Protein AF-0000000084385685 (afdb_homodimer)

Foldseek 3Di:
DPPPQVLVVVQCVPPLSVVVVPDPQKDKDFDPLLDDDPDCGSCCNVPVQDDCAAFPHKMKMFHFQDPPPPPPDDDDDDDDDDCPVPVPPPVVVRGAGFKMKMKTFGHDSQPPDVQFGDVVVVQVVQVSRQVVSVVVCVVVVNDDPFDKDWPDKDKDFDATDGPRFMKMKMKGFPDDDPQKTWMKMFIAGSVRDTGMIMITIIGTDDDPD/DPPPPVLVVVQCVPPLSVVVVPDPQKDKDFDPLLDDDPDCGSCCNVPVQDDCAAFPHKMKMFHFQDPPPPPPDDDDDDDDDDPPPPVPVPVVCRRAGFKMKMKTFGHDSQPPDVQFGDVVVVQVVQVSRQVVSVVVCVVVVNDDPFDKDWPDKDKDFDATDGPRFMKMKMKGFPDDDPQKTWMKMFIAGSVRDTGMIMITIIGTDDDPD

Solvent-accessible surface area (backbone atoms only — not comparable to full-atom values): 22454 Å² total; per-residue (Å²): 125,86,76,76,56,64,42,58,55,56,40,56,70,35,68,72,50,29,56,62,70,64,44,83,71,57,49,74,45,66,48,71,47,51,48,78,49,97,60,42,28,17,25,21,46,24,48,57,37,44,35,82,44,19,38,55,31,47,36,33,35,34,54,69,48,76,66,72,75,77,71,80,70,80,78,75,80,80,82,84,76,82,76,72,78,61,69,70,67,60,82,68,58,70,64,50,57,44,51,42,36,34,40,38,31,37,24,49,32,40,8,48,35,68,47,20,46,21,70,23,49,56,47,23,53,49,48,56,59,49,55,42,51,57,56,54,28,35,76,70,64,67,46,76,86,62,55,70,43,64,43,31,45,35,35,40,49,70,42,86,48,56,32,71,36,62,36,38,36,44,27,38,59,75,46,73,59,89,53,36,35,36,35,35,33,33,35,21,43,90,85,66,48,69,26,30,37,35,44,32,36,32,36,51,56,76,76,80,123,124,85,75,76,57,64,42,58,55,55,41,55,71,36,68,75,49,28,56,64,72,64,44,83,73,56,49,75,45,67,50,72,49,52,45,77,49,96,58,42,29,18,26,21,47,25,48,58,36,44,35,84,44,20,37,56,32,48,37,32,36,32,52,69,47,77,69,71,76,77,70,81,68,80,79,76,81,82,86,82,78,83,74,72,77,60,68,64,84,54,80,72,58,69,62,48,58,43,51,42,36,32,40,39,30,38,26,48,33,40,6,49,37,68,48,20,45,20,70,25,51,55,48,22,53,48,49,55,57,49,55,43,50,56,56,53,29,35,76,69,66,65,47,76,86,61,57,70,44,65,43,31,45,35,35,38,49,69,42,86,48,57,31,72,38,61,36,39,36,45,26,37,59,75,45,73,61,89,54,35,36,37,36,36,33,35,36,21,42,90,85,66,50,68,27,32,36,35,45,32,37,31,36,51,54,76,77,82,123

Sequence (418 aa):
MKSANPDMQHFLGIPWCAALLSESGIVRDTAPSRFPKPSTEDQLFSTTLHTEETIAAYLAFYKRPSSPASSSFSSSSSSSSSSSATIPGSSGGGNLIRELRALLTLRSGVNGYPNVSHGGIVATVLDETIGMIFLINKAEGLIPEEAYMTAYLNVTYVRPVATPQTVLCVVEVVSVKGRKWLIEGRIEDEEGRVLAKAESLFVRLKEKLMKSANPDMQHFLGIPWCAALLSESGIVRDTAPSRFPKPSTEDQLFSTTLHTEETIAAYLAFYKRPSSPASSSFSSSSSSSSSSSATIPGSSGGGNLIRELRALLTLRSGVNGYPNVSHGGIVATVLDETIGMIFLINKAEGLIPEEAYMTAYLNVTYVRPVATPQTVLCVVEVVSVKGRKWLIEGRIEDEEGRVLAKAESLFVRLKEKL

Structure (mmCIF, N/CA/C/O backbone):
data_AF-0000000084385685-model_v1
#
loop_
_entity.id
_entity.type
_entity.pdbx_description
1 polymer 'Thioesterase superfamily protein'
#
loop_
_atom_site.group_PDB
_atom_site.id
_atom_site.type_symbol
_atom_site.label_atom_id
_atom_site.label_alt_id
_atom_site.label_comp_id
_atom_site.label_asym_id
_atom_site.label_entity_id
_atom_site.label_seq_id
_atom_site.pdbx_PDB_ins_code
_atom_site.Cartn_x
_atom_site.Cartn_y
_atom_site.Cartn_z
_atom_site.occupancy
_atom_site.B_iso_or_equiv
_atom_site.auth_seq_id
_atom_site.auth_comp_id
_atom_site.auth_asym_id
_atom_site.auth_atom_id
_atom_site.pdbx_PDB_model_num
ATOM 1 N N . MET A 1 1 ? -6.852 36.656 -8.453 1 32.59 1 MET A N 1
ATOM 2 C CA . MET A 1 1 ? -7.621 36 -7.398 1 32.59 1 MET A CA 1
ATOM 3 C C . MET A 1 1 ? -7.02 34.656 -7.055 1 32.59 1 MET A C 1
ATOM 5 O O . MET A 1 1 ? -6.703 33.875 -7.945 1 32.59 1 MET A O 1
ATOM 9 N N . LYS A 1 2 ? -6.164 34.469 -6.07 1 45.03 2 LYS A N 1
ATOM 10 C CA . LYS A 1 2 ? -5.434 33.25 -5.754 1 45.03 2 LYS A CA 1
ATOM 11 C C . LYS A 1 2 ? -6.281 32 -6.031 1 45.03 2 LYS A C 1
ATOM 13 O O . LYS A 1 2 ? -7.395 31.891 -5.512 1 45.03 2 LYS A O 1
ATOM 18 N N . SER A 1 3 ? -6.328 31.406 -7.129 1 52.69 3 SER A N 1
ATOM 19 C CA . SER A 1 3 ? -7.137 30.281 -7.613 1 52.69 3 SER A CA 1
ATOM 20 C C . SER A 1 3 ? -7.449 29.297 -6.492 1 52.69 3 SER A C 1
ATOM 22 O O . SER A 1 3 ? -6.57 28.938 -5.707 1 52.69 3 SER A O 1
ATOM 24 N N . ALA A 1 4 ? -8.781 29.203 -6.09 1 75.44 4 ALA A N 1
ATOM 25 C CA . ALA A 1 4 ? -9.367 28.422 -5.012 1 75.44 4 ALA A CA 1
ATOM 26 C C . ALA A 1 4 ? -8.805 27 -5 1 75.44 4 ALA A C 1
ATOM 28 O O . ALA A 1 4 ? -8.672 26.375 -6.051 1 75.44 4 ALA A O 1
ATOM 29 N N . ASN A 1 5 ? -8.078 26.578 -3.977 1 89.88 5 ASN A N 1
ATOM 30 C CA . ASN A 1 5 ? -7.605 25.219 -3.766 1 89.88 5 ASN A CA 1
ATOM 31 C C . ASN A 1 5 ? -8.703 24.203 -4.039 1 89.88 5 ASN A C 1
ATOM 33 O O . ASN A 1 5 ? -9.672 24.109 -3.285 1 89.88 5 ASN A O 1
ATOM 37 N N . PRO A 1 6 ? -8.68 23.562 -5.203 1 94.31 6 PRO A N 1
ATOM 38 C CA . PRO A 1 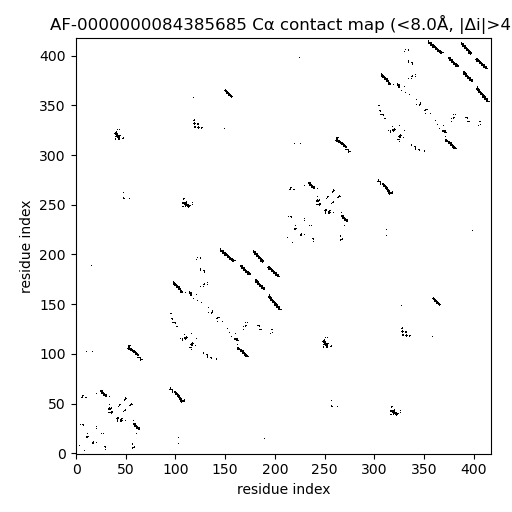6 ? -9.766 22.656 -5.586 1 94.31 6 PRO A CA 1
ATOM 39 C C . PRO A 1 6 ? -10.039 21.578 -4.531 1 94.31 6 PRO A C 1
ATOM 41 O O . PRO A 1 6 ? -11.188 21.172 -4.355 1 94.31 6 PRO A O 1
ATOM 44 N N . ASP A 1 7 ? -9.031 21.062 -3.893 1 96.56 7 ASP A N 1
ATOM 45 C CA . ASP A 1 7 ? -9.234 20.078 -2.836 1 96.56 7 ASP A CA 1
ATOM 46 C C . ASP A 1 7 ? -10.039 20.672 -1.68 1 96.56 7 ASP A C 1
ATOM 48 O O . ASP A 1 7 ? -10.961 20.031 -1.171 1 96.56 7 ASP A O 1
ATOM 52 N N . MET A 1 8 ? -9.641 21.891 -1.273 1 95.69 8 MET A N 1
ATOM 53 C CA . MET A 1 8 ? -10.391 22.578 -0.219 1 95.69 8 MET A CA 1
ATOM 54 C C . MET A 1 8 ? -11.859 22.719 -0.602 1 95.69 8 MET A C 1
ATOM 56 O O . MET A 1 8 ? -12.742 22.422 0.197 1 95.69 8 MET A O 1
ATOM 60 N N . GLN A 1 9 ? -12.094 23.188 -1.786 1 96.06 9 GLN A N 1
ATOM 61 C CA . GLN A 1 9 ? -13.461 23.375 -2.264 1 96.06 9 GLN A CA 1
ATOM 62 C C . GLN A 1 9 ? -14.234 22.062 -2.252 1 96.06 9 GLN A C 1
ATOM 64 O O . GLN A 1 9 ? -15.398 22.016 -1.854 1 96.06 9 GLN A O 1
ATOM 69 N N . HIS A 1 10 ? -13.586 21.031 -2.707 1 97.75 10 HIS A N 1
ATOM 70 C CA . HIS A 1 10 ? -14.203 19.719 -2.713 1 97.75 10 HIS A CA 1
ATOM 71 C C . HIS A 1 10 ? -14.688 19.328 -1.32 1 97.75 10 HIS A C 1
ATOM 73 O O . HIS A 1 10 ? -15.859 18.969 -1.14 1 97.75 10 HIS A O 1
ATOM 79 N N . PHE A 1 11 ? -13.867 19.422 -0.371 1 98 11 PHE A N 1
ATOM 80 C CA . PHE A 1 11 ? -14.188 18.922 0.959 1 98 11 PHE A CA 1
ATOM 81 C C . PHE A 1 11 ? -15.133 19.859 1.684 1 98 11 PHE A C 1
ATOM 83 O O . PHE A 1 11 ? -15.945 19.438 2.504 1 98 11 PHE A O 1
ATOM 90 N N . LEU A 1 12 ? -15.031 21.172 1.456 1 96.81 12 LEU A N 1
ATOM 91 C CA . LEU A 1 12 ? -15.984 22.109 2.037 1 96.81 12 LEU A CA 1
ATOM 92 C C . LEU A 1 12 ? -17.406 21.828 1.547 1 96.81 12 LEU A C 1
ATOM 94 O O . LEU A 1 12 ? -18.375 22.219 2.188 1 96.81 12 LEU A O 1
ATOM 98 N N . GLY A 1 13 ? -17.516 21.109 0.406 1 97.5 13 GLY A N 1
ATOM 99 C CA . GLY A 1 13 ? -18.812 20.734 -0.138 1 97.5 13 GLY A CA 1
ATOM 100 C C . GLY A 1 13 ? -19.406 19.516 0.547 1 97.5 13 GLY A C 1
ATOM 101 O O . GLY A 1 13 ? -20.547 19.156 0.286 1 97.5 13 GLY A O 1
ATOM 102 N N . ILE A 1 14 ? -18.719 18.875 1.367 1 98.38 14 ILE A N 1
ATOM 103 C CA . ILE A 1 14 ? -19.156 17.719 2.148 1 98.38 14 ILE A CA 1
ATOM 104 C C . ILE A 1 14 ? -19.375 18.141 3.604 1 98.38 14 ILE A C 1
ATOM 106 O O . ILE A 1 14 ? -18.406 18.438 4.316 1 98.38 14 ILE A O 1
ATOM 110 N N . PRO A 1 15 ? -20.516 18.109 4.145 1 98 15 PRO A N 1
ATOM 111 C CA . PRO A 1 15 ? -20.844 18.766 5.406 1 98 15 PRO A CA 1
ATOM 112 C C . PRO A 1 15 ? -19.953 18.312 6.562 1 98 15 PRO A C 1
ATOM 114 O O . PRO A 1 15 ? -19.438 19.156 7.312 1 98 15 PRO A O 1
ATOM 117 N N . TRP A 1 16 ? -19.734 17.016 6.75 1 98.19 16 TRP A N 1
ATOM 118 C CA . TRP A 1 16 ? -18.938 16.562 7.887 1 98.19 16 TRP A CA 1
ATOM 119 C C . TRP A 1 16 ? -17.469 16.953 7.715 1 98.19 16 TRP A C 1
ATOM 121 O O . TRP A 1 16 ? -16.766 17.188 8.703 1 98.19 16 TRP A O 1
ATOM 131 N N . CYS A 1 17 ? -16.984 16.984 6.48 1 98.44 17 CYS A N 1
ATOM 132 C CA . CYS A 1 17 ? -15.633 17.469 6.215 1 98.44 17 CYS A CA 1
ATOM 133 C C . CYS A 1 17 ? -15.523 18.969 6.504 1 98.44 17 CYS A C 1
ATOM 135 O O . CYS A 1 17 ? -14.547 19.406 7.109 1 98.44 17 CYS A O 1
ATOM 137 N N . ALA A 1 18 ? -16.516 19.719 6.062 1 97.75 18 ALA A N 1
ATOM 138 C CA . ALA A 1 18 ? -16.547 21.156 6.305 1 97.75 18 ALA A CA 1
ATOM 139 C C . ALA A 1 18 ? -16.484 21.469 7.801 1 97.75 18 ALA A C 1
ATOM 141 O O . ALA A 1 18 ? -15.82 22.422 8.219 1 97.75 18 ALA A O 1
ATOM 142 N N . ALA A 1 19 ? -17.156 20.672 8.547 1 97.25 19 ALA A N 1
ATOM 143 C CA . ALA A 1 19 ? -17.156 20.859 9.992 1 97.25 19 ALA A CA 1
ATOM 144 C C . ALA A 1 19 ? -15.758 20.672 10.57 1 97.25 19 ALA A C 1
ATOM 146 O O . ALA A 1 19 ? -15.336 21.438 11.438 1 97.25 19 ALA A O 1
ATOM 147 N N . LEU A 1 20 ? -15.039 19.688 10.133 1 96.62 20 LEU A N 1
ATOM 148 C CA . LEU A 1 20 ? -13.672 19.438 10.578 1 96.62 20 LEU A CA 1
ATOM 149 C C . LEU A 1 20 ? -12.758 20.594 10.188 1 96.62 20 LEU A C 1
ATOM 151 O O . LEU A 1 20 ? -11.914 21.016 10.984 1 96.62 20 LEU A O 1
ATOM 155 N N . LEU A 1 21 ? -12.977 21.094 8.984 1 95.81 21 LEU A N 1
ATOM 156 C CA . LEU A 1 21 ? -12.086 22.094 8.414 1 95.81 21 LEU A CA 1
ATOM 157 C C . LEU A 1 21 ? -12.383 23.484 8.984 1 95.81 21 LEU A C 1
ATOM 159 O O . LEU A 1 21 ? -11.578 24.406 8.836 1 95.81 21 LEU A O 1
ATOM 163 N N . SER A 1 22 ? -13.484 23.625 9.68 1 93.81 22 SER A N 1
ATOM 164 C CA . SER A 1 22 ? -13.891 24.906 10.25 1 93.81 22 SER A CA 1
ATOM 165 C C . SER A 1 22 ? -13.398 25.062 11.68 1 93.81 22 SER A C 1
ATOM 167 O O . SER A 1 22 ? -13.594 26.094 12.312 1 93.81 22 SER A O 1
ATOM 169 N N . GLU A 1 23 ? -12.789 24.031 12.148 1 91.25 23 GLU A N 1
ATOM 170 C CA . GLU A 1 23 ? -12.227 24.125 13.492 1 91.25 23 GLU A CA 1
ATOM 171 C C . GLU A 1 23 ? -11.219 25.266 13.602 1 91.25 23 GLU A C 1
ATOM 173 O O . GLU A 1 23 ? -10.477 25.531 12.648 1 91.25 23 GLU A O 1
ATOM 178 N N . SER A 1 24 ? -11.18 25.844 14.742 1 90.19 24 SER A N 1
ATOM 179 C CA . SER A 1 24 ? -10.281 26.984 14.93 1 90.19 24 SER A CA 1
ATOM 180 C C . SER A 1 24 ? -8.836 26.531 15.062 1 90.19 24 SER A C 1
ATOM 182 O O . SER A 1 24 ? -8.562 25.469 15.625 1 90.19 24 SER A O 1
ATOM 184 N N . GLY A 1 25 ? -7.93 27.328 14.492 1 90.19 25 GLY A N 1
ATOM 185 C CA . GLY A 1 25 ? -6.508 27.141 14.711 1 90.19 25 GLY A CA 1
ATOM 186 C C . GLY A 1 25 ? -5.898 26.078 13.828 1 90.19 25 GLY A C 1
ATOM 187 O O . GLY A 1 25 ? -4.762 25.641 14.055 1 90.19 25 GLY A O 1
ATOM 188 N N . ILE A 1 26 ? -6.637 25.625 12.812 1 91.12 26 ILE A N 1
ATOM 189 C CA . ILE A 1 26 ? -6.074 24.547 12.008 1 91.12 26 ILE A CA 1
ATOM 190 C C . ILE A 1 26 ? -5.336 25.125 10.805 1 91.12 26 ILE A C 1
ATOM 192 O O . ILE A 1 26 ? -5.73 26.172 10.273 1 91.12 26 ILE A O 1
ATOM 196 N N . VAL A 1 27 ? -4.293 24.594 10.539 1 93.19 27 VAL A N 1
ATOM 197 C CA . VAL A 1 27 ? -3.576 24.812 9.289 1 93.19 27 VAL A CA 1
ATOM 198 C C . VAL A 1 27 ? -3.951 23.734 8.273 1 93.19 27 VAL A C 1
ATOM 200 O O . VAL A 1 27 ? -3.902 22.547 8.586 1 93.19 27 VAL A O 1
ATOM 203 N N . ARG A 1 28 ? -4.422 24.141 7.086 1 92.44 28 ARG A N 1
ATOM 204 C CA . ARG A 1 28 ? -4.867 23.203 6.074 1 92.44 28 ARG A CA 1
ATOM 205 C C . ARG A 1 28 ? -4.195 23.469 4.734 1 92.44 28 ARG A C 1
ATOM 207 O O . ARG A 1 28 ? -4.031 24.625 4.336 1 92.44 28 ARG A O 1
ATOM 214 N N . ASP A 1 29 ? -3.846 22.438 4.094 1 91 29 ASP A N 1
ATOM 215 C CA . ASP A 1 29 ? -3.293 22.562 2.748 1 91 29 ASP A CA 1
ATOM 216 C C . ASP A 1 29 ? -3.342 21.234 2.004 1 91 29 ASP A C 1
ATOM 218 O O . ASP A 1 29 ? -3.424 20.172 2.627 1 91 29 ASP A O 1
ATOM 222 N N . THR A 1 30 ? -3.34 21.375 0.629 1 93.75 30 THR A N 1
ATOM 223 C CA . THR A 1 30 ? -3.154 20.188 -0.195 1 93.75 30 THR A CA 1
ATOM 224 C C . THR A 1 30 ? -1.786 19.562 0.061 1 93.75 30 THR A C 1
ATOM 226 O O . THR A 1 30 ? -0.786 20.281 0.188 1 93.75 30 THR A O 1
ATOM 229 N N . ALA A 1 31 ? -1.776 18.25 0.147 1 92.94 31 ALA A N 1
ATOM 230 C CA . ALA A 1 31 ? -0.514 17.547 0.377 1 92.94 31 ALA A CA 1
ATOM 231 C C . ALA A 1 31 ? 0.494 17.859 -0.726 1 92.94 31 ALA A C 1
ATOM 233 O O . ALA A 1 31 ? 0.163 17.797 -1.912 1 92.94 31 ALA A O 1
ATOM 234 N N . PRO A 1 32 ? 1.749 18.156 -0.399 1 93.62 32 PRO A N 1
ATOM 235 C CA . PRO A 1 32 ? 2.77 18.5 -1.393 1 93.62 32 PRO A CA 1
ATOM 236 C C . PRO A 1 32 ? 3.012 17.391 -2.402 1 93.62 32 PRO A C 1
ATOM 238 O O . PRO A 1 32 ? 3.42 17.656 -3.535 1 93.62 32 PRO A O 1
ATOM 241 N N . SER A 1 33 ? 2.768 16.203 -1.972 1 96.25 33 SER A N 1
ATOM 242 C CA . SER A 1 33 ? 3.006 15.055 -2.842 1 96.25 33 SER A CA 1
ATOM 243 C C . SER A 1 33 ? 2.057 15.062 -4.035 1 96.25 33 SER A C 1
ATOM 245 O O . SER A 1 33 ? 2.273 14.344 -5.012 1 96.25 33 SER A O 1
ATOM 247 N N . ARG A 1 34 ? 1.004 15.875 -4 1 97.06 34 ARG A N 1
ATOM 248 C CA . ARG A 1 34 ? -0.002 15.922 -5.059 1 97.06 34 ARG A CA 1
ATOM 249 C C . ARG A 1 34 ? 0.475 16.781 -6.23 1 97.06 34 ARG A C 1
ATOM 251 O O . ARG A 1 34 ? -0.169 16.812 -7.281 1 97.06 34 ARG A O 1
ATOM 258 N N . PHE A 1 35 ? 1.556 17.406 -6.043 1 96.31 35 PHE A N 1
ATOM 259 C CA . PHE A 1 35 ? 2.072 18.281 -7.09 1 96.31 35 PHE A CA 1
ATOM 260 C C . PHE A 1 35 ? 3.281 17.656 -7.773 1 96.31 35 PHE A C 1
ATOM 262 O O . PHE A 1 35 ? 4.203 17.188 -7.102 1 96.31 35 PHE A O 1
ATOM 269 N N . PRO A 1 36 ? 3.266 17.656 -9.078 1 95.69 36 PRO A N 1
ATOM 270 C CA . PRO A 1 36 ? 4.406 17.094 -9.797 1 95.69 36 PRO A CA 1
ATOM 271 C C . PRO A 1 36 ? 5.719 17.812 -9.484 1 95.69 36 PRO A C 1
ATOM 273 O O . PRO A 1 36 ? 5.723 19.016 -9.25 1 95.69 36 PRO A O 1
ATOM 276 N N . LYS A 1 37 ? 6.785 17.062 -9.492 1 95.75 37 LYS A N 1
ATOM 277 C CA . LYS A 1 37 ? 8.148 17.562 -9.312 1 95.75 37 LYS A CA 1
ATOM 278 C C . LYS A 1 37 ? 9 17.297 -10.547 1 95.75 37 LYS A C 1
ATOM 280 O O . LYS A 1 37 ? 8.648 16.438 -11.375 1 95.75 37 LYS A O 1
ATOM 285 N N . PRO A 1 38 ? 10.117 18.109 -10.672 1 95.12 38 PRO A N 1
ATOM 286 C CA . PRO A 1 38 ? 11 17.859 -11.812 1 95.12 38 PRO A CA 1
ATOM 287 C C . PRO A 1 38 ? 11.578 16.453 -11.812 1 95.12 38 PRO A C 1
ATOM 289 O O . PRO A 1 38 ? 11.797 15.867 -12.883 1 95.12 38 PRO A O 1
ATOM 292 N N . SER A 1 39 ? 11.859 15.906 -10.688 1 96.25 39 SER A N 1
ATOM 293 C CA . SER A 1 39 ? 12.328 14.523 -10.586 1 96.25 39 SER A CA 1
ATOM 294 C C . SER A 1 39 ? 11.164 13.539 -10.656 1 96.25 39 SER A C 1
ATOM 296 O O . SER A 1 39 ? 10.031 13.93 -10.961 1 96.25 39 SER A O 1
ATOM 298 N N . THR A 1 40 ? 11.383 12.336 -10.445 1 96.56 40 THR A N 1
ATOM 299 C CA . THR A 1 40 ? 10.344 11.312 -10.453 1 96.56 40 THR A CA 1
ATOM 300 C C . THR A 1 40 ? 9.695 11.188 -9.078 1 96.56 40 THR A C 1
ATOM 302 O O . THR A 1 40 ? 8.844 10.32 -8.859 1 96.56 40 THR A O 1
ATOM 305 N N . GLU A 1 41 ? 10.102 12.086 -8.195 1 97.25 41 GLU A N 1
ATOM 306 C CA . GLU A 1 41 ? 9.578 12.062 -6.836 1 97.25 41 GLU A CA 1
ATOM 307 C C . GLU A 1 41 ? 8.07 12.305 -6.82 1 97.25 41 GLU A C 1
ATOM 309 O O . GLU A 1 41 ? 7.582 13.219 -7.488 1 97.25 41 GLU A O 1
ATOM 314 N N . ASP A 1 42 ? 7.332 11.477 -6.07 1 98.19 42 ASP A N 1
ATOM 315 C CA . ASP A 1 42 ? 5.91 11.609 -5.762 1 98.19 42 ASP A CA 1
ATOM 316 C C . ASP A 1 42 ? 5.055 11.398 -7.012 1 98.19 42 ASP A C 1
ATOM 318 O O . ASP A 1 42 ? 3.91 11.852 -7.07 1 98.19 42 ASP A O 1
ATOM 322 N N . GLN A 1 43 ? 5.562 10.82 -8.07 1 98.75 43 GLN A N 1
ATOM 323 C CA . GLN A 1 43 ? 4.758 10.57 -9.258 1 98.75 43 GLN A CA 1
ATOM 324 C C . GLN A 1 43 ? 3.533 9.727 -8.922 1 98.75 43 GLN A C 1
ATOM 326 O O . GLN A 1 43 ? 2.477 9.883 -9.539 1 98.75 43 GLN A O 1
ATOM 331 N N . LEU A 1 44 ? 3.666 8.867 -7.941 1 98.81 44 LEU A N 1
ATOM 332 C CA . LEU A 1 44 ? 2.514 8.07 -7.535 1 98.81 44 LEU A CA 1
ATOM 333 C C . LEU A 1 44 ? 1.341 8.969 -7.148 1 98.81 44 LEU A C 1
ATOM 335 O O . LEU A 1 44 ? 0.245 8.836 -7.699 1 98.81 44 LEU A O 1
ATOM 339 N N . PHE A 1 45 ? 1.54 9.898 -6.266 1 98.75 45 PHE A N 1
ATOM 340 C CA . PHE A 1 45 ? 0.439 10.68 -5.715 1 98.75 45 PHE A CA 1
ATOM 341 C C . PHE A 1 45 ? 0.156 11.898 -6.578 1 98.75 45 PHE A C 1
ATOM 343 O O . PHE A 1 45 ? -0.942 12.461 -6.531 1 98.75 45 PHE A O 1
ATOM 350 N N . SER A 1 46 ? 1.159 12.375 -7.352 1 98.62 46 SER A N 1
ATOM 351 C CA . SER A 1 46 ? 0.951 13.578 -8.141 1 98.62 46 SER A CA 1
ATOM 352 C C . SER A 1 46 ? 0.369 13.25 -9.508 1 98.62 46 SER A C 1
ATOM 354 O O . SER A 1 46 ? -0.172 14.133 -10.188 1 98.62 46 SER A O 1
ATOM 356 N N . THR A 1 47 ? 0.49 11.992 -9.922 1 98.44 47 THR A N 1
ATOM 357 C CA . THR A 1 47 ? 0.099 11.648 -11.281 1 98.4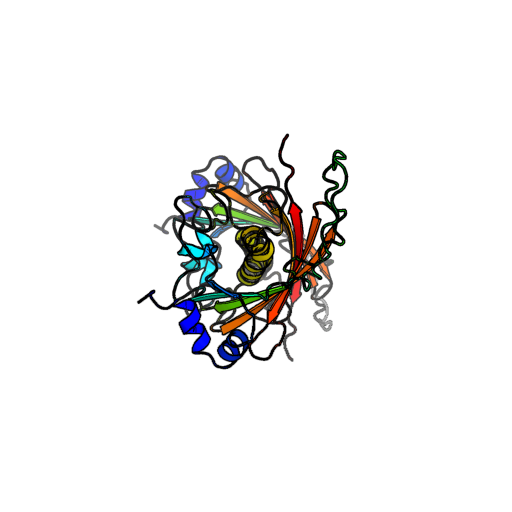4 47 THR A CA 1
ATOM 358 C C . THR A 1 47 ? -0.749 10.375 -11.289 1 98.44 47 THR A C 1
ATOM 360 O O . THR A 1 47 ? -1.944 10.422 -11.586 1 98.44 47 THR A O 1
ATOM 363 N N . THR A 1 48 ? -0.251 9.312 -10.859 1 98.88 48 THR A N 1
ATOM 364 C CA . THR A 1 48 ? -0.902 8.016 -10.992 1 98.88 48 THR A CA 1
ATOM 365 C C . THR A 1 48 ? -2.188 7.969 -10.172 1 98.88 48 THR A C 1
ATOM 367 O O . THR A 1 48 ? -3.227 7.52 -10.664 1 98.88 48 THR A O 1
ATOM 370 N N . LEU A 1 49 ? -2.123 8.438 -8.906 1 98.88 49 LEU A N 1
ATOM 371 C CA . LEU A 1 49 ? -3.281 8.375 -8.023 1 98.88 49 LEU A CA 1
ATOM 372 C C . LEU A 1 49 ? -3.975 9.734 -7.945 1 98.88 49 LEU A C 1
ATOM 374 O O . LEU A 1 49 ? -4.82 9.953 -7.074 1 98.88 49 LEU A O 1
ATOM 378 N N . HIS A 1 50 ? -3.555 10.648 -8.75 1 98.56 50 HIS A N 1
ATOM 379 C CA . HIS A 1 50 ? -4.168 11.969 -8.789 1 98.56 50 HIS A CA 1
ATOM 380 C C . HIS A 1 50 ? -5.062 12.125 -10.016 1 98.56 50 HIS A C 1
ATOM 382 O O . HIS A 1 50 ? -4.781 12.945 -10.891 1 98.56 50 HIS A O 1
ATOM 388 N N . THR A 1 51 ? -6.125 11.406 -10.062 1 98.19 51 THR A N 1
ATOM 389 C CA . THR A 1 51 ? -7.145 11.508 -11.102 1 98.19 51 THR A CA 1
ATOM 390 C C . THR A 1 51 ? -8.539 11.562 -10.492 1 98.19 51 THR A C 1
ATOM 392 O O . THR A 1 51 ? -8.719 11.266 -9.305 1 98.19 51 THR A O 1
ATOM 395 N N . GLU A 1 52 ? -9.5 11.844 -11.312 1 97.94 52 GLU A N 1
ATOM 396 C CA . GLU A 1 52 ? -10.891 11.859 -10.859 1 97.94 52 GLU A CA 1
ATOM 397 C C . GLU A 1 52 ? -11.367 10.461 -10.484 1 97.94 52 GLU A C 1
ATOM 399 O O . GLU A 1 52 ? -12.344 10.312 -9.742 1 97.94 52 GLU A O 1
ATOM 404 N N . GLU A 1 53 ? -10.633 9.398 -10.922 1 98.44 53 GLU A N 1
ATOM 405 C CA . GLU A 1 53 ? -11.094 8.023 -10.734 1 98.44 53 GLU A CA 1
ATOM 406 C C . GLU A 1 53 ? -10.305 7.32 -9.633 1 98.44 53 GLU A C 1
ATOM 408 O O . GLU A 1 53 ? -10.641 6.203 -9.242 1 98.44 53 GLU A O 1
ATOM 413 N N . THR A 1 54 ? -9.273 7.922 -9.141 1 98.75 54 THR A N 1
ATOM 414 C CA . THR A 1 54 ? -8.453 7.312 -8.102 1 98.75 54 THR A CA 1
ATOM 415 C C . THR A 1 54 ? -8.633 8.047 -6.773 1 98.75 54 THR A C 1
ATOM 417 O O . THR A 1 54 ? -9.664 7.914 -6.121 1 98.75 54 THR A O 1
ATOM 420 N N . ILE A 1 55 ? -7.66 8.82 -6.32 1 98.88 55 ILE A N 1
ATOM 421 C CA . ILE A 1 55 ? -7.832 9.734 -5.191 1 98.88 55 ILE A CA 1
ATOM 422 C C . ILE A 1 55 ? -8.211 11.125 -5.703 1 98.88 55 ILE A C 1
ATOM 424 O O . ILE A 1 55 ? -7.332 11.922 -6.035 1 98.88 55 ILE A O 1
ATOM 428 N N . ALA A 1 56 ? -9.469 11.438 -5.676 1 98.69 56 ALA A N 1
ATOM 429 C CA . ALA A 1 56 ? -10.008 12.602 -6.375 1 98.69 56 ALA A CA 1
ATOM 430 C C . ALA A 1 56 ? -9.672 13.898 -5.641 1 98.69 56 ALA A C 1
ATOM 432 O O . ALA A 1 56 ? -9.609 14.969 -6.25 1 98.69 56 ALA A O 1
ATOM 433 N N . ALA A 1 57 ? -9.508 13.828 -4.387 1 98.62 57 ALA A N 1
ATOM 434 C CA . ALA A 1 57 ? -9.141 14.961 -3.541 1 98.62 57 ALA A CA 1
ATOM 435 C C . ALA A 1 57 ? -8.344 14.508 -2.324 1 98.62 57 ALA A C 1
ATOM 437 O O . ALA A 1 57 ? -8.547 13.398 -1.819 1 98.62 57 ALA A O 1
ATOM 438 N N . TYR A 1 58 ? -7.461 15.289 -1.883 1 98.75 58 TYR A N 1
ATOM 439 C CA . TYR A 1 58 ? -6.559 14.992 -0.772 1 98.75 58 TYR A CA 1
ATOM 440 C C . TYR A 1 58 ? -6.117 16.281 -0.075 1 98.75 58 TYR A C 1
ATOM 442 O O . TYR A 1 58 ? -5.441 17.109 -0.675 1 98.75 58 TYR A O 1
ATOM 450 N N . LEU A 1 59 ? -6.516 16.422 1.17 1 98.06 59 LEU A N 1
ATOM 451 C CA . LEU A 1 59 ? -6.219 17.609 1.976 1 98.06 59 LEU A CA 1
ATOM 452 C C . LEU A 1 59 ? -5.711 17.203 3.357 1 98.06 59 LEU A C 1
ATOM 454 O O . LEU A 1 59 ? -6.301 16.344 4.012 1 98.06 59 LEU A O 1
ATOM 458 N N . ALA A 1 60 ? -4.648 17.781 3.801 1 97.75 60 ALA A N 1
ATOM 459 C CA . ALA A 1 60 ? -4.102 17.562 5.137 1 97.75 60 ALA A CA 1
ATOM 460 C C . ALA A 1 60 ? -4.305 18.781 6.023 1 97.75 60 ALA A C 1
ATOM 462 O O . ALA A 1 60 ? -4.305 19.922 5.535 1 97.75 60 ALA A O 1
ATOM 463 N N . PHE A 1 61 ? -4.465 18.562 7.316 1 97.06 61 PHE A N 1
ATOM 464 C CA . PHE A 1 61 ? -4.609 19.688 8.234 1 97.06 61 PHE A CA 1
ATOM 465 C C . PHE A 1 61 ? -4.172 19.312 9.641 1 97.06 61 PHE A C 1
ATOM 467 O O . PHE A 1 61 ? -4.18 18.125 10 1 97.06 61 PHE A O 1
ATOM 474 N N . TYR A 1 62 ? -3.719 20.203 10.375 1 96.06 62 TYR A N 1
ATOM 475 C CA . TYR A 1 62 ? -3.188 20.016 11.719 1 96.06 62 TYR A CA 1
ATOM 476 C C . TYR A 1 62 ? -3.293 21.297 12.531 1 96.06 62 TYR A C 1
ATOM 478 O O . TYR A 1 62 ? -3.604 22.359 11.984 1 96.06 62 TYR A O 1
ATOM 486 N N . LYS A 1 63 ? -3.156 21.172 13.82 1 92.56 63 LYS A N 1
ATOM 487 C CA . LYS A 1 63 ? -3.074 22.312 14.719 1 92.56 63 LYS A CA 1
ATOM 488 C C . LYS A 1 63 ? -1.633 22.578 15.141 1 92.56 63 LYS A C 1
ATOM 490 O O . LYS A 1 63 ? -0.899 21.656 15.477 1 92.56 63 LYS A O 1
ATOM 495 N N . ARG A 1 64 ? -1.271 23.812 15.094 1 86.56 64 ARG A N 1
ATOM 496 C CA . ARG A 1 64 ? 0.06 24.172 15.57 1 86.56 64 ARG A CA 1
ATOM 497 C C . ARG A 1 64 ? 0.147 24.078 17.078 1 86.56 64 ARG A C 1
ATOM 499 O O . ARG A 1 64 ? -0.838 24.312 17.781 1 86.56 64 ARG A O 1
ATOM 506 N N . PRO A 1 65 ? 1.314 23.609 17.5 1 75.12 65 PRO A N 1
ATOM 507 C CA . PRO A 1 65 ? 1.45 23.562 18.953 1 75.12 65 PRO A CA 1
ATOM 508 C C . PRO A 1 65 ? 1.365 24.953 19.594 1 75.12 65 PRO A C 1
ATOM 510 O O . PRO A 1 65 ? 1.742 25.953 18.984 1 75.12 65 PRO A O 1
ATOM 513 N N . SER A 1 66 ? 0.485 25.141 20.562 1 64.62 66 SER A N 1
ATOM 514 C CA . SER A 1 66 ? 0.353 26.422 21.266 1 64.62 66 SER A CA 1
ATOM 515 C C . SER A 1 66 ? 1.711 26.938 21.719 1 64.62 66 SER A C 1
ATOM 517 O O . SER A 1 66 ? 2.533 26.188 22.234 1 64.62 66 SER A O 1
ATOM 519 N N . SER A 1 67 ? 2.344 27.797 20.984 1 53.81 67 SER A N 1
ATOM 520 C CA . SER A 1 67 ? 3.555 28.438 21.484 1 53.81 67 SER A CA 1
ATOM 521 C C . SER A 1 67 ? 3.482 28.656 23 1 53.81 67 SER A C 1
ATOM 523 O O . SER A 1 67 ? 2.449 29.078 23.516 1 53.81 67 SER A O 1
ATOM 525 N N . PRO A 1 68 ? 4.277 27.922 23.766 1 46.53 68 PRO A N 1
ATOM 526 C CA . PRO A 1 68 ? 4.219 28.359 25.156 1 46.53 68 PRO A CA 1
ATOM 527 C C . PRO A 1 68 ? 4.113 29.891 25.281 1 46.53 68 PRO A C 1
ATOM 529 O O . PRO A 1 68 ? 4.574 30.609 24.406 1 46.53 68 PRO A O 1
ATOM 532 N N . ALA A 1 69 ? 3.107 30.438 25.828 1 39.19 69 ALA A N 1
ATOM 533 C CA . ALA A 1 69 ? 3.131 31.859 26.172 1 39.19 69 ALA A CA 1
ATOM 534 C C . ALA A 1 69 ? 4.539 32.312 26.547 1 39.19 69 ALA A C 1
ATOM 536 O O . ALA A 1 69 ? 5.18 31.703 27.406 1 39.19 69 ALA A O 1
ATOM 537 N N . SER A 1 70 ? 5.34 32.812 25.656 1 36.81 70 SER A N 1
ATOM 538 C CA . SER A 1 70 ? 6.566 33.5 26.031 1 36.81 70 SER A CA 1
ATOM 539 C C . SER A 1 70 ? 6.41 34.219 27.375 1 36.81 70 SER A C 1
ATOM 541 O O . SER A 1 70 ? 5.652 35.188 27.5 1 36.81 70 SER A O 1
ATOM 543 N N . SER A 1 71 ? 6.375 33.531 28.5 1 33 71 SER A N 1
ATOM 544 C CA . SER A 1 71 ? 6.672 34.344 29.656 1 33 71 SER A CA 1
ATOM 545 C C . SER A 1 71 ? 7.91 35.219 29.422 1 33 71 SER A C 1
ATOM 547 O O . SER A 1 71 ? 8.969 34.688 29.047 1 33 71 SER A O 1
ATOM 549 N N . SER A 1 72 ? 7.742 36.406 28.984 1 31.97 72 SER A N 1
ATOM 550 C CA . SER A 1 72 ? 8.742 37.438 28.875 1 31.97 72 SER A CA 1
ATOM 551 C C . SER A 1 72 ? 9.758 37.375 30.016 1 31.97 72 SER A C 1
ATOM 553 O O . SER A 1 72 ? 9.461 37.75 31.141 1 31.97 72 SER A O 1
ATOM 555 N N . PHE A 1 73 ? 10.516 36.281 30.156 1 28.3 73 PHE A N 1
ATOM 556 C CA . PHE A 1 73 ? 11.586 36.469 31.125 1 28.3 73 PHE A CA 1
ATOM 557 C C . PHE A 1 73 ? 12.516 37.594 30.719 1 28.3 73 PHE A C 1
ATOM 559 O O . PHE A 1 73 ? 12.852 37.719 29.547 1 28.3 73 PHE A O 1
ATOM 566 N N . SER A 1 74 ? 12.586 38.625 31.406 1 29.16 74 SER A N 1
ATOM 567 C CA . SER A 1 74 ? 13.562 39.688 31.438 1 29.16 74 SER A CA 1
ATOM 568 C C . SER A 1 74 ? 14.992 39.156 31.406 1 29.16 74 SER A C 1
ATOM 570 O O . SER A 1 74 ? 15.336 38.25 32.156 1 29.16 74 SER A O 1
ATOM 572 N N . SER A 1 75 ? 15.656 39.188 30.234 1 27.62 75 SER A N 1
ATOM 573 C CA . SER A 1 75 ? 16.984 38.812 29.781 1 27.62 75 SER A CA 1
ATOM 574 C C . SER A 1 75 ? 18.062 39.375 30.703 1 27.62 75 SER A C 1
ATOM 576 O O . SER A 1 75 ? 18.328 40.594 30.688 1 27.62 75 SER A O 1
ATOM 578 N N . SER A 1 76 ? 18.125 39.031 31.984 1 26.17 76 SER A N 1
ATOM 579 C CA . SER A 1 76 ? 19.438 39.469 32.438 1 26.17 76 SER A CA 1
ATOM 580 C C . SER A 1 76 ? 20.562 38.875 31.641 1 26.17 76 SER A C 1
ATOM 582 O O . SER A 1 76 ? 20.438 37.75 31.141 1 26.17 76 SER A O 1
ATOM 584 N N . SER A 1 77 ? 21.6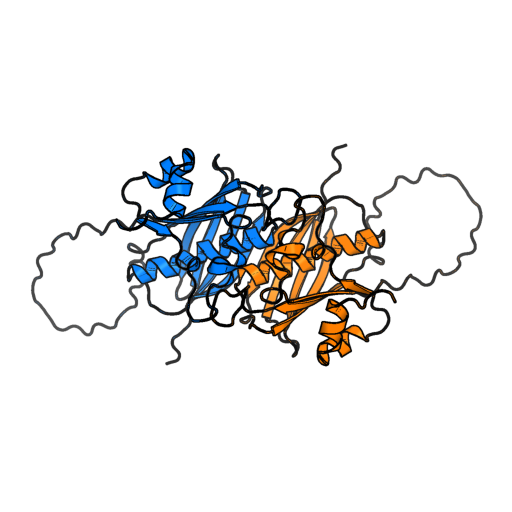88 39.531 31.234 1 25.83 77 SER A N 1
ATOM 585 C CA . SER A 1 77 ? 22.781 39.625 30.281 1 25.83 77 SER A CA 1
ATOM 586 C C . SER A 1 77 ? 23.734 38.438 30.453 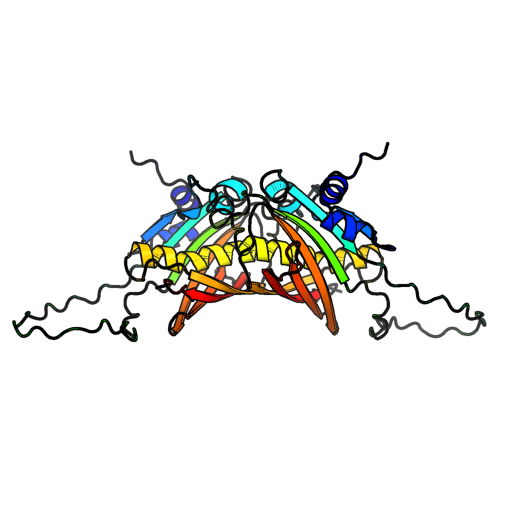1 25.83 77 SER A C 1
ATOM 588 O O . SER A 1 77 ? 24.641 38.25 29.641 1 25.83 77 SER A O 1
ATOM 590 N N . SER A 1 78 ? 23.781 37.594 31.594 1 24.69 78 SER A N 1
ATOM 591 C CA . SER A 1 78 ? 25.219 37.344 31.75 1 24.69 78 SER A CA 1
ATOM 592 C C . SER A 1 78 ? 25.719 36.406 30.656 1 24.69 78 SER A C 1
ATOM 594 O O . SER A 1 78 ? 24.922 35.812 29.906 1 24.69 78 SER A O 1
ATOM 596 N N . SER A 1 79 ? 26.641 35.406 31.047 1 25.73 79 SER A N 1
ATOM 597 C CA . SER A 1 79 ? 27.953 34.875 30.656 1 25.73 79 SER A CA 1
ATOM 598 C C . SER A 1 79 ? 27.828 33.781 29.609 1 25.73 79 SER A C 1
ATOM 600 O O . SER A 1 79 ? 26.766 33.188 29.438 1 25.73 79 SER A O 1
ATOM 602 N N . SER A 1 80 ? 28.969 33.281 29 1 26.61 80 SER A N 1
ATOM 603 C CA . SER A 1 80 ? 29.641 32.781 27.797 1 26.61 80 SER A CA 1
ATOM 604 C C . SER A 1 80 ? 29.344 31.297 27.594 1 26.61 80 SER A C 1
ATOM 606 O O . SER A 1 80 ? 29.922 30.672 26.703 1 26.61 80 SER A O 1
ATOM 608 N N . SER A 1 81 ? 28.484 30.562 28.391 1 24.41 81 SER A N 1
ATOM 609 C CA . SER A 1 81 ? 28.797 29.141 28.453 1 24.41 81 SER A CA 1
ATOM 610 C C . SER A 1 81 ? 28.578 28.469 27.094 1 24.41 81 SER A C 1
ATOM 612 O O . SER A 1 81 ? 27.812 28.969 26.266 1 24.41 81 SER A O 1
ATOM 614 N N . SER A 1 82 ? 29.469 27.484 26.703 1 25.53 82 SER A N 1
ATOM 615 C CA . SER A 1 82 ? 29.797 26.562 25.609 1 25.53 82 SER A CA 1
ATOM 616 C C . SER A 1 82 ? 28.609 25.703 25.234 1 25.53 82 SER A C 1
ATOM 618 O O . SER A 1 82 ? 28.047 25 26.062 1 25.53 82 SER A O 1
ATOM 620 N N . SER A 1 83 ? 27.797 26.062 24.25 1 24.91 83 SER A N 1
ATOM 621 C CA . SER A 1 83 ? 26.453 25.609 23.891 1 24.91 83 SER A CA 1
ATOM 622 C C . SER A 1 83 ? 26.5 24.219 23.266 1 24.91 83 SER A C 1
ATOM 624 O O . SER A 1 83 ? 26.891 24.062 22.109 1 24.91 83 SER A O 1
ATOM 626 N N . SER A 1 84 ? 27.172 23.172 24 1 26.5 84 SER A N 1
ATOM 627 C CA . SER A 1 84 ? 27 21.859 23.391 1 26.5 84 SER A CA 1
ATOM 628 C C . SER A 1 84 ? 25.547 21.625 22.969 1 26.5 84 SER A C 1
ATOM 630 O O . SER A 1 84 ? 24.625 21.828 23.75 1 26.5 84 SER A O 1
ATOM 632 N N . ALA A 1 85 ? 25.25 21.703 21.719 1 27.92 85 ALA A N 1
ATOM 633 C CA . ALA A 1 85 ? 23.906 21.562 21.156 1 27.92 85 ALA A CA 1
ATOM 634 C C . ALA A 1 85 ? 23.266 20.25 21.594 1 27.92 85 ALA A C 1
ATOM 636 O O . ALA A 1 85 ? 23.672 19.172 21.156 1 27.92 85 ALA A O 1
ATOM 637 N N . THR A 1 86 ? 23.141 20 22.953 1 29.64 86 THR A N 1
ATOM 638 C CA . THR A 1 86 ? 22.234 18.938 23.359 1 29.64 86 THR A CA 1
ATOM 639 C C . THR A 1 86 ? 21.016 18.891 22.438 1 29.64 86 THR A C 1
ATOM 641 O O . THR A 1 86 ? 20.375 19.906 22.172 1 29.64 86 THR A O 1
ATOM 644 N N . ILE A 1 87 ? 21.109 18.031 21.438 1 33.97 87 ILE A N 1
ATOM 645 C CA . ILE A 1 87 ? 19.781 17.812 20.859 1 33.97 87 ILE A CA 1
ATOM 646 C C . ILE A 1 87 ? 18.719 17.922 21.938 1 33.97 87 ILE A C 1
ATOM 648 O O . ILE A 1 87 ? 18.828 17.281 23 1 33.97 87 ILE A O 1
ATOM 652 N N . PRO A 1 88 ? 18.281 19 22.328 1 34.34 88 PRO A N 1
ATOM 653 C CA . PRO A 1 88 ? 17.359 18.938 23.469 1 34.34 88 PRO A CA 1
ATOM 654 C C . PRO A 1 88 ? 16.672 17.578 23.609 1 34.34 88 PRO A C 1
ATOM 656 O O . PRO A 1 88 ? 16.266 16.984 22.609 1 34.34 88 PRO A O 1
ATOM 659 N N . GLY A 1 89 ? 17.188 16.656 24.375 1 36.03 89 GLY A N 1
ATOM 660 C CA . GLY A 1 89 ? 16.359 15.586 24.891 1 36.03 89 GLY A CA 1
ATOM 661 C C . GLY A 1 89 ? 14.898 15.953 25 1 36.03 89 GLY A C 1
ATOM 662 O O . GLY A 1 89 ? 14.531 16.938 25.641 1 36.03 89 GLY A O 1
ATOM 663 N N . SER A 1 90 ? 14.062 15.703 23.969 1 37.88 90 SER A N 1
ATOM 664 C CA . SER A 1 90 ? 12.633 15.992 24 1 37.88 90 SER A CA 1
ATOM 665 C C . SER A 1 90 ? 12.047 15.703 25.391 1 37.88 90 SER A C 1
ATOM 667 O O . SER A 1 90 ? 11.398 14.68 25.594 1 37.88 90 SER A O 1
ATOM 669 N N . SER A 1 91 ? 12.484 15.766 26.344 1 35.84 91 SER A N 1
ATOM 670 C CA . SER A 1 91 ? 11.398 16.344 27.125 1 35.84 91 SER A CA 1
ATOM 671 C C . SER A 1 91 ? 10.867 17.625 26.469 1 35.84 91 SER A C 1
ATOM 673 O O . SER A 1 91 ? 10 18.297 27.016 1 35.84 91 SER A O 1
ATOM 675 N N . GLY A 1 92 ? 11.57 18.359 25.703 1 41.16 92 GLY A N 1
ATOM 676 C CA . GLY A 1 92 ? 11.406 19.516 24.844 1 41.16 92 GLY A CA 1
ATOM 677 C C . GLY A 1 92 ? 10.492 19.25 23.656 1 41.16 92 GLY A C 1
ATOM 678 O O . GLY A 1 92 ? 10.508 20 22.672 1 41.16 92 GLY A O 1
ATOM 679 N N . GLY A 1 93 ? 9.977 18.125 23.344 1 50 93 GLY A N 1
ATOM 680 C CA . GLY A 1 93 ? 8.867 17.484 22.656 1 50 93 GLY A CA 1
ATOM 681 C C . GLY A 1 93 ? 7.609 18.328 22.625 1 50 93 GLY A C 1
ATOM 682 O O . GLY A 1 93 ? 6.562 17.875 22.141 1 50 93 GLY A O 1
ATOM 683 N N . GLY A 1 94 ? 7.719 19.328 23.344 1 59.69 94 GLY A N 1
ATOM 684 C CA . GLY A 1 94 ? 6.492 20.062 23.594 1 59.69 94 GLY A CA 1
ATOM 685 C C . GLY A 1 94 ? 6.004 20.812 22.359 1 59.69 94 GLY A C 1
ATOM 686 O O . GLY A 1 94 ? 4.801 21.031 22.203 1 59.69 94 GLY A O 1
ATOM 687 N N . ASN A 1 95 ? 7.078 21.109 21.328 1 83.06 95 ASN A N 1
ATOM 688 C CA . ASN A 1 95 ? 6.594 21.953 20.234 1 83.06 95 ASN A CA 1
ATOM 689 C C . ASN A 1 95 ? 6.352 21.141 18.969 1 83.06 95 ASN A C 1
ATOM 691 O O . ASN A 1 95 ? 6.066 21.703 17.906 1 83.06 95 ASN A O 1
ATOM 695 N N . LEU A 1 96 ? 6.461 19.859 19.125 1 91.5 96 LEU A N 1
ATOM 696 C CA . LEU A 1 96 ? 6.254 18.984 17.984 1 91.5 96 LEU A CA 1
ATOM 697 C C . LEU A 1 96 ? 4.777 18.906 17.609 1 91.5 96 LEU A C 1
ATOM 699 O O . LEU A 1 96 ? 3.916 18.828 18.5 1 91.5 96 LEU A O 1
ATOM 703 N N . ILE A 1 97 ? 4.59 19.016 16.344 1 95.44 97 ILE A N 1
ATOM 704 C CA . ILE A 1 97 ? 3.266 18.625 15.875 1 95.44 97 ILE A CA 1
ATOM 705 C C . ILE A 1 97 ? 3.123 17.109 15.938 1 95.44 97 ILE A C 1
ATOM 707 O O . ILE A 1 97 ? 3.768 16.391 15.172 1 95.44 97 ILE A O 1
ATOM 711 N N . ARG A 1 98 ? 2.271 16.656 16.766 1 96.56 98 ARG A N 1
ATOM 712 C CA . ARG A 1 98 ? 2.205 15.219 17.031 1 96.56 98 ARG A CA 1
ATOM 713 C C . ARG A 1 98 ? 0.999 14.586 16.359 1 96.56 98 ARG A C 1
ATOM 715 O O . ARG A 1 98 ? 0.908 13.359 16.25 1 96.56 98 ARG A O 1
ATOM 722 N N . GLU A 1 99 ? 0.083 15.5 15.953 1 96.88 99 GLU A N 1
ATOM 723 C CA . GLU A 1 99 ? -1.141 14.992 15.344 1 96.88 99 GLU A CA 1
ATOM 724 C C . GLU A 1 99 ? -1.39 15.648 13.984 1 96.88 99 GLU A C 1
ATOM 726 O O . GLU A 1 99 ? -1.192 16.859 13.828 1 96.88 99 GLU A O 1
ATOM 731 N N . LEU A 1 100 ? -1.757 14.859 13.094 1 97.38 100 LEU A N 1
ATOM 732 C CA . LEU A 1 100 ? -2.137 15.289 11.75 1 97.38 100 LEU A CA 1
ATOM 733 C C . LEU A 1 100 ? -3.379 14.547 11.273 1 97.38 100 LEU A C 1
ATOM 735 O O . LEU A 1 100 ? -3.557 13.367 11.578 1 97.38 100 LEU A O 1
ATOM 739 N N . ARG A 1 101 ? -4.203 15.25 10.547 1 98.5 101 ARG A N 1
ATOM 740 C CA . ARG A 1 101 ? -5.371 14.648 9.914 1 98.5 101 ARG A CA 1
ATOM 741 C C . ARG A 1 101 ? -5.363 14.898 8.414 1 98.5 101 ARG A C 1
ATOM 743 O O . ARG A 1 101 ? -4.777 15.875 7.938 1 98.5 101 ARG A O 1
ATOM 750 N N . ALA A 1 102 ? -6 14.031 7.688 1 98.81 102 ALA A N 1
ATOM 751 C CA . ALA A 1 102 ? -6.105 14.164 6.238 1 98.81 102 ALA A CA 1
ATOM 752 C C . ALA A 1 102 ? -7.438 13.609 5.73 1 98.81 102 ALA A C 1
ATOM 754 O O . ALA A 1 102 ? -7.93 12.602 6.238 1 98.81 102 ALA A O 1
ATOM 755 N N . LEU A 1 103 ? -7.969 14.305 4.789 1 98.88 103 LEU A N 1
ATOM 756 C CA . LEU A 1 103 ? -9.164 13.867 4.082 1 98.88 103 LEU A CA 1
ATOM 757 C C . LEU A 1 103 ? -8.82 13.383 2.674 1 98.88 103 LEU A C 1
ATOM 759 O O . LEU A 1 103 ? -8.078 14.055 1.949 1 98.88 103 LEU A O 1
ATOM 763 N N . LEU A 1 104 ? -9.336 12.227 2.32 1 98.94 104 LEU A N 1
ATOM 764 C CA . LEU A 1 104 ? -9.156 11.68 0.979 1 98.94 104 LEU A CA 1
ATOM 765 C C . LEU A 1 104 ? -10.484 11.188 0.408 1 98.94 104 LEU A C 1
ATOM 767 O O . LEU A 1 104 ? -11.266 10.547 1.112 1 98.94 104 LEU A O 1
ATOM 771 N N . THR A 1 105 ? -10.711 11.516 -0.839 1 98.94 105 THR A N 1
ATOM 772 C CA . THR A 1 105 ? -11.844 10.945 -1.568 1 98.94 105 THR A CA 1
ATOM 773 C C . THR A 1 105 ? -11.375 9.859 -2.533 1 98.94 105 THR A C 1
ATOM 775 O O . THR A 1 105 ? -10.656 10.148 -3.496 1 98.94 105 THR A O 1
ATOM 778 N N . LEU A 1 106 ? -11.82 8.664 -2.252 1 98.94 106 LEU A N 1
ATOM 779 C CA . LEU A 1 106 ? -11.414 7.488 -3.01 1 98.94 106 LEU A CA 1
ATOM 780 C C . LEU A 1 106 ? -12.484 7.09 -4.02 1 98.94 106 LEU A C 1
ATOM 782 O O . LEU A 1 106 ? -13.672 7.102 -3.705 1 98.94 106 LEU A O 1
ATOM 786 N N . ARG A 1 107 ? -12.016 6.773 -5.203 1 98.88 107 ARG A N 1
ATOM 787 C CA . ARG A 1 107 ? -12.891 6.332 -6.281 1 98.88 107 ARG A CA 1
ATOM 788 C C . ARG A 1 107 ? -12.5 4.941 -6.77 1 98.88 107 ARG A C 1
ATOM 790 O O . ARG A 1 107 ? -11.719 4.242 -6.117 1 98.88 107 ARG A O 1
ATOM 797 N N . SER A 1 108 ? -13.102 4.48 -7.848 1 98.75 108 SER A N 1
ATOM 798 C CA . SER A 1 108 ? -13.062 3.068 -8.227 1 98.75 108 SER A CA 1
ATOM 799 C C . SER A 1 108 ? -11.695 2.68 -8.773 1 98.75 108 SER A C 1
ATOM 801 O O . SER A 1 108 ? -11.359 1.496 -8.82 1 98.75 108 SER A O 1
ATOM 803 N N . GLY A 1 109 ? -10.891 3.623 -9.156 1 98.81 109 GLY A N 1
ATOM 804 C CA . GLY A 1 109 ? -9.586 3.33 -9.719 1 98.81 109 GLY A CA 1
ATOM 805 C C . GLY A 1 109 ? -8.633 2.691 -8.727 1 98.81 109 GLY A C 1
ATOM 806 O O . GLY A 1 109 ? -7.586 2.17 -9.109 1 98.81 109 GLY A O 1
ATOM 807 N N . VAL A 1 110 ? -9.008 2.662 -7.426 1 98.94 110 VAL A N 1
ATOM 808 C CA . VAL A 1 110 ? -8.117 2.115 -6.406 1 98.94 110 VAL A CA 1
ATOM 809 C C . VAL A 1 110 ? -8.656 0.772 -5.914 1 98.94 110 VAL A C 1
ATOM 811 O O . VAL A 1 110 ? -8.172 0.228 -4.922 1 98.94 110 VAL A O 1
ATOM 814 N N . ASN A 1 111 ? -9.586 0.186 -6.609 1 98.81 111 ASN A N 1
ATOM 815 C CA . ASN A 1 111 ? -10.328 -0.979 -6.133 1 98.81 111 ASN A CA 1
ATOM 816 C C . ASN A 1 111 ? -9.531 -2.266 -6.316 1 98.81 111 ASN A C 1
ATOM 818 O O . ASN A 1 111 ? -8.836 -2.434 -7.324 1 98.81 111 ASN A O 1
ATOM 822 N N . GLY A 1 112 ? -9.695 -3.162 -5.305 1 97.94 112 GLY A N 1
ATOM 823 C CA . GLY A 1 112 ? -9.305 -4.559 -5.398 1 97.94 112 GLY A CA 1
ATOM 824 C C . GLY A 1 112 ? -10.484 -5.504 -5.52 1 97.94 112 GLY A C 1
ATOM 825 O O . GLY A 1 112 ? -10.367 -6.586 -6.098 1 97.94 112 GLY A O 1
ATOM 826 N N . TYR A 1 113 ? -11.594 -5.141 -4.949 1 96.88 113 TYR A N 1
ATOM 827 C CA . TYR A 1 113 ? -12.883 -5.82 -5.012 1 96.88 113 TYR A CA 1
ATOM 828 C C . TYR A 1 113 ? -13.969 -4.887 -5.547 1 96.88 113 TYR A C 1
ATOM 830 O O . TYR A 1 113 ? -13.75 -3.68 -5.668 1 96.88 113 TYR A O 1
ATOM 838 N N . PRO A 1 114 ? -15.062 -5.445 -5.891 1 97.69 114 PRO A N 1
ATOM 839 C CA . PRO A 1 114 ? -16.125 -4.539 -6.344 1 97.69 114 PRO A CA 1
ATOM 840 C C . PRO A 1 114 ? -16.5 -3.496 -5.293 1 97.69 114 PRO A C 1
ATOM 842 O O . PRO A 1 114 ? -16.922 -3.85 -4.191 1 97.69 114 PRO A O 1
ATOM 845 N N . ASN A 1 115 ? -16.266 -2.248 -5.609 1 98.56 115 ASN A N 1
ATOM 846 C CA . ASN A 1 115 ? -16.625 -1.1 -4.785 1 98.56 115 ASN A CA 1
ATOM 847 C C . ASN A 1 115 ? -15.859 -1.103 -3.463 1 98.56 115 ASN A C 1
ATOM 849 O O . ASN A 1 115 ? -16.359 -0.608 -2.451 1 98.56 115 ASN A O 1
ATOM 853 N N . VAL A 1 116 ? -14.758 -1.746 -3.406 1 98.75 116 VAL A N 1
ATOM 854 C CA . VAL A 1 116 ? -13.922 -1.804 -2.215 1 98.75 116 VAL A CA 1
ATOM 855 C C . VAL A 1 116 ? -12.469 -1.539 -2.594 1 98.75 116 VAL A C 1
ATOM 857 O O . VAL A 1 116 ? -11.938 -2.166 -3.512 1 98.75 116 VAL A O 1
ATOM 860 N N . SER A 1 117 ? -11.922 -0.613 -1.891 1 98.81 117 SER A N 1
ATOM 861 C CA . SER A 1 117 ? -10.516 -0.282 -2.113 1 98.81 117 SER A CA 1
ATOM 862 C C . SER A 1 117 ? -9.625 -1.508 -1.938 1 98.81 117 SER A C 1
ATOM 864 O O . SER A 1 117 ? -9.883 -2.352 -1.079 1 98.81 117 SER A O 1
ATOM 866 N N . HIS A 1 118 ? -8.617 -1.612 -2.752 1 98.81 118 HIS A N 1
ATOM 867 C CA . HIS A 1 118 ? -7.574 -2.613 -2.543 1 98.81 118 HIS A CA 1
ATOM 868 C C . HIS A 1 118 ? -6.891 -2.422 -1.194 1 98.81 118 HIS A C 1
ATOM 870 O O . HIS A 1 118 ? -6.621 -1.291 -0.785 1 98.81 118 HIS A O 1
ATOM 876 N N . GLY A 1 119 ? -6.566 -3.5 -0.458 1 98.69 119 GLY A N 1
ATOM 877 C CA . GLY A 1 119 ? -5.848 -3.402 0.803 1 98.69 119 GLY A CA 1
ATOM 878 C C . GLY A 1 119 ? -4.512 -2.699 0.675 1 98.69 119 GLY A C 1
ATOM 879 O O . GLY A 1 119 ? -4.066 -2.025 1.606 1 98.69 119 GLY A O 1
ATOM 880 N N . GLY A 1 120 ? -3.83 -2.898 -0.412 1 98.88 120 GLY A N 1
ATOM 881 C CA . GLY A 1 120 ? -2.582 -2.203 -0.686 1 98.88 120 GLY A CA 1
ATOM 882 C C . GLY A 1 120 ? -2.738 -0.695 -0.738 1 98.88 120 GLY A C 1
ATOM 883 O O . GLY A 1 120 ? -1.846 0.042 -0.315 1 98.88 120 GLY A O 1
ATOM 884 N N . ILE A 1 121 ? -3.809 -0.199 -1.265 1 98.94 121 ILE A N 1
ATOM 885 C CA . ILE A 1 121 ? -4.074 1.235 -1.301 1 98.94 121 ILE A CA 1
ATOM 886 C C . ILE A 1 121 ? -4.352 1.745 0.111 1 98.94 121 ILE A C 1
ATOM 888 O O . ILE A 1 121 ? -3.945 2.854 0.47 1 98.94 121 ILE A O 1
ATOM 892 N N . VAL A 1 122 ? -5.078 0.974 0.888 1 98.94 122 VAL A N 1
ATOM 893 C CA . VAL A 1 122 ? -5.281 1.322 2.289 1 98.94 122 VAL A CA 1
ATOM 894 C C . VAL A 1 122 ? -3.932 1.517 2.975 1 98.94 122 VAL A C 1
ATOM 896 O O . VAL A 1 122 ? -3.713 2.52 3.658 1 98.94 122 VAL A O 1
ATOM 899 N N . ALA A 1 123 ? -2.996 0.583 2.795 1 98.94 123 ALA A N 1
ATOM 900 C CA . ALA A 1 123 ? -1.641 0.707 3.322 1 98.94 123 ALA A CA 1
ATOM 901 C C . ALA A 1 123 ? -0.943 1.941 2.76 1 98.94 123 ALA A C 1
ATOM 903 O O . ALA A 1 123 ? -0.245 2.652 3.486 1 98.94 123 ALA A O 1
ATOM 904 N N . THR A 1 124 ? -1.109 2.188 1.49 1 98.94 124 THR A N 1
ATOM 905 C CA . THR A 1 124 ? -0.487 3.312 0.799 1 98.94 124 THR A CA 1
ATOM 906 C C . THR A 1 124 ? -0.951 4.637 1.396 1 98.94 124 THR A C 1
ATOM 908 O O . THR A 1 124 ? -0.137 5.523 1.66 1 98.94 124 THR A O 1
ATOM 911 N N . VAL A 1 125 ? -2.271 4.758 1.604 1 98.94 125 VAL A N 1
ATOM 912 C CA . VAL A 1 125 ? -2.854 5.969 2.178 1 98.94 125 VAL A CA 1
ATOM 913 C C . VAL A 1 125 ? -2.309 6.184 3.588 1 98.94 125 VAL A C 1
ATOM 915 O O . VAL A 1 125 ? -1.914 7.297 3.943 1 98.94 125 VAL A O 1
ATOM 918 N N . LEU A 1 126 ? -2.252 5.121 4.367 1 98.94 126 LEU A N 1
ATOM 919 C CA . LEU A 1 126 ? -1.725 5.219 5.727 1 98.94 126 LEU A CA 1
ATOM 920 C C . LEU A 1 126 ? -0.247 5.598 5.707 1 98.94 126 LEU A C 1
ATOM 922 O O . LEU A 1 126 ? 0.18 6.484 6.453 1 98.94 126 LEU A O 1
ATOM 926 N N . ASP A 1 127 ? 0.528 4.988 4.887 1 98.88 127 ASP A N 1
ATOM 927 C CA . ASP A 1 127 ? 1.949 5.293 4.75 1 98.88 127 ASP A CA 1
ATOM 928 C C . ASP A 1 127 ? 2.164 6.758 4.383 1 98.88 127 ASP A C 1
ATOM 930 O O . ASP A 1 127 ? 2.965 7.453 5.012 1 98.88 127 ASP A O 1
ATOM 934 N N . GLU A 1 128 ? 1.466 7.23 3.367 1 98.69 128 GLU A N 1
ATOM 935 C CA . GLU A 1 128 ? 1.562 8.602 2.865 1 98.69 128 GLU A CA 1
ATOM 936 C C . GLU A 1 128 ? 1.223 9.609 3.955 1 98.69 128 GLU A C 1
ATOM 938 O O . GLU A 1 128 ? 1.967 10.57 4.172 1 98.69 128 GLU A O 1
ATOM 943 N N . THR A 1 129 ? 0.09 9.383 4.668 1 98.69 129 THR A N 1
ATOM 944 C CA . THR A 1 129 ? -0.378 10.359 5.648 1 98.69 129 THR A CA 1
ATOM 945 C C . THR A 1 129 ? 0.508 10.352 6.891 1 98.69 129 THR A C 1
ATOM 947 O O . THR A 1 129 ? 0.794 11.398 7.465 1 98.69 129 THR A O 1
ATOM 950 N N . ILE A 1 130 ? 0.978 9.156 7.289 1 98.62 130 ILE A N 1
ATOM 951 C CA . ILE A 1 130 ? 1.91 9.062 8.406 1 98.62 130 ILE A CA 1
ATOM 952 C C . ILE A 1 130 ? 3.195 9.82 8.07 1 98.62 130 ILE A C 1
ATOM 954 O O . ILE A 1 130 ? 3.699 10.594 8.891 1 98.62 130 ILE A O 1
ATOM 958 N N . GLY A 1 131 ? 3.701 9.648 6.891 1 97.5 131 GLY A N 1
ATOM 959 C CA . GLY A 1 131 ? 4.934 10.297 6.465 1 97.5 131 GLY A CA 1
ATOM 960 C C . GLY A 1 131 ? 4.848 11.812 6.473 1 97.5 131 GLY A C 1
ATOM 961 O O . GLY A 1 131 ? 5.867 12.492 6.57 1 97.5 131 GLY A O 1
ATOM 962 N N . MET A 1 132 ? 3.664 12.391 6.406 1 97.19 132 MET A N 1
ATOM 963 C CA . MET A 1 132 ? 3.469 13.836 6.371 1 97.19 132 MET A CA 1
ATOM 964 C C . MET A 1 132 ? 3.92 14.477 7.68 1 97.19 132 MET A C 1
ATOM 966 O O . MET A 1 132 ? 4.191 15.68 7.727 1 97.19 132 MET A O 1
ATOM 970 N N . ILE A 1 133 ? 3.961 13.688 8.742 1 96.94 133 ILE A N 1
ATOM 971 C CA . ILE A 1 133 ? 4.402 14.188 10.039 1 96.94 133 ILE A CA 1
ATOM 972 C C . ILE A 1 133 ? 5.781 14.828 9.898 1 96.94 133 ILE A C 1
ATOM 974 O O . ILE A 1 133 ? 6.039 15.898 10.453 1 96.94 133 ILE A O 1
ATOM 978 N N . PHE A 1 134 ? 6.602 14.258 9.133 1 96.56 134 PHE A N 1
ATOM 979 C CA . PHE A 1 134 ? 7.965 14.758 8.992 1 96.56 134 PHE A CA 1
ATOM 980 C C . PHE A 1 134 ? 8 16 8.117 1 96.56 134 PHE A C 1
ATOM 982 O O . PHE A 1 134 ? 8.734 16.953 8.406 1 96.56 134 PHE A O 1
ATOM 989 N N . LEU A 1 135 ? 7.223 15.984 7.078 1 94.81 135 LEU A N 1
ATOM 990 C CA . LEU A 1 135 ? 7.18 17.125 6.176 1 94.81 135 LEU A CA 1
ATOM 991 C C . LEU A 1 135 ? 6.707 18.375 6.91 1 94.81 135 LEU A C 1
ATOM 993 O O . LEU A 1 135 ? 7.309 19.453 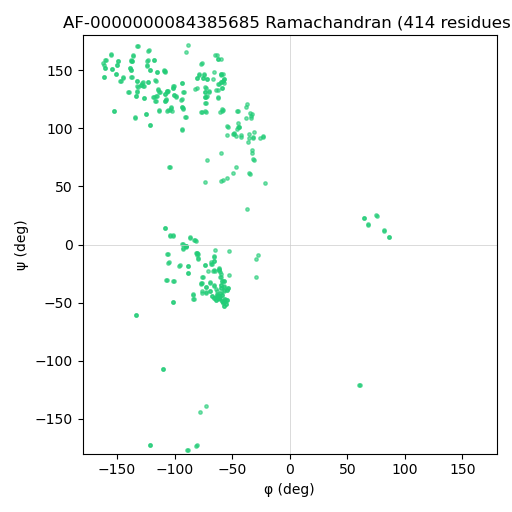6.773 1 94.81 135 LEU A O 1
ATOM 997 N N . ILE A 1 136 ? 5.645 18.234 7.695 1 94.62 136 ILE A N 1
ATOM 998 C CA . ILE A 1 136 ? 5.047 19.391 8.328 1 94.62 136 ILE A CA 1
ATOM 999 C C . ILE A 1 136 ? 5.949 19.891 9.453 1 94.62 136 ILE A C 1
ATOM 1001 O O . ILE A 1 136 ? 6.094 21.109 9.648 1 94.62 136 ILE A O 1
ATOM 1005 N N . ASN A 1 137 ? 6.52 19 10.219 1 96 137 ASN A N 1
ATOM 1006 C CA . ASN A 1 137 ? 7.414 19.422 11.289 1 96 137 ASN A CA 1
ATOM 1007 C C . ASN A 1 137 ? 8.68 20.078 10.734 1 96 137 ASN A C 1
ATOM 1009 O O . ASN A 1 137 ? 9.203 21.031 11.328 1 96 137 ASN A O 1
ATOM 1013 N N . LYS A 1 138 ? 9.18 19.609 9.609 1 94.06 138 LYS A N 1
ATOM 1014 C CA . LYS A 1 138 ? 10.305 20.266 8.945 1 94.06 138 LYS A CA 1
ATOM 1015 C C . LYS A 1 138 ? 9.922 21.672 8.477 1 94.06 138 LYS A C 1
ATOM 1017 O O . LYS A 1 138 ? 10.672 22.625 8.695 1 94.06 138 LYS A O 1
ATOM 1022 N N . ALA A 1 139 ? 8.789 21.75 7.828 1 91.44 139 ALA A N 1
ATOM 1023 C CA . ALA A 1 139 ? 8.32 23.031 7.305 1 91.44 139 ALA A CA 1
ATOM 1024 C C . ALA A 1 139 ? 8.164 24.062 8.422 1 91.44 139 ALA A C 1
ATOM 1026 O O . ALA A 1 139 ? 8.391 25.25 8.211 1 91.44 139 ALA A O 1
ATOM 1027 N N . GLU A 1 140 ? 7.82 23.578 9.625 1 91.06 140 GLU A N 1
ATOM 1028 C CA . GLU A 1 140 ? 7.629 24.453 10.781 1 91.06 140 GLU A CA 1
ATOM 1029 C C . GLU A 1 140 ? 8.93 24.641 11.555 1 91.06 140 GLU A C 1
ATOM 1031 O O . GLU A 1 140 ? 8.953 25.297 12.594 1 91.06 140 GLU A O 1
ATOM 1036 N N . GLY A 1 141 ? 10.023 23.938 11.055 1 92.06 141 GLY A N 1
ATOM 1037 C CA . GLY A 1 141 ? 11.344 24.094 11.648 1 92.06 141 GLY A CA 1
ATOM 1038 C C . GLY A 1 141 ? 11.477 23.359 12.977 1 92.06 141 GLY A C 1
ATOM 1039 O O . GLY A 1 141 ? 12.273 23.766 13.828 1 92.06 141 GLY A O 1
ATOM 1040 N N . LEU A 1 142 ? 10.656 22.344 13.156 1 92.25 142 LEU A N 1
ATOM 1041 C CA . LEU A 1 142 ? 10.594 21.719 14.469 1 92.25 142 LEU A CA 1
ATOM 1042 C C . LEU A 1 142 ? 11.5 20.5 14.539 1 92.25 142 LEU A C 1
ATOM 1044 O O . LEU A 1 142 ? 11.797 20 15.633 1 92.25 142 LEU A O 1
ATOM 1048 N N . ILE A 1 143 ? 11.891 19.984 13.383 1 92.81 143 ILE A N 1
ATOM 1049 C CA . ILE A 1 143 ? 12.805 18.859 13.359 1 92.81 143 ILE A CA 1
ATOM 1050 C C . ILE A 1 143 ? 13.875 19.078 12.289 1 92.81 143 ILE A C 1
ATOM 1052 O O . ILE A 1 143 ? 13.719 19.922 11.414 1 92.81 143 ILE A O 1
ATOM 1056 N N . PRO A 1 144 ? 14.992 18.281 12.406 1 90.81 144 PRO A N 1
ATOM 1057 C CA . PRO A 1 144 ? 16.047 18.438 11.398 1 90.81 144 PRO A CA 1
ATOM 1058 C C . PRO A 1 144 ? 15.594 18.031 10 1 90.81 144 PRO A C 1
ATOM 1060 O O . PRO A 1 144 ? 14.617 17.297 9.852 1 90.81 144 PRO A O 1
ATOM 1063 N N . GLU A 1 145 ? 16.344 18.469 9 1 91.5 145 GLU A N 1
ATOM 1064 C CA . GLU A 1 145 ? 16 18.25 7.598 1 91.5 145 GLU A CA 1
ATOM 1065 C C . GLU A 1 145 ? 16.422 16.859 7.129 1 91.5 145 GLU A C 1
ATOM 1067 O O . GLU A 1 145 ? 16.125 16.469 6 1 91.5 145 GLU A O 1
ATOM 1072 N N . GLU A 1 146 ? 16.922 16.094 7.945 1 90.5 146 GLU A N 1
ATOM 1073 C CA . GLU A 1 146 ? 17.375 14.75 7.59 1 90.5 146 GLU A CA 1
ATOM 1074 C C . GLU A 1 146 ? 16.234 13.898 7.051 1 90.5 146 GLU A C 1
ATOM 1076 O O . GLU A 1 146 ? 15.062 14.234 7.246 1 90.5 146 GLU A O 1
ATOM 1081 N N . ALA A 1 147 ? 16.656 12.891 6.344 1 92.12 147 ALA A N 1
ATOM 1082 C CA . ALA A 1 147 ? 15.664 11.961 5.809 1 92.12 147 ALA A CA 1
ATOM 1083 C C . ALA A 1 147 ? 15.18 10.992 6.887 1 92.12 147 ALA A C 1
ATOM 1085 O O . ALA A 1 147 ? 15.93 10.664 7.809 1 92.12 147 ALA A O 1
ATOM 1086 N N . TYR A 1 148 ? 13.984 10.641 6.809 1 95.5 148 TYR A N 1
ATOM 1087 C CA . TYR A 1 148 ? 13.352 9.633 7.648 1 95.5 148 TYR A CA 1
ATOM 1088 C C . TYR A 1 148 ? 12.852 8.461 6.809 1 95.5 148 TYR A C 1
ATOM 1090 O O . TYR A 1 148 ? 12.125 8.656 5.832 1 95.5 148 TYR A O 1
ATOM 1098 N N . MET A 1 149 ? 13.234 7.246 7.148 1 95.12 149 MET A N 1
ATOM 1099 C CA . MET A 1 149 ? 12.859 6.074 6.359 1 95.12 149 MET A CA 1
ATOM 1100 C C . MET A 1 149 ? 11.984 5.129 7.172 1 95.12 149 MET A C 1
ATOM 1102 O O . MET A 1 149 ? 12.211 4.934 8.367 1 95.12 149 MET A O 1
ATOM 1106 N N . THR A 1 150 ? 11.062 4.613 6.52 1 97.56 150 THR A N 1
ATOM 1107 C CA . THR A 1 150 ? 10.18 3.646 7.164 1 97.56 150 THR A CA 1
ATOM 1108 C C . THR A 1 150 ? 10.906 2.318 7.387 1 97.56 150 THR A C 1
ATOM 1110 O O . THR A 1 150 ? 11.398 1.712 6.438 1 97.56 150 THR A O 1
ATOM 1113 N N . ALA A 1 151 ? 10.969 1.91 8.609 1 98.62 151 ALA A N 1
ATOM 1114 C CA . ALA A 1 151 ? 11.508 0.591 8.93 1 98.62 151 ALA A CA 1
ATOM 1115 C C . ALA A 1 151 ? 10.438 -0.489 8.773 1 98.62 151 ALA A C 1
ATOM 1117 O O . ALA A 1 151 ? 10.68 -1.525 8.148 1 98.62 151 ALA A O 1
ATOM 1118 N N . TYR A 1 152 ? 9.289 -0.191 9.328 1 98.94 152 TYR A N 1
ATOM 1119 C CA . TYR A 1 152 ? 8.18 -1.11 9.109 1 98.94 152 TYR A CA 1
ATOM 1120 C C . TYR A 1 152 ? 6.848 -0.368 9.117 1 98.94 152 TYR A C 1
ATOM 1122 O O . TYR A 1 152 ? 6.754 0.753 9.617 1 98.94 152 TYR A O 1
ATOM 1130 N N . LEU A 1 153 ? 5.871 -0.911 8.547 1 98.94 153 LEU A N 1
ATOM 1131 C CA . LEU A 1 153 ? 4.465 -0.525 8.523 1 98.94 153 LEU A CA 1
ATOM 1132 C C . LEU A 1 153 ? 3.566 -1.732 8.766 1 98.94 153 LEU A C 1
ATOM 1134 O O . LEU A 1 153 ? 3.486 -2.633 7.926 1 98.94 153 LEU A O 1
ATOM 1138 N N . ASN A 1 154 ? 2.953 -1.774 9.898 1 98.94 154 ASN A N 1
ATOM 1139 C CA . ASN A 1 154 ? 2.008 -2.828 10.258 1 98.94 154 ASN A CA 1
ATOM 1140 C C . ASN A 1 154 ? 0.565 -2.346 10.148 1 98.94 154 ASN A C 1
ATOM 1142 O O . ASN A 1 154 ? 0.154 -1.438 10.875 1 98.94 154 ASN A O 1
ATOM 1146 N N . VAL A 1 155 ? -0.159 -2.973 9.289 1 98.94 155 VAL A N 1
ATOM 1147 C CA . VAL A 1 155 ? -1.528 -2.533 9.039 1 98.94 155 VAL A CA 1
ATOM 1148 C C . VAL A 1 155 ? -2.51 -3.6 9.523 1 98.94 155 VAL A C 1
ATOM 1150 O O . VAL A 1 155 ? -2.332 -4.789 9.25 1 98.94 155 VAL A O 1
ATOM 1153 N N . THR A 1 156 ? -3.471 -3.197 10.242 1 98.94 156 THR A N 1
ATOM 1154 C CA . THR A 1 156 ? -4.621 -4.016 10.609 1 98.94 156 THR A CA 1
ATOM 1155 C C . THR A 1 156 ? -5.871 -3.561 9.867 1 98.94 156 THR A C 1
ATOM 1157 O O . THR A 1 156 ? -6.254 -2.391 9.945 1 98.94 156 THR A O 1
ATOM 1160 N N . TYR A 1 157 ? -6.434 -4.48 9.172 1 98.88 157 TYR A N 1
ATOM 1161 C CA . TYR A 1 157 ? -7.656 -4.199 8.438 1 98.88 157 TYR A CA 1
ATOM 1162 C C . TYR A 1 157 ? -8.891 -4.555 9.258 1 98.88 157 TYR A C 1
ATOM 1164 O O . TYR A 1 157 ? -9.125 -5.73 9.562 1 98.88 157 TYR A O 1
ATOM 1172 N N . VAL A 1 158 ? -9.719 -3.562 9.555 1 98.81 158 VAL A N 1
ATOM 1173 C CA . VAL A 1 158 ? -10.82 -3.734 10.5 1 98.81 158 VAL A CA 1
ATOM 1174 C C . VAL A 1 158 ? -12.125 -3.918 9.734 1 98.81 158 VAL A C 1
ATOM 1176 O O . VAL A 1 158 ? -12.906 -4.828 10.031 1 98.81 158 VAL A O 1
ATOM 1179 N N . ARG A 1 159 ? -12.422 -3.043 8.75 1 98.38 159 ARG A N 1
ATOM 1180 C CA . ARG A 1 159 ? -13.578 -3.076 7.863 1 98.38 159 ARG A CA 1
ATOM 1181 C C . ARG A 1 159 ? -13.18 -2.725 6.434 1 98.38 159 ARG A C 1
ATOM 1183 O O . ARG A 1 159 ? -12.203 -2.008 6.211 1 98.38 159 ARG A O 1
ATOM 1190 N N . PRO A 1 160 ? -13.953 -3.264 5.484 1 98.25 160 PRO A N 1
ATOM 1191 C CA . PRO A 1 160 ? -13.664 -2.848 4.109 1 98.25 160 PRO A CA 1
ATOM 1192 C C . PRO A 1 160 ? -13.758 -1.335 3.92 1 98.25 160 PRO A C 1
ATOM 1194 O O . PRO A 1 160 ? -14.625 -0.687 4.516 1 98.25 160 PRO A O 1
ATOM 1197 N N . VAL A 1 161 ? -12.875 -0.794 3.16 1 98.81 161 VAL A N 1
ATOM 1198 C CA . VAL A 1 161 ? -12.953 0.604 2.75 1 98.81 161 VAL A CA 1
ATOM 1199 C C . VAL A 1 161 ? -13.727 0.716 1.438 1 98.81 161 VAL A C 1
ATOM 1201 O O . VAL A 1 161 ? -13.195 0.402 0.37 1 98.81 161 VAL A O 1
ATOM 1204 N N . ALA A 1 162 ? -14.859 1.246 1.499 1 98.75 162 ALA A N 1
ATOM 1205 C CA . ALA A 1 162 ? -15.75 1.299 0.343 1 98.75 162 ALA A CA 1
ATOM 1206 C C . ALA A 1 162 ? -15.312 2.379 -0.641 1 98.75 162 ALA A C 1
ATOM 1208 O O . ALA A 1 162 ? -14.633 3.334 -0.26 1 98.75 162 ALA A O 1
ATOM 1209 N N . THR A 1 163 ? -15.688 2.209 -1.879 1 98.69 163 THR A N 1
ATOM 1210 C CA . THR A 1 163 ? -15.562 3.24 -2.904 1 98.69 163 THR A CA 1
ATOM 1211 C C . THR A 1 163 ? -16.859 3.379 -3.691 1 98.69 163 THR A C 1
ATOM 1213 O O . THR A 1 163 ? -17.562 2.393 -3.916 1 98.69 163 THR A O 1
ATOM 1216 N N . PRO A 1 164 ? -17.281 4.523 -4.047 1 98.56 164 PRO A N 1
ATOM 1217 C CA . PRO A 1 164 ? -16.625 5.777 -3.666 1 98.56 164 PRO A CA 1
ATOM 1218 C C . PRO A 1 164 ? -16.875 6.148 -2.207 1 98.56 164 PRO A C 1
ATOM 1220 O O . PRO A 1 164 ? -17.938 5.852 -1.659 1 98.56 164 PRO A O 1
ATOM 1223 N N . GLN A 1 165 ? -15.898 6.75 -1.626 1 98.81 165 GLN A N 1
ATOM 1224 C CA . GLN A 1 165 ? -16.062 7.23 -0.259 1 98.81 165 GLN A CA 1
ATOM 1225 C C . GLN A 1 165 ? -15.023 8.289 0.085 1 98.81 165 GLN A C 1
ATOM 1227 O O . GLN A 1 165 ? -13.891 8.227 -0.397 1 98.81 165 GLN A O 1
ATOM 1232 N N . THR A 1 166 ? -15.414 9.258 0.862 1 98.94 166 THR A N 1
ATOM 1233 C CA . THR A 1 166 ? -14.461 10.141 1.531 1 98.94 166 THR A CA 1
ATOM 1234 C C . THR A 1 166 ? -14.125 9.617 2.922 1 98.94 166 THR A C 1
ATOM 1236 O O . THR A 1 166 ? -15.016 9.266 3.697 1 98.94 166 THR A O 1
ATOM 1239 N N . VAL A 1 167 ? -12.805 9.555 3.229 1 98.94 167 VAL A N 1
ATOM 1240 C CA . VAL A 1 167 ? -12.359 9.023 4.516 1 98.94 167 VAL A CA 1
ATOM 1241 C C . VAL A 1 167 ? -11.5 10.062 5.234 1 98.94 167 VAL A C 1
ATOM 1243 O O . VAL A 1 167 ? -10.992 11 4.613 1 98.94 167 VAL A O 1
ATOM 1246 N N . LEU A 1 168 ? -11.414 9.906 6.543 1 98.94 168 LEU A N 1
ATOM 1247 C CA . LEU A 1 168 ? -10.516 10.68 7.398 1 98.94 168 LEU A CA 1
ATOM 1248 C C . LEU A 1 168 ? -9.359 9.82 7.883 1 98.94 168 LEU A C 1
ATOM 1250 O O . LEU A 1 168 ? -9.57 8.734 8.422 1 98.94 168 LEU A O 1
ATOM 1254 N N . CYS A 1 169 ? -8.172 10.234 7.656 1 98.94 169 CYS A N 1
ATOM 1255 C CA . CYS A 1 169 ? -6.984 9.625 8.242 1 98.94 169 CYS A CA 1
ATOM 1256 C C . CYS A 1 169 ? -6.484 10.43 9.438 1 98.94 169 CYS A C 1
ATOM 1258 O O . CYS A 1 169 ? -6.324 11.648 9.344 1 98.94 169 CYS A O 1
ATOM 1260 N N . VAL A 1 170 ? -6.289 9.75 10.523 1 98.88 170 VAL A N 1
ATOM 1261 C CA . VAL A 1 170 ? -5.758 10.383 11.734 1 98.88 170 VAL A CA 1
ATOM 1262 C C . VAL A 1 170 ? -4.398 9.773 12.07 1 98.88 170 VAL A C 1
ATOM 1264 O O . VAL A 1 170 ? -4.266 8.555 12.18 1 98.88 170 VAL A O 1
ATOM 1267 N N . VAL A 1 171 ? -3.416 10.609 12.25 1 98.81 171 VAL A N 1
ATOM 1268 C CA . VAL A 1 171 ? -2.045 10.188 12.508 1 98.81 171 VAL A CA 1
ATOM 1269 C C . VAL A 1 171 ? -1.553 10.789 13.82 1 98.81 171 VAL A C 1
ATOM 1271 O O . VAL A 1 171 ? -1.795 11.961 14.109 1 98.81 171 VAL A O 1
ATOM 1274 N N . GLU A 1 172 ? -0.833 10 14.586 1 98.62 172 GLU A N 1
ATOM 1275 C CA . GLU A 1 172 ? -0.319 10.438 15.883 1 98.62 172 GLU A CA 1
ATOM 1276 C C . GLU A 1 172 ? 1.101 9.93 16.109 1 98.62 172 GLU A C 1
ATOM 1278 O O . GLU A 1 172 ? 1.369 8.734 15.969 1 98.62 172 GLU A O 1
ATOM 1283 N N . VAL A 1 173 ? 1.994 10.82 16.516 1 98.5 173 VAL A N 1
ATOM 1284 C CA . VAL A 1 173 ? 3.311 10.422 17 1 98.5 173 VAL A CA 1
ATOM 1285 C C . VAL A 1 173 ? 3.199 9.875 18.422 1 98.5 173 VAL A C 1
ATOM 1287 O O . VAL A 1 173 ? 2.941 10.633 19.359 1 98.5 173 VAL A O 1
ATOM 1290 N N . VAL A 1 174 ? 3.475 8.617 18.578 1 98.62 174 VAL A N 1
ATOM 1291 C CA . VAL A 1 174 ? 3.314 7.953 19.859 1 98.62 174 VAL A CA 1
ATOM 1292 C C . VAL A 1 174 ? 4.559 8.18 20.719 1 98.62 174 VAL A C 1
ATOM 1294 O O . VAL A 1 174 ? 4.449 8.477 21.922 1 98.62 174 VAL A O 1
ATOM 1297 N N . SER A 1 175 ? 5.719 8.062 20.109 1 98.06 175 SER A N 1
ATOM 1298 C CA . SER A 1 175 ? 6.965 8.258 20.844 1 98.06 175 SER A CA 1
ATOM 1299 C C . SER A 1 175 ? 8.125 8.547 19.891 1 98.06 175 SER A C 1
ATOM 1301 O O . SER A 1 175 ? 8.094 8.148 18.719 1 98.06 175 SER A O 1
ATOM 1303 N N . VAL A 1 176 ? 9.055 9.25 20.406 1 96.81 176 VAL A N 1
ATOM 1304 C CA . VAL A 1 176 ? 10.344 9.492 19.766 1 96.81 176 VAL A CA 1
ATOM 1305 C C . VAL A 1 176 ? 11.477 9.078 20.703 1 96.81 176 VAL A C 1
ATOM 1307 O O . VAL A 1 176 ? 11.641 9.656 21.781 1 96.81 176 VAL A O 1
ATOM 1310 N N . LYS A 1 177 ? 12.156 8.102 20.359 1 97 177 LYS A N 1
ATOM 1311 C CA . LYS A 1 177 ? 13.312 7.617 21.109 1 97 177 LYS A CA 1
ATOM 1312 C C . LYS A 1 177 ? 14.57 7.625 20.25 1 97 177 LYS A C 1
ATOM 1314 O O . LYS A 1 177 ? 14.812 6.699 19.484 1 97 177 LYS A O 1
ATOM 1319 N N . GLY A 1 178 ? 15.461 8.656 20.469 1 94.38 178 GLY A N 1
ATOM 1320 C CA . GLY A 1 178 ? 16.594 8.844 19.578 1 94.38 178 GLY A CA 1
ATOM 1321 C C . GLY A 1 178 ? 16.188 9.109 18.141 1 94.38 178 GLY A C 1
ATOM 1322 O O . GLY A 1 178 ? 15.461 10.07 17.859 1 94.38 178 GLY A O 1
ATOM 1323 N N . ARG A 1 179 ? 16.656 8.219 17.297 1 95.62 179 ARG A N 1
ATOM 1324 C CA . ARG A 1 179 ? 16.359 8.391 15.891 1 95.62 179 ARG A CA 1
ATOM 1325 C C . ARG A 1 179 ? 15.062 7.676 15.508 1 95.62 179 ARG A C 1
ATOM 1327 O O . ARG A 1 179 ? 14.617 7.754 14.359 1 95.62 179 ARG A O 1
ATOM 1334 N N . LYS A 1 180 ? 14.469 7.023 16.438 1 97.69 180 LYS A N 1
ATOM 1335 C CA . LYS A 1 180 ? 13.312 6.18 16.141 1 97.69 180 LYS A CA 1
ATOM 1336 C C . LYS A 1 180 ? 12.008 6.906 16.453 1 97.69 180 LYS A C 1
ATOM 1338 O O . LYS A 1 180 ? 11.82 7.418 17.562 1 97.69 180 LYS A O 1
ATOM 1343 N N . TRP A 1 181 ? 11.156 6.941 15.5 1 98.25 181 TRP A N 1
ATOM 1344 C CA . TRP A 1 181 ? 9.836 7.535 15.625 1 98.25 181 TRP A CA 1
ATOM 1345 C C . TRP A 1 181 ? 8.75 6.469 15.523 1 98.25 181 TRP A C 1
ATOM 1347 O O . TRP A 1 181 ? 8.586 5.836 14.484 1 98.25 181 TRP A O 1
ATOM 1357 N N . LEU A 1 182 ? 8.031 6.27 16.594 1 98.88 182 LEU A N 1
ATOM 1358 C CA . LEU A 1 182 ? 6.855 5.402 16.562 1 98.88 182 LEU A CA 1
ATOM 1359 C C . LEU A 1 182 ? 5.594 6.207 16.281 1 98.88 182 LEU A C 1
ATOM 1361 O O . LEU A 1 182 ? 5.227 7.094 17.047 1 98.88 182 LEU A O 1
ATOM 1365 N N . ILE A 1 183 ? 4.965 5.922 15.188 1 98.88 183 ILE A N 1
ATOM 1366 C CA . ILE A 1 183 ? 3.809 6.688 14.742 1 98.88 183 ILE A CA 1
ATOM 1367 C C . ILE A 1 183 ? 2.652 5.742 14.422 1 98.88 183 ILE A C 1
ATOM 1369 O O . ILE A 1 183 ? 2.848 4.699 13.805 1 98.88 183 ILE A O 1
ATOM 1373 N N . GLU A 1 184 ? 1.473 6.121 14.836 1 98.94 184 GLU A N 1
ATOM 1374 C CA . GLU A 1 184 ? 0.26 5.363 14.547 1 98.94 184 GLU A CA 1
ATOM 1375 C C . GLU A 1 184 ? -0.691 6.156 13.656 1 98.94 184 GLU A C 1
ATOM 1377 O O . GLU A 1 184 ? -0.674 7.387 13.656 1 98.94 184 GLU A O 1
ATOM 1382 N N . GLY A 1 185 ? -1.435 5.473 12.828 1 98.88 185 GLY A N 1
ATOM 1383 C CA . GLY A 1 185 ? -2.469 6.039 11.977 1 98.88 185 GLY A CA 1
ATOM 1384 C C . GLY A 1 185 ? -3.729 5.195 11.93 1 98.88 185 GLY A C 1
ATOM 1385 O O . GLY A 1 185 ? -3.701 4.008 12.266 1 98.88 185 GLY A O 1
ATOM 1386 N N . ARG A 1 186 ? -4.758 5.809 11.578 1 98.94 186 ARG A N 1
ATOM 1387 C CA . ARG A 1 186 ? -5.996 5.082 11.32 1 98.94 186 ARG A CA 1
ATOM 1388 C C . ARG A 1 186 ? -6.84 5.789 10.266 1 98.94 186 ARG A C 1
ATOM 1390 O O . ARG A 1 186 ? -6.719 7 10.078 1 98.94 186 ARG A O 1
ATOM 1397 N N . ILE A 1 187 ? -7.66 5.027 9.594 1 99 187 ILE A N 1
ATOM 1398 C CA . ILE A 1 187 ? -8.648 5.516 8.633 1 99 187 ILE A CA 1
ATOM 1399 C C . ILE A 1 187 ? -10.047 5.367 9.219 1 99 187 ILE A C 1
ATOM 1401 O O . ILE A 1 187 ? -10.414 4.293 9.703 1 99 187 ILE A O 1
ATOM 1405 N N . GLU A 1 188 ? -10.789 6.461 9.164 1 98.94 188 GLU A N 1
ATOM 1406 C CA . GLU A 1 188 ? -12.156 6.477 9.664 1 98.94 188 GLU A CA 1
ATOM 1407 C C . GLU A 1 188 ? -13.141 6.863 8.57 1 98.94 188 GLU A C 1
ATOM 1409 O O . GLU A 1 188 ? -12.797 7.609 7.648 1 98.94 188 GLU A O 1
ATOM 1414 N N . ASP A 1 189 ? -14.336 6.336 8.711 1 98.75 189 ASP A N 1
ATOM 1415 C CA . ASP A 1 189 ? -15.398 6.82 7.836 1 98.75 189 ASP A CA 1
ATOM 1416 C C . ASP A 1 189 ? -16.109 8.031 8.445 1 98.75 189 ASP A C 1
ATOM 1418 O O . ASP A 1 189 ? -15.656 8.57 9.461 1 98.75 189 ASP A O 1
ATOM 1422 N N . GLU A 1 190 ? -17.141 8.539 7.781 1 98.38 190 GLU A N 1
ATOM 1423 C CA . GLU A 1 190 ? -17.844 9.758 8.164 1 98.38 190 GLU A CA 1
ATOM 1424 C C . GLU A 1 190 ? -18.453 9.625 9.555 1 98.38 190 GLU A C 1
ATOM 1426 O O . GLU A 1 190 ? -18.625 10.625 10.258 1 98.38 190 GLU A O 1
ATOM 1431 N N . GLU A 1 191 ? -18.703 8.414 9.977 1 98.19 191 GLU A N 1
ATOM 1432 C CA . GLU A 1 191 ? -19.344 8.195 11.266 1 98.19 191 GLU A CA 1
ATOM 1433 C C . GLU A 1 191 ? -18.312 7.98 12.367 1 98.19 191 GLU A C 1
ATOM 1435 O O . GLU A 1 191 ? -18.672 7.688 13.516 1 98.19 191 GLU A O 1
ATOM 1440 N N . GLY A 1 192 ? -17.078 8.031 12.055 1 98.31 192 GLY A N 1
ATOM 1441 C CA . GLY A 1 192 ? -16.016 7.859 13.031 1 98.31 192 GLY A CA 1
ATOM 1442 C C . GLY A 1 192 ? -15.648 6.406 13.258 1 98.31 192 GLY A C 1
ATOM 1443 O O . GLY A 1 192 ? -14.875 6.09 14.164 1 98.31 192 GLY A O 1
ATOM 1444 N N . ARG A 1 193 ? -16.234 5.465 12.438 1 98.69 193 ARG A N 1
ATOM 1445 C CA . ARG A 1 193 ? -15.867 4.059 12.539 1 98.69 193 ARG A CA 1
ATOM 1446 C C . ARG A 1 193 ? -14.484 3.816 11.945 1 98.69 193 ARG A C 1
ATOM 1448 O O . ARG A 1 193 ? -14.195 4.258 10.828 1 98.69 193 ARG A O 1
ATOM 1455 N N . VAL A 1 194 ? -13.648 3.104 12.719 1 98.94 194 VAL A N 1
ATOM 1456 C CA . VAL A 1 194 ? -12.312 2.777 12.25 1 98.94 194 VAL A CA 1
ATOM 1457 C C . VAL A 1 194 ? -12.391 1.691 11.18 1 98.94 194 VAL A C 1
ATOM 1459 O O . VAL A 1 194 ? -13.008 0.645 11.391 1 98.94 194 VAL A O 1
ATOM 1462 N N . LEU A 1 195 ? -11.789 1.931 10.039 1 98.94 195 LEU A N 1
ATOM 1463 C CA . LEU A 1 195 ? -11.781 0.983 8.93 1 98.94 195 LEU A CA 1
ATOM 1464 C C . LEU A 1 195 ? -10.453 0.235 8.867 1 98.94 195 LEU A C 1
ATOM 1466 O O . LEU A 1 195 ? -10.414 -0.929 8.461 1 98.94 195 LEU A O 1
ATOM 1470 N N . ALA A 1 196 ? -9.375 0.841 9.258 1 98.94 196 ALA A N 1
ATOM 1471 C CA . ALA A 1 196 ? -8.039 0.259 9.305 1 98.94 196 ALA A CA 1
ATOM 1472 C C . ALA A 1 196 ? -7.133 1.039 10.258 1 98.94 196 ALA A C 1
ATOM 1474 O O . ALA A 1 196 ? -7.387 2.211 10.547 1 98.94 196 ALA A O 1
ATOM 1475 N N . LYS A 1 197 ? -6.07 0.389 10.719 1 98.94 197 LYS A N 1
ATOM 1476 C CA . LYS A 1 197 ? -5.074 0.983 11.602 1 98.94 197 LYS A CA 1
ATOM 1477 C C . LYS A 1 197 ? -3.66 0.604 11.172 1 98.94 197 LYS A C 1
ATOM 1479 O O . LYS A 1 197 ? -3.451 -0.445 10.562 1 98.94 197 LYS A O 1
ATOM 1484 N N . ALA A 1 198 ? -2.77 1.435 11.609 1 98.94 198 ALA A N 1
ATOM 1485 C CA . ALA A 1 198 ? -1.374 1.132 11.305 1 98.94 198 ALA A CA 1
ATOM 1486 C C . ALA A 1 198 ? -0.456 1.555 12.445 1 98.94 198 ALA A C 1
ATOM 1488 O O . ALA A 1 198 ? -0.714 2.555 13.117 1 98.94 198 ALA A O 1
ATOM 1489 N N . GLU A 1 199 ? 0.521 0.837 12.695 1 98.94 199 GLU A N 1
ATOM 1490 C CA . GLU A 1 199 ? 1.702 1.19 13.477 1 98.94 199 GLU A CA 1
ATOM 1491 C C . GLU A 1 199 ? 2.955 1.202 12.609 1 98.94 199 GLU A C 1
ATOM 1493 O O . GLU A 1 199 ? 3.197 0.263 11.844 1 98.94 199 GLU A O 1
ATOM 1498 N N . SER A 1 200 ? 3.695 2.186 12.742 1 98.88 200 SER A N 1
ATOM 1499 C CA . SER A 1 200 ? 4.887 2.281 11.906 1 98.88 200 SER A CA 1
ATOM 1500 C C . SER A 1 200 ? 6.09 2.764 12.719 1 98.88 200 SER A C 1
ATOM 1502 O O . SER A 1 200 ? 5.934 3.463 13.719 1 98.88 200 SER A O 1
ATOM 1504 N N . LEU A 1 201 ? 7.219 2.357 12.336 1 98.88 201 LEU A N 1
ATOM 1505 C CA . LEU A 1 201 ? 8.484 2.854 12.859 1 98.88 201 LEU A CA 1
ATOM 1506 C C . LEU A 1 201 ? 9.297 3.539 11.766 1 98.88 201 LEU A C 1
ATOM 1508 O O . LEU A 1 201 ? 9.555 2.949 10.711 1 98.88 201 LEU A O 1
ATOM 1512 N N . PHE A 1 202 ? 9.633 4.727 11.977 1 98.38 202 PHE A N 1
ATOM 1513 C CA . PHE A 1 202 ? 10.539 5.465 11.109 1 98.38 202 PHE A CA 1
ATOM 1514 C C . PHE A 1 202 ? 11.883 5.691 11.805 1 98.38 202 PHE A C 1
ATOM 1516 O O . PHE A 1 202 ? 11.938 5.859 13.023 1 98.38 202 PHE A O 1
ATOM 1523 N N . VAL A 1 203 ? 12.906 5.754 11.016 1 97.62 203 VAL A N 1
ATOM 1524 C CA . VAL A 1 203 ? 14.25 5.984 11.539 1 97.62 203 VAL A CA 1
ATOM 1525 C C . VAL A 1 203 ? 14.891 7.168 10.812 1 97.62 203 VAL A C 1
ATOM 1527 O O . VAL A 1 203 ? 14.945 7.191 9.578 1 97.62 203 VAL A O 1
ATOM 1530 N N . ARG A 1 204 ? 15.32 8.078 11.523 1 95.94 204 ARG A N 1
ATOM 1531 C CA . ARG A 1 204 ? 16.062 9.203 10.969 1 95.94 204 ARG A CA 1
ATOM 1532 C C . ARG A 1 204 ? 17.438 8.773 10.484 1 95.94 204 ARG A C 1
ATOM 1534 O O . ARG A 1 204 ? 18.188 8.125 11.219 1 95.94 204 ARG A O 1
ATOM 1541 N N . LEU A 1 205 ? 17.828 9.133 9.289 1 90.94 205 LEU A N 1
ATOM 1542 C CA . LEU A 1 205 ? 19.125 8.742 8.734 1 90.94 205 LEU A CA 1
ATOM 1543 C C . LEU A 1 205 ? 20.234 9.641 9.258 1 90.94 205 LEU A C 1
ATOM 1545 O O . LEU A 1 205 ? 20.031 10.844 9.43 1 90.94 205 LEU A O 1
ATOM 1549 N N . LYS A 1 206 ? 21.359 8.984 9.672 1 77.88 206 LYS A N 1
ATOM 1550 C CA . LYS A 1 206 ? 22.516 9.734 10.156 1 77.88 206 LYS A CA 1
ATOM 1551 C C . LYS A 1 206 ? 23.234 10.43 9.008 1 77.88 206 LYS A C 1
ATOM 1553 O O . LYS A 1 206 ? 23.359 9.883 7.914 1 77.88 206 LYS A O 1
ATOM 1558 N N . GLU A 1 207 ? 23.453 11.789 9.156 1 64.88 207 GLU A N 1
ATOM 1559 C CA . GLU A 1 207 ? 24.344 12.469 8.211 1 64.88 207 GLU A CA 1
ATOM 1560 C C . GLU A 1 207 ? 25.703 11.789 8.141 1 64.88 207 GLU A C 1
ATOM 1562 O O . GLU A 1 207 ? 26.203 11.273 9.148 1 64.88 207 GLU A O 1
ATOM 1567 N N . LYS A 1 208 ? 25.984 10.992 7.137 1 50.22 208 LYS A N 1
ATOM 1568 C CA . LYS A 1 208 ? 27.391 10.578 7.059 1 50.22 208 LYS A CA 1
ATOM 1569 C C . LYS A 1 208 ? 28.328 11.75 7.336 1 50.22 208 LYS A C 1
ATOM 1571 O O . LYS A 1 208 ? 28.234 12.797 6.688 1 50.22 208 LYS A O 1
ATOM 1576 N N . LEU A 1 209 ? 28.703 11.852 8.555 1 40.34 209 LEU A N 1
ATOM 1577 C CA . LEU A 1 209 ? 29.859 12.719 8.68 1 40.34 209 LEU A CA 1
ATOM 1578 C C . LEU A 1 209 ? 31 12.25 7.77 1 40.34 209 LEU A C 1
ATOM 1580 O O . LEU A 1 209 ? 31.234 11.047 7.656 1 40.34 209 LEU A O 1
ATOM 1584 N N . MET B 1 1 ? -3.084 -17.438 -34.438 1 33.22 1 MET B N 1
ATOM 1585 C CA . MET B 1 1 ? -1.886 -17.625 -33.625 1 33.22 1 MET B CA 1
ATOM 1586 C C . MET B 1 1 ? -2.086 -17.062 -32.25 1 33.22 1 MET B C 1
ATOM 1588 O O . MET B 1 1 ? -2.58 -15.945 -32.062 1 33.22 1 MET B O 1
ATOM 1592 N N . LYS B 1 2 ? -2.492 -17.797 -31.219 1 45.44 2 LYS B N 1
ATOM 1593 C CA . LYS B 1 2 ? -2.84 -17.328 -29.875 1 45.44 2 LYS B CA 1
ATOM 1594 C C . LYS B 1 2 ? -1.96 -16.156 -29.453 1 45.44 2 LYS B C 1
ATOM 1596 O O . LYS B 1 2 ? -0.731 -16.25 -29.484 1 45.44 2 LYS B O 1
ATOM 1601 N N . SER B 1 3 ? -2.238 -14.93 -29.641 1 53.03 3 SER B N 1
ATOM 1602 C CA . SER B 1 3 ? -1.494 -13.695 -29.422 1 53.03 3 SER B CA 1
ATOM 1603 C C . SER B 1 3 ? -0.606 -13.805 -28.188 1 53.03 3 SER B C 1
ATOM 1605 O O . SER B 1 3 ? -1.04 -14.297 -27.141 1 53.03 3 SER B O 1
ATOM 1607 N N . ALA B 1 4 ? 0.781 -13.789 -28.391 1 75.12 4 ALA B N 1
ATOM 1608 C CA . ALA B 1 4 ? 1.861 -13.953 -27.422 1 75.12 4 ALA B CA 1
ATOM 1609 C C . ALA B 1 4 ? 1.605 -13.117 -26.172 1 75.12 4 ALA B C 1
ATOM 1611 O O . ALA B 1 4 ? 1.207 -11.953 -26.266 1 75.12 4 ALA B O 1
ATOM 1612 N N . ASN B 1 5 ? 1.403 -13.711 -25.016 1 89.94 5 ASN B N 1
ATOM 1613 C CA . ASN B 1 5 ? 1.296 -13.039 -23.719 1 89.94 5 ASN B CA 1
ATOM 1614 C C . ASN B 1 5 ? 2.365 -11.961 -23.547 1 89.94 5 ASN B C 1
ATOM 1616 O O . ASN B 1 5 ? 3.551 -12.273 -23.438 1 89.94 5 ASN B O 1
ATOM 1620 N N . PRO B 1 6 ? 2.006 -10.703 -23.734 1 94.31 6 PRO B N 1
ATOM 1621 C CA . PRO B 1 6 ? 2.996 -9.625 -23.719 1 94.31 6 PRO B CA 1
ATOM 1622 C C . PRO B 1 6 ? 3.844 -9.633 -22.438 1 94.31 6 PRO B C 1
ATOM 1624 O O . PRO B 1 6 ? 5.023 -9.281 -22.484 1 94.31 6 PRO B O 1
ATOM 1627 N N . ASP B 1 7 ? 3.268 -9.938 -21.312 1 96.5 7 ASP B N 1
ATOM 1628 C CA . ASP B 1 7 ? 4.035 -10.016 -20.078 1 96.5 7 ASP B CA 1
ATOM 1629 C C . ASP B 1 7 ? 5.105 -11.102 -20.156 1 96.5 7 ASP B C 1
ATOM 1631 O O . ASP B 1 7 ? 6.254 -10.883 -19.766 1 96.5 7 ASP B O 1
ATOM 1635 N N . MET B 1 8 ? 4.703 -12.281 -20.672 1 95.69 8 MET B N 1
ATOM 1636 C CA . MET B 1 8 ? 5.664 -13.367 -20.859 1 95.69 8 MET B CA 1
ATOM 1637 C C . MET B 1 8 ? 6.816 -12.922 -21.75 1 95.69 8 MET B C 1
ATOM 1639 O O . MET B 1 8 ? 7.984 -13.141 -21.422 1 95.69 8 MET B O 1
ATOM 1643 N N . GLN B 1 9 ? 6.484 -12.328 -22.844 1 96.06 9 GLN B N 1
ATOM 1644 C CA . GLN B 1 9 ? 7.5 -11.852 -23.781 1 96.06 9 GLN B CA 1
ATOM 1645 C C . GLN B 1 9 ? 8.438 -10.852 -23.125 1 96.06 9 GLN B C 1
ATOM 1647 O O . GLN B 1 9 ? 9.648 -10.898 -23.312 1 96.06 9 GLN B O 1
ATOM 1652 N N . HIS B 1 10 ? 7.855 -9.961 -22.375 1 97.75 10 HIS B N 1
ATOM 1653 C CA . HIS B 1 10 ? 8.648 -8.969 -21.656 1 97.75 10 HIS B CA 1
ATOM 1654 C C . HIS B 1 10 ? 9.695 -9.633 -20.766 1 97.75 10 HIS B C 1
ATOM 1656 O O . HIS B 1 10 ? 10.883 -9.32 -20.859 1 97.75 10 HIS B O 1
ATOM 1662 N N . PHE B 1 11 ? 9.305 -10.539 -19.984 1 98 11 PHE B N 1
ATOM 1663 C CA . PHE B 1 11 ? 10.195 -11.117 -18.984 1 98 11 PHE B CA 1
ATOM 1664 C C . PHE B 1 11 ? 11.164 -12.102 -19.641 1 98 11 PHE B C 1
ATOM 1666 O O . PHE B 1 11 ? 12.297 -12.258 -19.172 1 98 11 PHE B O 1
ATOM 1673 N N . LEU B 1 12 ? 10.758 -12.812 -20.672 1 96.75 12 LEU B N 1
ATOM 1674 C CA . LEU B 1 12 ? 11.68 -13.688 -21.406 1 96.75 12 LEU B CA 1
ATOM 1675 C C . LEU B 1 12 ? 12.82 -12.883 -22.016 1 96.75 12 LEU B C 1
ATOM 1677 O O . LEU B 1 12 ? 13.883 -13.438 -22.312 1 96.75 12 LEU B O 1
ATOM 1681 N N . GLY B 1 13 ? 12.602 -11.57 -22.188 1 97.5 13 GLY B N 1
ATOM 1682 C CA . GLY B 1 13 ? 13.625 -10.688 -22.703 1 97.5 13 GLY B CA 1
ATOM 1683 C C . GLY B 1 13 ? 14.648 -10.273 -21.672 1 97.5 13 GLY B C 1
ATOM 1684 O O . GLY B 1 13 ? 15.648 -9.633 -21.984 1 97.5 13 GLY B O 1
ATOM 1685 N N . ILE B 1 14 ? 14.461 -10.57 -20.469 1 98.38 14 ILE B N 1
ATOM 1686 C CA . ILE B 1 14 ? 15.375 -10.297 -19.359 1 98.38 14 ILE B CA 1
ATOM 1687 C C . ILE B 1 14 ? 16.047 -11.594 -18.906 1 98.38 14 ILE B C 1
ATOM 1689 O O . ILE B 1 14 ? 15.398 -12.477 -18.344 1 98.38 14 ILE B O 1
ATOM 1693 N N . PRO B 1 15 ? 17.297 -11.758 -19.031 1 98 15 PRO B N 1
ATOM 1694 C CA . PRO B 1 15 ? 17.969 -13.055 -18.922 1 98 15 PRO B CA 1
ATOM 1695 C C . PRO B 1 15 ? 17.688 -13.758 -17.594 1 98 15 PRO B C 1
ATOM 1697 O O . PRO B 1 15 ? 17.359 -14.945 -17.578 1 98 15 PRO B O 1
ATOM 1700 N N . TRP B 1 16 ? 17.797 -13.062 -16.438 1 98.19 16 TRP B N 1
ATOM 1701 C CA . TRP B 1 16 ? 17.594 -13.734 -15.164 1 98.19 16 TRP B CA 1
ATOM 1702 C C . TRP B 1 16 ? 16.125 -14.133 -14.984 1 98.19 16 TRP B C 1
ATOM 1704 O O . TRP B 1 16 ? 15.828 -15.125 -14.312 1 98.19 16 TRP B O 1
ATOM 1714 N N . CYS B 1 17 ? 15.203 -13.352 -15.523 1 98.44 17 CYS B N 1
ATOM 1715 C CA . CYS B 1 17 ? 13.797 -13.719 -15.508 1 98.44 17 CYS B CA 1
ATOM 1716 C C . CYS B 1 17 ? 13.547 -14.938 -16.391 1 98.44 17 CYS B C 1
ATOM 1718 O O . CYS B 1 17 ? 12.812 -15.852 -16 1 98.44 17 C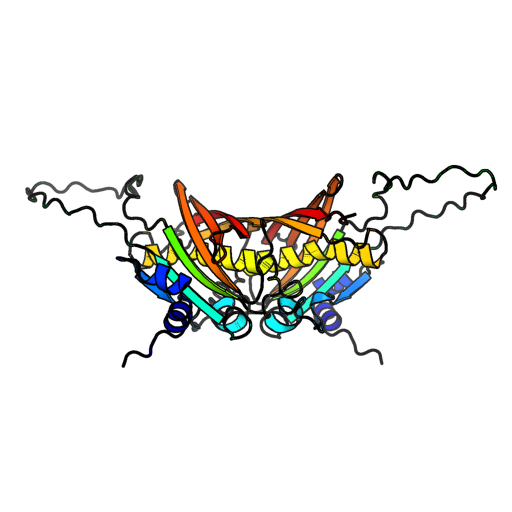YS B O 1
ATOM 1720 N N . ALA B 1 18 ? 14.141 -14.945 -17.578 1 97.75 18 ALA B N 1
ATOM 1721 C CA . ALA B 1 18 ? 14.008 -16.062 -18.5 1 97.75 18 ALA B CA 1
ATOM 1722 C C . ALA B 1 18 ? 14.469 -17.375 -17.844 1 97.75 18 ALA B C 1
ATOM 1724 O O . ALA B 1 18 ? 13.859 -18.422 -18.047 1 97.75 18 ALA B O 1
ATOM 1725 N N . ALA B 1 19 ? 15.508 -17.266 -17.109 1 97.19 19 ALA B N 1
ATOM 1726 C CA . ALA B 1 19 ? 16.047 -18.438 -16.422 1 97.19 19 ALA B CA 1
ATOM 1727 C C . ALA B 1 19 ? 15.031 -18.984 -15.422 1 97.19 19 ALA B C 1
ATOM 1729 O O . ALA B 1 19 ? 14.836 -20.203 -15.328 1 97.19 19 ALA B O 1
ATOM 1730 N N . LEU B 1 20 ? 14.367 -18.141 -14.664 1 96.62 20 LEU B N 1
ATOM 1731 C CA . LEU B 1 20 ? 13.352 -18.562 -13.711 1 96.62 20 LEU B CA 1
ATOM 1732 C C . LEU B 1 20 ? 12.164 -19.203 -14.414 1 96.62 20 LEU B C 1
ATOM 1734 O O . LEU B 1 20 ? 11.633 -20.219 -13.953 1 96.62 20 LEU B O 1
ATOM 1738 N N . LEU B 1 21 ? 11.82 -18.625 -15.555 1 95.81 21 LEU B N 1
ATOM 1739 C CA . LEU B 1 21 ? 10.609 -19.031 -16.266 1 95.81 21 LEU B CA 1
ATOM 1740 C C . LEU B 1 21 ? 10.859 -20.312 -17.062 1 95.81 21 LEU B C 1
ATOM 1742 O O . LEU B 1 21 ? 9.906 -20.953 -17.516 1 95.81 21 LEU B O 1
ATOM 1746 N N . SER B 1 22 ? 12.086 -20.703 -17.203 1 93.69 22 SER B N 1
ATOM 1747 C CA . SER B 1 22 ? 12.453 -21.891 -17.969 1 93.69 22 SER B CA 1
ATOM 1748 C C . SER B 1 22 ? 12.531 -23.125 -17.062 1 93.69 22 SER B C 1
ATOM 1750 O O . SER B 1 22 ? 12.773 -24.234 -17.547 1 93.69 22 SER B O 1
ATOM 1752 N N . GLU B 1 23 ? 12.336 -22.906 -15.82 1 91.06 23 GLU B N 1
ATOM 1753 C CA . GLU B 1 23 ? 12.336 -24.031 -14.906 1 91.06 23 GLU B CA 1
ATOM 1754 C C . GLU B 1 23 ? 11.258 -25.047 -15.273 1 91.06 23 GLU B C 1
ATOM 1756 O O . GLU B 1 23 ? 10.172 -24.672 -15.734 1 91.06 23 GLU B O 1
ATOM 1761 N N . SER B 1 24 ? 11.547 -26.266 -15.047 1 89.88 24 SER B N 1
ATOM 1762 C CA . SER B 1 24 ? 10.609 -27.312 -15.414 1 89.88 24 SER B CA 1
ATOM 1763 C C . SER B 1 24 ? 9.43 -27.375 -14.445 1 89.88 24 SER B C 1
ATOM 1765 O O . SER B 1 24 ? 9.594 -27.109 -13.25 1 89.88 24 SER B O 1
ATOM 1767 N N . GLY B 1 25 ? 8.25 -27.656 -14.992 1 90 25 GLY B N 1
ATOM 1768 C CA . GLY B 1 25 ? 7.082 -27.953 -14.18 1 90 25 GLY B CA 1
ATOM 1769 C C . GLY B 1 25 ? 6.383 -26.703 -13.672 1 90 25 GLY B C 1
ATOM 1770 O O . GLY B 1 25 ? 5.531 -26.781 -12.781 1 90 25 GLY B O 1
ATOM 1771 N N . ILE B 1 26 ? 6.738 -25.531 -14.219 1 91.12 26 ILE B N 1
ATOM 1772 C CA . ILE B 1 26 ? 6.109 -24.328 -13.68 1 91.12 26 ILE B CA 1
ATOM 1773 C C . ILE B 1 26 ? 4.879 -23.984 -14.508 1 91.12 26 ILE B C 1
ATOM 1775 O O . ILE B 1 26 ? 4.844 -24.219 -15.711 1 91.12 26 ILE B O 1
ATOM 1779 N N . VAL B 1 27 ? 3.914 -23.625 -13.875 1 93.06 27 VAL B N 1
ATOM 1780 C CA . VAL B 1 27 ? 2.744 -22.984 -14.469 1 93.06 27 VAL B CA 1
ATOM 1781 C C . VAL B 1 27 ? 2.889 -21.469 -14.398 1 93.06 27 VAL B C 1
ATOM 1783 O O . VAL B 1 27 ? 3.174 -20.922 -13.336 1 93.06 27 VAL B O 1
ATOM 1786 N N . ARG B 1 28 ? 2.773 -20.797 -15.555 1 92.19 28 ARG B N 1
ATOM 1787 C CA . ARG B 1 28 ? 2.961 -19.344 -15.617 1 92.19 28 ARG B CA 1
ATOM 1788 C C . ARG B 1 28 ? 1.777 -18.672 -16.312 1 92.19 28 ARG B C 1
ATOM 1790 O O . ARG B 1 28 ? 1.269 -19.172 -17.312 1 92.19 28 ARG B O 1
ATOM 1797 N N . ASP B 1 29 ? 1.401 -17.594 -15.773 1 91 29 ASP B N 1
ATOM 1798 C CA . ASP B 1 29 ? 0.354 -16.797 -16.406 1 91 29 ASP B CA 1
ATOM 1799 C C . ASP B 1 29 ? 0.35 -15.359 -15.883 1 91 29 ASP B C 1
ATOM 1801 O O . ASP B 1 29 ? 0.838 -15.102 -14.781 1 91 29 ASP B O 1
ATOM 1805 N N . THR B 1 30 ? -0.183 -14.453 -16.781 1 93.62 30 THR B N 1
ATOM 1806 C CA . THR B 1 30 ? -0.456 -13.102 -16.312 1 93.62 30 THR B CA 1
ATOM 1807 C C . THR B 1 30 ? -1.484 -13.117 -15.18 1 93.62 30 THR B C 1
ATOM 1809 O O . THR B 1 30 ? -2.469 -13.852 -15.242 1 93.62 30 THR B O 1
ATOM 1812 N N . ALA B 1 31 ? -1.227 -12.305 -14.172 1 92.88 31 ALA B N 1
ATOM 1813 C CA . ALA B 1 31 ? -2.156 -12.234 -13.047 1 92.88 31 ALA B CA 1
ATOM 1814 C C . ALA B 1 31 ? -3.551 -11.82 -13.508 1 92.88 31 ALA B C 1
ATOM 1816 O O . ALA B 1 31 ? -3.699 -10.859 -14.273 1 92.88 31 ALA B O 1
ATOM 1817 N N . PRO B 1 32 ? -4.613 -12.477 -13.055 1 93.44 32 PRO B N 1
ATOM 1818 C CA . PRO B 1 32 ? -5.98 -12.172 -13.477 1 93.44 32 PRO B CA 1
ATOM 1819 C C . PRO B 1 32 ? -6.391 -10.734 -13.141 1 93.44 32 PRO B C 1
ATOM 1821 O O . PRO B 1 32 ? -7.246 -10.164 -13.82 1 93.44 32 PRO B O 1
ATOM 1824 N N . SER B 1 33 ? -5.797 -10.227 -12.133 1 96.19 33 SER B N 1
ATOM 1825 C CA . SER B 1 33 ? -6.137 -8.875 -11.703 1 96.19 33 SER B CA 1
ATOM 1826 C C . SER B 1 33 ? -5.738 -7.84 -12.75 1 96.19 33 SER B C 1
ATOM 1828 O O . SER B 1 33 ? -6.184 -6.691 -12.695 1 96.19 33 SER B O 1
ATOM 1830 N N . ARG B 1 34 ? -4.91 -8.219 -13.727 1 97 34 ARG B N 1
ATOM 1831 C CA . ARG B 1 34 ? -4.418 -7.305 -14.75 1 97 34 ARG B CA 1
ATOM 1832 C C . ARG B 1 34 ? -5.457 -7.098 -15.852 1 97 34 ARG B C 1
ATOM 1834 O O . ARG B 1 34 ? -5.285 -6.242 -16.719 1 97 34 ARG B O 1
ATOM 1841 N N . PHE B 1 35 ? -6.473 -7.844 -15.781 1 96.25 35 PHE B N 1
ATOM 1842 C CA . PHE B 1 35 ? -7.5 -7.758 -16.812 1 96.25 35 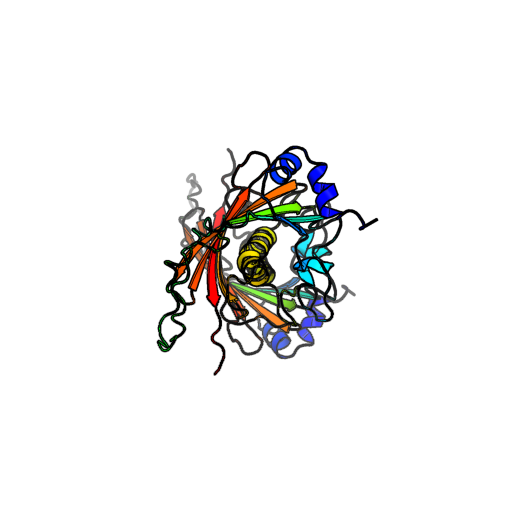PHE B CA 1
ATOM 1843 C C . PHE B 1 35 ? -8.75 -7.062 -16.281 1 96.25 35 PHE B C 1
ATOM 1845 O O . PHE B 1 35 ? -9.242 -7.406 -15.203 1 96.25 35 PHE B O 1
ATOM 1852 N N . PRO B 1 36 ? -9.242 -6.121 -17.031 1 95.56 36 PRO B N 1
ATOM 1853 C CA . PRO B 1 36 ? -10.453 -5.43 -16.594 1 95.56 36 PRO B CA 1
ATOM 1854 C C . PRO B 1 36 ? -11.641 -6.367 -16.422 1 95.56 36 PRO B C 1
ATOM 1856 O O . PRO B 1 36 ? -11.773 -7.348 -17.172 1 95.56 36 PRO B O 1
ATOM 1859 N N . LYS B 1 37 ? -12.477 -6.055 -15.469 1 95.56 37 LYS B N 1
ATOM 1860 C CA . LYS B 1 37 ? -13.727 -6.766 -15.195 1 95.56 37 LYS B CA 1
ATOM 1861 C C . LYS B 1 37 ? -14.93 -5.844 -15.367 1 95.56 37 LYS B C 1
ATOM 1863 O O . LYS B 1 37 ? -14.789 -4.621 -15.352 1 95.56 37 LYS B O 1
ATOM 1868 N N . PRO B 1 38 ? -16.141 -6.504 -15.594 1 94.94 38 PRO B N 1
ATOM 1869 C CA . PRO B 1 38 ? -17.344 -5.672 -15.719 1 94.94 38 PRO B CA 1
ATOM 1870 C C . PRO B 1 38 ? -17.609 -4.844 -14.469 1 94.94 38 PRO B C 1
ATOM 1872 O O . PRO B 1 38 ? -18.125 -3.727 -14.57 1 94.94 38 PRO B O 1
ATOM 1875 N N . SER B 1 39 ? -17.328 -5.344 -13.336 1 96.06 39 SER B N 1
ATOM 1876 C CA . SER B 1 39 ? -17.469 -4.59 -12.094 1 96.06 39 SER B CA 1
ATOM 1877 C C . SER B 1 39 ? -16.266 -3.672 -11.867 1 96.06 39 SER B C 1
ATOM 1879 O O . SER B 1 39 ? -15.438 -3.508 -12.758 1 96.06 39 SER B O 1
ATOM 1881 N N . THR B 1 40 ? -16.188 -3.055 -10.773 1 96.44 40 THR B N 1
ATOM 1882 C CA . THR B 1 40 ? -15.055 -2.186 -10.445 1 96.44 40 THR B CA 1
ATOM 1883 C C . THR B 1 40 ? -13.914 -2.988 -9.82 1 96.44 40 THR B C 1
ATOM 1885 O O . THR B 1 40 ? -12.906 -2.42 -9.406 1 96.44 40 THR B O 1
ATOM 1888 N N . GLU B 1 41 ? -14.102 -4.289 -9.828 1 97.12 41 GLU B N 1
ATOM 1889 C CA . GLU B 1 41 ? -13.094 -5.172 -9.234 1 97.12 41 GLU B CA 1
ATOM 1890 C C . GLU B 1 41 ? -11.773 -5.074 -9.992 1 97.12 41 GLU B C 1
ATOM 1892 O O . GLU B 1 41 ? -11.75 -5.102 -11.227 1 97.12 41 GLU B O 1
ATOM 1897 N N . ASP B 1 42 ? -10.664 -4.934 -9.25 1 98.12 42 ASP B N 1
ATOM 1898 C CA . ASP B 1 42 ? -9.281 -4.988 -9.727 1 98.12 42 ASP B CA 1
ATOM 1899 C C . ASP B 1 42 ? -8.961 -3.787 -10.617 1 98.12 42 ASP B C 1
ATOM 1901 O O . ASP B 1 42 ? -8.031 -3.842 -11.43 1 98.12 42 ASP B O 1
ATOM 1905 N N . GLN B 1 43 ? -9.727 -2.725 -10.586 1 98.69 43 GLN B N 1
ATOM 1906 C CA . GLN B 1 43 ? -9.414 -1.546 -11.391 1 98.69 43 GLN B CA 1
ATOM 1907 C C . GLN B 1 43 ? -8.016 -1.014 -11.062 1 98.69 43 GLN B C 1
ATOM 1909 O O . GLN B 1 43 ? -7.332 -0.487 -11.945 1 98.69 43 GLN B O 1
ATOM 1914 N N . LEU B 1 44 ? -7.602 -1.186 -9.844 1 98.81 44 LEU B N 1
ATOM 1915 C CA . LEU B 1 44 ? -6.262 -0.741 -9.477 1 98.81 44 LEU B CA 1
ATOM 1916 C C . LEU B 1 44 ? -5.211 -1.405 -10.359 1 98.81 44 LEU B C 1
ATOM 1918 O O . LEU B 1 44 ? -4.41 -0.721 -11 1 98.81 44 LEU B O 1
ATOM 1922 N N . PHE B 1 45 ? -5.211 -2.697 -10.461 1 98.75 45 PHE B N 1
ATOM 1923 C CA . PHE B 1 45 ? -4.141 -3.418 -11.141 1 98.75 45 PHE B CA 1
ATOM 1924 C C . PHE B 1 45 ? -4.434 -3.551 -12.625 1 98.75 45 PHE B C 1
ATOM 1926 O O . PHE B 1 45 ? -3.521 -3.744 -13.43 1 98.75 45 PHE B O 1
ATOM 1933 N N . SER B 1 46 ? -5.727 -3.488 -13.023 1 98.56 46 SER B N 1
ATOM 1934 C CA . SER B 1 46 ? -6.059 -3.678 -14.43 1 98.56 46 SER B CA 1
ATOM 1935 C C . SER B 1 46 ? -6 -2.357 -15.195 1 98.56 46 SER B C 1
ATOM 1937 O O . SER B 1 46 ? -5.922 -2.35 -16.422 1 98.56 46 SER B O 1
ATOM 1939 N N . THR B 1 47 ? -6.047 -1.25 -14.453 1 98.44 47 THR B N 1
ATOM 1940 C CA . THR B 1 47 ? -6.156 0.04 -15.133 1 98.44 47 THR B CA 1
ATOM 1941 C C . THR B 1 47 ? -5.168 1.043 -14.539 1 98.44 47 THR B C 1
ATOM 1943 O O . THR B 1 47 ? -4.211 1.441 -15.203 1 98.44 47 THR B O 1
ATOM 1946 N N . THR B 1 48 ? -5.27 1.341 -13.328 1 98.88 48 THR B N 1
ATOM 1947 C CA . THR B 1 48 ? -4.5 2.416 -12.711 1 98.88 48 THR B CA 1
ATOM 1948 C C . THR B 1 48 ? -3.012 2.084 -12.703 1 98.88 48 THR B C 1
ATOM 1950 O O . THR B 1 48 ? -2.182 2.926 -13.055 1 98.88 48 THR B O 1
ATOM 1953 N N . LEU B 1 49 ? -2.664 0.839 -12.305 1 98.88 49 LEU B N 1
ATOM 1954 C CA . LEU B 1 49 ? -1.263 0.443 -12.203 1 98.88 49 LEU B CA 1
ATOM 1955 C C . LEU B 1 49 ? -0.845 -0.386 -13.414 1 98.88 49 LEU B C 1
ATOM 1957 O O . LEU B 1 49 ? 0.211 -1.021 -13.398 1 98.88 49 LEU B O 1
ATOM 1961 N N . HIS B 1 50 ? -1.696 -0.47 -14.375 1 98.56 50 HIS B N 1
ATOM 1962 C CA . HIS B 1 50 ? -1.393 -1.213 -15.594 1 98.56 50 HIS B CA 1
ATOM 1963 C C . HIS B 1 50 ? -1.078 -0.27 -16.75 1 98.56 50 HIS B C 1
ATOM 1965 O O . HIS B 1 50 ? -1.813 -0.227 -17.734 1 98.56 50 HIS B O 1
ATOM 1971 N N . THR B 1 51 ? -0.005 0.437 -16.656 1 98.19 51 THR B N 1
ATOM 1972 C CA . THR B 1 51 ? 0.497 1.307 -17.719 1 98.19 51 THR B CA 1
ATOM 1973 C C . THR B 1 51 ? 1.988 1.075 -17.953 1 98.19 51 THR B C 1
ATOM 1975 O O . THR B 1 51 ? 2.656 0.446 -17.125 1 98.19 51 THR B O 1
ATOM 1978 N N . GLU B 1 52 ? 2.496 1.663 -19 1 97.94 52 GLU B N 1
ATOM 1979 C CA . GLU B 1 52 ? 3.924 1.567 -19.281 1 97.94 52 GLU B CA 1
ATOM 1980 C C . GLU B 1 52 ? 4.75 2.312 -18.25 1 97.94 52 GLU B C 1
ATOM 1982 O O . GLU B 1 52 ? 5.949 2.059 -18.094 1 97.94 52 GLU B O 1
ATOM 1987 N N . GLU B 1 53 ? 4.105 3.195 -17.422 1 98.44 53 GLU B N 1
ATOM 1988 C CA . GLU B 1 53 ? 4.836 4.055 -16.484 1 98.44 53 GLU B CA 1
ATOM 1989 C C . GLU B 1 53 ? 4.668 3.582 -15.047 1 98.44 53 GLU B C 1
ATOM 1991 O O . GLU B 1 53 ? 5.316 4.105 -14.141 1 98.44 53 GLU B O 1
ATOM 1996 N N . THR B 1 54 ? 3.812 2.637 -14.82 1 98.75 54 THR B N 1
ATOM 1997 C CA . THR B 1 54 ? 3.58 2.135 -13.469 1 98.75 54 THR B CA 1
ATOM 1998 C C . THR B 1 54 ? 4.117 0.713 -13.32 1 98.75 54 THR B C 1
ATOM 2000 O O . THR B 1 54 ? 5.328 0.507 -13.25 1 98.75 54 THR B O 1
ATOM 2003 N N . ILE B 1 55 ? 3.279 -0.303 -13.258 1 98.88 55 ILE B N 1
ATOM 2004 C CA . ILE B 1 55 ? 3.703 -1.696 -13.352 1 98.88 55 ILE B CA 1
ATOM 2005 C C . ILE B 1 55 ? 3.598 -2.174 -14.797 1 98.88 55 ILE B C 1
ATOM 2007 O O . ILE B 1 55 ? 2.533 -2.613 -15.234 1 98.88 55 ILE B O 1
ATOM 2011 N N . ALA B 1 56 ? 4.703 -2.184 -15.492 1 98.69 56 ALA B N 1
ATOM 2012 C CA . ALA B 1 56 ? 4.715 -2.348 -16.953 1 98.69 56 ALA B CA 1
ATOM 2013 C C . ALA B 1 56 ? 4.457 -3.801 -17.344 1 98.69 56 ALA B C 1
ATOM 2015 O O . ALA B 1 56 ? 3.973 -4.078 -18.438 1 98.69 56 ALA B O 1
ATOM 2016 N N . ALA B 1 57 ? 4.809 -4.691 -16.516 1 98.56 57 ALA B N 1
ATOM 2017 C CA . ALA B 1 57 ? 4.602 -6.125 -16.719 1 98.56 57 ALA B CA 1
ATOM 2018 C C . ALA B 1 57 ? 4.434 -6.848 -15.383 1 98.56 57 ALA B C 1
ATOM 2020 O O . ALA B 1 57 ? 5.02 -6.445 -14.375 1 98.56 57 ALA B O 1
ATOM 2021 N N . TYR B 1 58 ? 3.656 -7.844 -15.367 1 98.75 58 TYR B N 1
ATOM 2022 C CA . TYR B 1 58 ? 3.328 -8.617 -14.172 1 98.75 58 TYR B CA 1
ATOM 2023 C C . TYR B 1 58 ? 2.967 -10.047 -14.531 1 98.75 58 TYR B C 1
ATOM 2025 O O . TYR B 1 58 ? 1.978 -10.289 -15.227 1 98.75 58 TYR B O 1
ATOM 2033 N N . LEU B 1 59 ? 3.789 -11 -14.094 1 98.06 59 LEU B N 1
ATOM 2034 C CA . LEU B 1 59 ? 3.617 -12.422 -14.375 1 98.06 59 LEU B CA 1
ATOM 2035 C C . LEU B 1 59 ? 3.764 -13.25 -13.109 1 98.06 59 LEU B C 1
ATOM 2037 O O . LEU B 1 59 ? 4.703 -13.047 -12.328 1 98.06 59 LEU B O 1
ATOM 2041 N N . ALA B 1 60 ? 2.859 -14.141 -12.859 1 97.69 60 ALA B N 1
ATOM 2042 C CA . ALA B 1 60 ? 2.922 -15.062 -11.734 1 97.69 60 ALA B CA 1
ATOM 2043 C C . ALA B 1 60 ? 3.227 -16.484 -12.203 1 97.69 60 ALA B C 1
ATOM 2045 O O . ALA B 1 60 ? 2.84 -16.875 -13.305 1 97.69 60 ALA B O 1
ATOM 2046 N N . PHE B 1 61 ? 3.91 -17.25 -11.375 1 97.06 61 PHE B N 1
ATOM 2047 C CA . PHE B 1 61 ? 4.195 -18.641 -11.727 1 97.06 61 PHE B CA 1
ATOM 2048 C C . PHE B 1 61 ? 4.41 -19.484 -10.477 1 97.06 61 PHE B C 1
ATOM 2050 O O . PHE B 1 61 ? 4.762 -18.953 -9.422 1 97.06 61 PHE B O 1
ATOM 2057 N N . TYR B 1 62 ? 4.125 -20.688 -10.531 1 95.94 62 TYR B N 1
ATOM 2058 C CA . TYR B 1 62 ? 4.199 -21.641 -9.43 1 95.94 62 TYR B CA 1
ATOM 2059 C C . TYR B 1 62 ? 4.375 -23.062 -9.945 1 95.94 62 TYR B C 1
ATOM 2061 O O . TYR B 1 62 ? 4.25 -23.312 -11.148 1 95.94 62 TYR B O 1
ATOM 2069 N N . LYS B 1 63 ? 4.781 -23.922 -9.062 1 92.38 63 LYS B N 1
ATOM 2070 C CA . LYS B 1 63 ? 4.855 -25.359 -9.352 1 92.38 63 LYS B CA 1
ATOM 2071 C C . LYS B 1 63 ? 3.666 -26.094 -8.758 1 92.38 63 LYS B C 1
ATOM 2073 O O . LYS B 1 63 ? 3.293 -25.859 -7.602 1 92.38 63 LYS B O 1
ATOM 2078 N N . ARG B 1 64 ? 3.105 -26.953 -9.547 1 86.44 64 ARG B N 1
ATOM 2079 C CA . ARG B 1 64 ? 2.02 -27.781 -9.039 1 86.44 64 ARG B CA 1
ATOM 2080 C C . ARG B 1 64 ? 2.543 -28.828 -8.062 1 86.44 64 ARG B C 1
ATOM 2082 O O . ARG B 1 64 ? 3.668 -29.312 -8.211 1 86.44 64 ARG B O 1
ATOM 2089 N N . PRO B 1 65 ? 1.732 -29.047 -7.035 1 74.94 65 PRO B N 1
ATOM 2090 C CA . PRO B 1 65 ? 2.182 -30.094 -6.125 1 74.94 65 PRO B CA 1
ATOM 2091 C C . PRO B 1 65 ? 2.27 -31.469 -6.797 1 74.94 65 PRO B C 1
ATOM 2093 O O . PRO B 1 65 ? 1.516 -31.75 -7.734 1 74.94 65 PRO B O 1
ATOM 2096 N N . SER B 1 66 ? 3.4 -32.156 -6.727 1 64.31 66 SER B N 1
ATOM 2097 C CA . SER B 1 66 ? 3.57 -33.469 -7.305 1 64.31 66 SER B CA 1
ATOM 2098 C C . SER B 1 66 ? 2.426 -34.406 -6.91 1 64.31 66 SER B C 1
ATOM 2100 O O . SER B 1 66 ? 2.021 -34.438 -5.746 1 64.31 66 SER B O 1
ATOM 2102 N N . SER B 1 67 ? 1.413 -34.562 -7.688 1 53.72 67 SER B N 1
ATOM 2103 C CA . SER B 1 67 ? 0.399 -35.562 -7.41 1 53.72 67 SER B CA 1
ATOM 2104 C C . SER B 1 67 ? 1.011 -36.812 -6.75 1 53.72 67 SER B C 1
ATOM 2106 O O . SER B 1 67 ? 2.061 -37.281 -7.176 1 53.72 67 SER B O 1
ATOM 2108 N N . PRO B 1 68 ? 0.748 -37.031 -5.434 1 46.84 68 PRO B N 1
ATOM 2109 C CA . PRO B 1 68 ? 1.261 -38.312 -4.996 1 46.84 68 PRO B CA 1
ATOM 2110 C C . PRO B 1 68 ? 1.127 -39.406 -6.07 1 46.84 68 PRO B C 1
ATOM 2112 O O . PRO B 1 68 ? 0.236 -39.312 -6.918 1 46.84 68 PRO B O 1
ATOM 2115 N N . ALA B 1 69 ? 2.143 -40.031 -6.527 1 39.97 69 ALA B N 1
ATOM 2116 C CA . ALA B 1 69 ? 2.006 -41.25 -7.355 1 39.97 69 ALA B CA 1
ATOM 2117 C C . ALA B 1 69 ? 0.779 -42.031 -6.953 1 39.97 69 ALA B C 1
ATOM 2119 O O . ALA B 1 69 ? 0.634 -42.438 -5.789 1 39.97 69 ALA B O 1
ATOM 2120 N N . SER B 1 70 ? -0.387 -41.875 -7.508 1 36.62 70 SER B N 1
ATOM 2121 C CA . SER B 1 70 ? -1.476 -4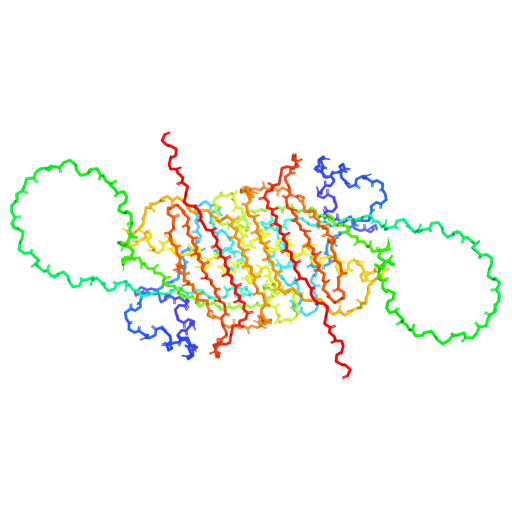2.844 -7.348 1 36.62 70 SER B CA 1
ATOM 2122 C C . SER B 1 70 ? -0.941 -44.281 -7.172 1 36.62 70 SER B C 1
ATOM 2124 O O . SER B 1 70 ? -0.381 -44.844 -8.109 1 36.62 70 SER B O 1
ATOM 2126 N N . SER B 1 71 ? -0.36 -44.625 -6.035 1 33 71 SER B N 1
ATOM 2127 C CA . SER B 1 71 ? -0.326 -46.062 -5.887 1 33 71 SER B CA 1
ATOM 2128 C C . SER B 1 71 ? -1.689 -46.688 -6.18 1 33 71 SER B C 1
ATOM 2130 O O . SER B 1 71 ? -2.701 -46.281 -5.613 1 33 71 SER B O 1
ATOM 2132 N N . SER B 1 72 ? -1.914 -47.125 -7.336 1 31.64 72 SER B N 1
ATOM 2133 C CA . SER B 1 72 ? -3.047 -47.938 -7.789 1 31.64 72 SER B CA 1
ATOM 2134 C C . SER B 1 72 ? -3.506 -48.906 -6.703 1 31.64 72 SER B C 1
ATOM 2136 O O . SER B 1 72 ? -2.865 -49.938 -6.469 1 31.64 72 SER B O 1
ATOM 2138 N N . PHE B 1 73 ? -3.951 -48.406 -5.52 1 27.95 73 PHE B N 1
ATOM 2139 C CA . PHE B 1 73 ? -4.559 -49.406 -4.676 1 27.95 73 PHE B CA 1
ATOM 2140 C C . PHE B 1 73 ? -5.75 -50.062 -5.375 1 27.95 73 PHE B C 1
ATOM 2142 O O . PHE B 1 73 ? -6.535 -49.375 -6.031 1 27.95 73 PHE B O 1
ATOM 2149 N N . SER B 1 74 ? -5.703 -51.25 -5.664 1 28.8 74 SER B N 1
ATOM 2150 C CA . SER B 1 74 ? -6.75 -52.188 -6.055 1 28.8 74 SER B CA 1
ATOM 2151 C C . SER B 1 74 ? -7.965 -52.062 -5.145 1 28.8 74 SER B C 1
ATOM 2153 O O . SER B 1 74 ? -7.836 -52.094 -3.92 1 28.8 74 SER B O 1
ATOM 2155 N N . SER B 1 75 ? -9.047 -51.344 -5.57 1 27.64 75 SER B N 1
ATOM 2156 C CA . SER B 1 75 ? -10.375 -51.031 -5.055 1 27.64 75 SER B CA 1
ATOM 2157 C C . SER B 1 75 ? -11.07 -52.281 -4.523 1 27.64 75 SER B C 1
ATOM 2159 O O . SER B 1 75 ? -11.523 -53.125 -5.305 1 27.64 75 SER B O 1
ATOM 2161 N N . SER B 1 76 ? -10.609 -52.906 -3.447 1 25.14 76 SER B N 1
ATOM 2162 C CA . SER B 1 76 ? -11.672 -53.812 -3.033 1 25.14 76 SER B CA 1
ATOM 2163 C C . SER B 1 76 ? -12.938 -53.062 -2.654 1 25.14 76 SER B C 1
ATOM 2165 O O . SER B 1 76 ? -12.875 -51.875 -2.287 1 25.14 76 SER B O 1
ATOM 2167 N N . SER B 1 77 ? -14.195 -53.594 -2.602 1 25.12 77 SER B N 1
ATOM 2168 C CA . SER B 1 77 ? -15.617 -53.375 -2.791 1 25.12 77 SER B CA 1
ATOM 2169 C C . SER B 1 77 ? -16.219 -52.594 -1.622 1 25.12 77 SER B C 1
ATOM 2171 O O . SER B 1 77 ? -17.25 -51.938 -1.765 1 25.12 77 SER B O 1
ATOM 2173 N N . SER B 1 78 ? -15.773 -52.688 -0.26 1 24.89 78 SER B N 1
ATOM 2174 C CA . SER B 1 78 ? -16.984 -52.844 0.543 1 24.89 78 SER B CA 1
ATOM 2175 C C . SER B 1 78 ? -17.688 -51.5 0.708 1 24.89 78 SER B C 1
ATOM 2177 O O . SER B 1 78 ? -17.141 -50.438 0.372 1 24.89 78 SER B O 1
ATOM 2179 N N . SER B 1 79 ? -18.359 -51.219 1.986 1 25.89 79 SER B N 1
ATOM 2180 C CA . SER B 1 79 ? -19.641 -50.781 2.531 1 25.89 79 SER B CA 1
ATOM 2181 C C . SER B 1 79 ? -19.688 -49.25 2.676 1 25.89 79 SER B C 1
ATOM 2183 O O . SER B 1 79 ? -18.641 -48.594 2.715 1 25.89 79 SER B O 1
ATOM 2185 N N . SER B 1 80 ? -20.922 -48.625 2.896 1 25.59 80 SER B N 1
ATOM 2186 C CA . SER B 1 80 ? -21.766 -47.438 2.672 1 25.59 80 SER B CA 1
ATOM 2187 C C . SER B 1 80 ? -21.422 -46.312 3.635 1 25.59 80 SER B C 1
ATOM 2189 O O . SER B 1 80 ? -22.062 -45.25 3.623 1 25.59 80 SER B O 1
ATOM 2191 N N . SER B 1 81 ? -20.578 -46.469 4.695 1 26.14 81 SER B N 1
ATOM 2192 C CA . SER B 1 81 ? -20.953 -45.625 5.836 1 26.14 81 SER B CA 1
ATOM 2193 C C . SER B 1 81 ? -20.797 -44.156 5.516 1 26.14 81 SER B C 1
ATOM 2195 O O . SER B 1 81 ? -20.031 -43.781 4.621 1 26.14 81 SER B O 1
ATOM 2197 N N . SER B 1 82 ? -21.656 -43.219 6.121 1 25.3 82 SER B N 1
ATOM 2198 C CA . SER B 1 82 ? -22.094 -41.812 6.145 1 25.3 82 SER B CA 1
ATOM 2199 C C . SER B 1 82 ? -20.938 -40.875 6.465 1 25.3 82 SER B C 1
ATOM 2201 O O . SER B 1 82 ? -20.375 -40.938 7.562 1 25.3 82 SER B O 1
ATOM 2203 N N . SER B 1 83 ? -20.047 -40.531 5.555 1 24.66 83 SER B N 1
ATOM 2204 C CA . SER B 1 83 ? -18.75 -39.875 5.727 1 24.66 83 SER B CA 1
ATOM 2205 C C . SER B 1 83 ? -18.906 -38.406 6.113 1 24.66 83 SER B C 1
ATOM 2207 O O . SER B 1 83 ? -19.438 -37.625 5.344 1 24.66 83 SER B O 1
ATOM 2209 N N . SER B 1 84 ? -19.344 -38.125 7.426 1 27.06 84 SER B N 1
ATOM 2210 C CA . SER B 1 84 ? -19.266 -36.75 7.906 1 27.06 84 SER B CA 1
ATOM 2211 C C . SER B 1 84 ? -18 -36.062 7.406 1 27.06 84 SER B C 1
ATOM 2213 O O . SER B 1 84 ? -16.906 -36.594 7.52 1 27.06 84 SER B O 1
ATOM 2215 N N . ALA B 1 85 ? -18.156 -35.125 6.492 1 27.94 85 ALA B N 1
ATOM 2216 C CA . ALA B 1 85 ? -17.047 -34.438 5.832 1 27.94 85 ALA B CA 1
ATOM 2217 C C . ALA B 1 85 ? -16.141 -33.75 6.848 1 27.94 85 ALA B C 1
ATOM 2219 O O . ALA B 1 85 ? -16.531 -32.75 7.449 1 27.94 85 ALA B O 1
ATOM 2220 N N . THR B 1 86 ? -15.57 -34.5 7.883 1 29.33 86 THR B N 1
ATOM 2221 C CA . THR B 1 86 ? -14.453 -33.906 8.594 1 29.33 86 THR B CA 1
ATOM 2222 C C . THR B 1 86 ? -13.648 -33 7.66 1 29.33 86 THR B C 1
ATOM 2224 O O . THR B 1 86 ? -13.297 -33.375 6.547 1 29.33 86 THR B O 1
ATOM 2227 N N . ILE B 1 87 ? -13.953 -31.688 7.73 1 33.75 87 ILE B N 1
ATOM 2228 C CA . ILE B 1 87 ? -12.914 -30.906 7.078 1 33.75 87 ILE B CA 1
ATOM 2229 C C . ILE B 1 87 ? -11.562 -31.594 7.254 1 33.75 87 ILE B C 1
ATOM 2231 O O . ILE B 1 87 ? -11.164 -31.922 8.375 1 33.75 87 ILE B O 1
ATOM 2235 N N . PRO B 1 88 ? -11.18 -32.562 6.586 1 34.06 88 PRO B N 1
ATOM 2236 C CA . PRO B 1 88 ? -9.93 -33.188 7.016 1 34.06 88 PRO B CA 1
ATOM 2237 C C . PRO B 1 88 ? -9.039 -32.25 7.82 1 34.06 88 PRO B C 1
ATOM 2239 O O . PRO B 1 88 ? -8.969 -31.062 7.512 1 34.06 88 PRO B O 1
ATOM 2242 N N . GLY B 1 89 ? -9.078 -32.219 9.094 1 37.31 89 GLY B N 1
ATOM 2243 C CA . GLY B 1 89 ? -8.016 -31.672 9.914 1 37.31 89 GLY B CA 1
ATOM 2244 C C . GLY B 1 89 ? -6.676 -31.625 9.203 1 37.31 89 GLY B C 1
ATOM 2245 O O . GLY B 1 89 ? -5.961 -32.625 9.133 1 37.31 89 GLY B O 1
ATOM 2246 N N . SER B 1 90 ? -6.602 -31.031 7.996 1 37.5 90 SER B N 1
ATOM 2247 C CA . SER B 1 90 ? -5.902 -31.312 6.75 1 37.5 90 SER B CA 1
ATOM 2248 C C . SER B 1 90 ? -4.391 -31.344 6.957 1 37.5 90 SER B C 1
ATOM 2250 O O . SER B 1 90 ? -3.762 -30.297 7.113 1 37.5 90 SER B O 1
ATOM 2252 N N . SER B 1 91 ? -3.801 -31.984 7.711 1 36.56 91 SER B N 1
ATOM 2253 C CA . SER B 1 91 ? -2.516 -32.594 7.355 1 36.56 91 SER B CA 1
ATOM 2254 C C . SER B 1 91 ? -2.453 -32.906 5.867 1 36.56 91 SER B C 1
ATOM 2256 O O . SER B 1 91 ? -1.496 -33.531 5.406 1 36.56 91 SER B O 1
ATOM 2258 N N . GLY B 1 92 ? -3.502 -33.156 5.152 1 41.59 92 GLY B N 1
ATOM 2259 C CA . GLY B 1 92 ? -3.842 -33.281 3.744 1 41.59 92 GLY B CA 1
ATOM 2260 C C . GLY B 1 92 ? -3.41 -32.094 2.918 1 41.59 92 GLY B C 1
ATOM 2261 O O . GLY B 1 92 ? -3.918 -31.859 1.816 1 41.59 92 GLY B O 1
ATOM 2262 N N . GLY B 1 93 ? -2.908 -31.078 3.434 1 49.69 93 GLY B N 1
ATOM 2263 C CA . GLY B 1 93 ? -2.059 -29.953 3.076 1 49.69 93 GLY B CA 1
ATOM 2264 C C . GLY B 1 93 ? -1.07 -30.281 1.972 1 49.69 93 GLY B C 1
ATOM 2265 O O . GLY B 1 93 ? -0.231 -29.453 1.617 1 49.69 93 GLY B O 1
ATOM 2266 N N . GLY B 1 94 ? -1.058 -31.531 1.803 1 58.94 94 GLY B N 1
ATOM 2267 C CA . GLY B 1 94 ? 0.007 -31.984 0.927 1 58.94 94 GLY B CA 1
ATOM 2268 C C . GLY B 1 94 ? -0.153 -31.516 -0.507 1 58.94 94 GLY B C 1
ATOM 2269 O O . GLY B 1 94 ? 0.835 -31.344 -1.222 1 58.94 94 GLY B O 1
ATOM 2270 N N . ASN B 1 95 ? -1.582 -31.172 -0.847 1 82.88 95 ASN B N 1
ATOM 2271 C CA . ASN B 1 95 ? -1.71 -30.859 -2.264 1 82.88 95 ASN B CA 1
ATOM 2272 C C . ASN B 1 95 ? -1.839 -29.344 -2.488 1 82.88 95 ASN B C 1
ATOM 2274 O O . ASN B 1 95 ? -2.111 -28.906 -3.604 1 82.88 95 ASN B O 1
ATOM 2278 N N . LEU B 1 96 ? -1.635 -28.641 -1.398 1 91.44 96 LEU B N 1
ATOM 2279 C CA . LEU B 1 96 ? -1.734 -27.188 -1.491 1 91.44 96 LEU B CA 1
ATOM 2280 C C . LEU B 1 96 ? -0.526 -26.609 -2.217 1 91.44 96 LEU B C 1
ATOM 2282 O O . LEU B 1 96 ? 0.606 -27.047 -1.994 1 91.44 96 LEU B O 1
ATOM 2286 N N . ILE B 1 97 ? -0.872 -25.719 -3.076 1 95.38 97 ILE B N 1
ATOM 2287 C CA . ILE B 1 97 ? 0.219 -24.891 -3.57 1 95.38 97 ILE B CA 1
ATOM 2288 C C . ILE B 1 97 ? 0.643 -23.906 -2.486 1 95.38 97 ILE B C 1
ATOM 2290 O O . ILE B 1 97 ? -0.107 -22.984 -2.146 1 95.38 97 ILE B O 1
ATOM 2294 N N . ARG B 1 98 ? 1.82 -24.047 -2.012 1 96.56 98 ARG B N 1
ATOM 2295 C CA . ARG B 1 98 ? 2.242 -23.281 -0.839 1 96.56 98 ARG B CA 1
ATOM 2296 C C . ARG B 1 98 ? 3.186 -22.156 -1.232 1 96.56 98 ARG B C 1
ATOM 2298 O O . ARG B 1 98 ? 3.453 -21.25 -0.432 1 96.56 98 ARG B O 1
ATOM 2305 N N . GLU B 1 99 ? 3.695 -22.312 -2.482 1 96.81 99 GLU B N 1
ATOM 2306 C CA . GLU B 1 99 ? 4.656 -21.312 -2.936 1 96.81 99 GLU B CA 1
ATOM 2307 C C . GLU B 1 99 ? 4.242 -20.719 -4.277 1 96.81 99 GLU B C 1
ATOM 2309 O O . GLU B 1 99 ? 3.785 -21.438 -5.168 1 96.81 99 GLU B O 1
ATOM 2314 N N . LEU B 1 100 ? 4.367 -19.469 -4.344 1 97.31 100 LEU B N 1
ATOM 2315 C CA . LEU B 1 100 ? 4.113 -18.719 -5.566 1 97.31 100 LEU B CA 1
ATOM 2316 C C . LEU B 1 100 ? 5.188 -17.656 -5.777 1 97.31 100 LEU B C 1
ATOM 2318 O O . LEU B 1 100 ? 5.68 -17.062 -4.812 1 97.31 100 LEU B O 1
ATOM 2322 N N . ARG B 1 101 ? 5.523 -17.453 -7.023 1 98.5 101 ARG B N 1
ATOM 2323 C CA . ARG B 1 101 ? 6.445 -16.375 -7.402 1 98.5 101 ARG B CA 1
ATOM 2324 C C . ARG B 1 101 ? 5.812 -15.445 -8.43 1 98.5 101 ARG B C 1
ATOM 2326 O O . ARG B 1 101 ? 4.926 -15.859 -9.18 1 98.5 101 ARG B O 1
ATOM 2333 N N . ALA B 1 102 ? 6.262 -14.234 -8.453 1 98.81 102 ALA B N 1
ATOM 2334 C CA . ALA B 1 102 ? 5.77 -13.25 -9.406 1 98.81 102 ALA B CA 1
ATOM 2335 C C . ALA B 1 102 ? 6.875 -12.281 -9.812 1 98.81 102 ALA B C 1
ATOM 2337 O O . ALA B 1 102 ? 7.695 -11.883 -8.977 1 98.81 102 ALA B O 1
ATOM 2338 N N . LEU B 1 103 ? 6.875 -11.961 -11.055 1 98.88 103 LEU B N 1
ATOM 2339 C CA . LEU B 1 103 ? 7.766 -10.938 -11.594 1 98.88 103 LEU B CA 1
ATOM 2340 C C . LEU B 1 103 ? 6.996 -9.664 -11.914 1 98.88 103 LEU B C 1
ATOM 2342 O O . LEU B 1 103 ? 5.926 -9.711 -12.523 1 98.88 103 LEU B O 1
ATOM 2346 N N . LEU B 1 104 ? 7.527 -8.547 -11.469 1 98.94 104 LEU B N 1
ATOM 2347 C CA . LEU B 1 104 ? 6.941 -7.242 -11.766 1 98.94 104 LEU B CA 1
ATOM 2348 C C . LEU B 1 104 ? 8.008 -6.262 -12.25 1 98.94 104 LEU B C 1
ATOM 2350 O O . LEU B 1 104 ? 9.102 -6.203 -11.68 1 98.94 104 LEU B O 1
ATOM 2354 N N . THR B 1 105 ? 7.688 -5.535 -13.281 1 98.94 105 THR B N 1
ATOM 2355 C CA . THR B 1 105 ? 8.523 -4.426 -13.727 1 98.94 105 THR B CA 1
ATOM 2356 C C . THR B 1 105 ? 7.926 -3.088 -13.297 1 98.94 105 THR B C 1
ATOM 2358 O O . THR B 1 105 ? 6.852 -2.705 -13.773 1 98.94 105 THR B O 1
ATOM 2361 N N . LEU B 1 106 ? 8.648 -2.416 -12.445 1 98.94 106 LEU B N 1
ATOM 2362 C CA . LEU B 1 106 ? 8.195 -1.16 -11.859 1 98.94 106 LEU B CA 1
ATOM 2363 C C . LEU B 1 106 ? 8.844 0.032 -12.547 1 98.94 106 LEU B C 1
ATOM 2365 O O . LEU B 1 106 ? 10.047 0.011 -12.836 1 98.94 106 LEU B O 1
ATOM 2369 N N . ARG B 1 107 ? 8.016 1.021 -12.805 1 98.88 107 ARG B N 1
ATOM 2370 C CA . ARG B 1 107 ? 8.469 2.256 -13.438 1 98.88 107 ARG B CA 1
ATOM 2371 C C . ARG B 1 107 ? 8.18 3.463 -12.547 1 98.88 107 ARG B C 1
ATOM 2373 O O . ARG B 1 107 ? 7.844 3.309 -11.375 1 98.88 107 ARG B O 1
ATOM 2380 N N . SER B 1 108 ? 8.398 4.66 -13.055 1 98.75 108 SER B N 1
ATOM 2381 C CA . SER B 1 108 ? 8.477 5.863 -12.227 1 98.75 108 SER B CA 1
ATOM 2382 C C . SER B 1 108 ? 7.094 6.273 -11.727 1 98.75 108 SER B C 1
ATOM 2384 O O . SER B 1 108 ? 6.98 7.027 -10.758 1 98.75 108 SER B O 1
ATOM 2386 N N . GLY B 1 109 ? 6.047 5.785 -12.32 1 98.81 109 GLY B N 1
ATOM 2387 C CA . GLY B 1 109 ? 4.699 6.156 -11.922 1 98.81 109 GLY B CA 1
ATOM 2388 C C . GLY B 1 109 ? 4.34 5.684 -10.523 1 98.81 109 GLY B C 1
ATOM 2389 O O . GLY B 1 109 ? 3.338 6.121 -9.953 1 98.81 109 GLY B O 1
ATOM 2390 N N . VAL B 1 110 ? 5.18 4.82 -9.914 1 98.94 110 VAL B N 1
ATOM 2391 C CA . VAL B 1 110 ? 4.863 4.281 -8.594 1 98.94 110 VAL B CA 1
ATOM 2392 C C . VAL B 1 110 ? 5.781 4.906 -7.551 1 98.94 110 VAL B C 1
ATOM 2394 O O . VAL B 1 110 ? 5.824 4.453 -6.402 1 98.94 110 VAL B O 1
ATOM 2397 N N . ASN B 1 111 ? 6.465 5.973 -7.871 1 98.81 111 ASN B N 1
ATOM 2398 C CA . ASN B 1 111 ? 7.527 6.531 -7.043 1 98.81 111 ASN B CA 1
ATOM 2399 C C . ASN B 1 111 ? 6.961 7.371 -5.902 1 98.81 111 ASN B C 1
ATOM 2401 O O . ASN B 1 111 ? 5.977 8.094 -6.082 1 98.81 111 ASN B O 1
ATOM 2405 N N . GLY B 1 112 ? 7.656 7.258 -4.738 1 97.94 112 GLY B N 1
ATOM 2406 C CA . GLY B 1 112 ? 7.516 8.18 -3.623 1 97.94 112 GLY B CA 1
ATOM 2407 C C . GLY B 1 112 ? 8.703 9.109 -3.463 1 97.94 112 GLY B C 1
ATOM 2408 O O . GLY B 1 112 ? 8.562 10.227 -2.965 1 97.94 112 GLY B O 1
ATOM 2409 N N . TYR B 1 113 ? 9.875 8.656 -3.832 1 96.94 113 TYR B N 1
ATOM 2410 C CA . TYR B 1 113 ? 11.141 9.383 -3.881 1 96.94 113 TYR B CA 1
ATOM 2411 C C . TYR B 1 113 ? 11.734 9.352 -5.285 1 96.94 113 TYR B C 1
ATOM 2413 O O . TYR B 1 113 ? 11.273 8.594 -6.145 1 96.94 113 TYR B O 1
ATOM 2421 N N . PRO B 1 114 ? 12.695 10.164 -5.5 1 97.75 114 PRO B N 1
ATOM 2422 C CA . PRO B 1 114 ? 13.305 10.086 -6.828 1 97.75 114 PRO B CA 1
ATOM 2423 C C . PRO B 1 114 ? 13.867 8.695 -7.133 1 97.75 114 PRO B C 1
ATOM 2425 O O . PRO B 1 114 ? 14.75 8.211 -6.418 1 97.75 114 PRO B O 1
ATOM 2428 N N . ASN B 1 115 ? 13.32 8.055 -8.133 1 98.56 115 ASN B N 1
ATOM 2429 C CA . ASN B 1 115 ? 13.766 6.754 -8.633 1 98.56 115 ASN B CA 1
ATOM 2430 C C . ASN B 1 115 ? 13.586 5.66 -7.59 1 98.56 115 ASN B C 1
ATOM 2432 O O . ASN B 1 115 ? 14.336 4.684 -7.566 1 98.56 115 ASN B O 1
ATOM 2436 N N . VAL B 1 116 ? 12.719 5.848 -6.668 1 98.69 116 VAL B N 1
ATOM 2437 C CA . VAL B 1 116 ? 12.43 4.871 -5.621 1 98.69 116 VAL B CA 1
ATOM 2438 C C . VAL B 1 116 ? 10.922 4.707 -5.465 1 98.69 116 VAL B C 1
ATOM 2440 O O . VAL B 1 116 ? 10.195 5.695 -5.328 1 98.69 116 VAL B O 1
ATOM 2443 N N . SER B 1 117 ? 10.531 3.477 -5.52 1 98.81 117 SER B N 1
ATOM 2444 C CA . SER B 1 117 ? 9.117 3.17 -5.344 1 98.81 117 SER B CA 1
ATOM 2445 C C . SER B 1 117 ? 8.602 3.695 -4.008 1 98.81 117 SER B C 1
ATOM 2447 O O . SER B 1 117 ? 9.32 3.68 -3.008 1 98.81 117 SER B O 1
ATOM 2449 N N . HIS B 1 118 ? 7.391 4.18 -4.004 1 98.81 118 HIS B N 1
ATOM 2450 C CA . HIS B 1 118 ? 6.711 4.508 -2.758 1 98.81 118 HIS B CA 1
ATOM 2451 C C . HIS B 1 118 ? 6.578 3.281 -1.862 1 98.81 118 HIS B C 1
ATOM 2453 O O . HIS B 1 118 ? 6.289 2.184 -2.344 1 98.81 118 HIS B O 1
ATOM 2459 N N . GLY B 1 119 ? 6.766 3.408 -0.535 1 98.69 119 GLY B N 1
ATOM 2460 C CA . GLY B 1 119 ? 6.586 2.301 0.39 1 98.69 119 GLY B CA 1
ATOM 2461 C C . GLY B 1 119 ? 5.199 1.689 0.326 1 98.69 119 GLY B C 1
ATOM 2462 O O . GLY B 1 119 ? 5.035 0.485 0.535 1 98.69 119 GLY B O 1
ATOM 2463 N N . GLY B 1 120 ? 4.199 2.492 0.118 1 98.88 120 GLY B N 1
ATOM 2464 C CA . GLY B 1 120 ? 2.84 2.006 -0.061 1 98.88 120 GLY B CA 1
ATOM 2465 C C . GLY B 1 120 ? 2.691 1.072 -1.247 1 98.88 120 GLY B C 1
ATOM 2466 O O . GLY B 1 120 ? 1.92 0.112 -1.195 1 98.88 120 GLY B O 1
ATOM 2467 N N . ILE B 1 121 ? 3.363 1.315 -2.322 1 98.94 121 ILE B N 1
ATOM 2468 C CA . ILE B 1 121 ? 3.328 0.438 -3.486 1 98.94 121 ILE B CA 1
ATOM 2469 C C . ILE B 1 121 ? 4.039 -0.875 -3.164 1 98.94 121 ILE B C 1
ATOM 2471 O O . ILE B 1 121 ? 3.611 -1.944 -3.607 1 98.94 121 ILE B O 1
ATOM 2475 N N . VAL B 1 122 ? 5.141 -0.8 -2.451 1 98.94 122 VAL B N 1
ATOM 2476 C CA . VAL B 1 122 ? 5.801 -2.016 -1.988 1 98.94 122 VAL B CA 1
ATOM 2477 C C . VAL B 1 122 ? 4.812 -2.885 -1.218 1 98.94 122 VAL B C 1
ATOM 2479 O O . VAL B 1 122 ? 4.695 -4.086 -1.479 1 98.94 122 VAL B O 1
ATOM 2482 N N . ALA B 1 123 ? 4.062 -2.301 -0.281 1 98.94 123 ALA B N 1
ATOM 2483 C CA . ALA B 1 123 ? 3.018 -3.012 0.452 1 98.94 123 ALA B CA 1
ATOM 2484 C C . ALA B 1 123 ? 1.947 -3.545 -0.497 1 98.94 123 ALA B C 1
ATOM 2486 O O . ALA B 1 123 ? 1.47 -4.672 -0.334 1 98.94 123 ALA B O 1
ATOM 2487 N N . THR B 1 124 ? 1.56 -2.756 -1.459 1 98.94 124 THR B N 1
ATOM 2488 C CA . THR B 1 124 ? 0.526 -3.109 -2.426 1 98.94 124 THR B CA 1
ATOM 2489 C C . THR B 1 124 ? 0.938 -4.336 -3.234 1 98.94 124 THR B C 1
ATOM 2491 O O . THR B 1 124 ? 0.146 -5.266 -3.412 1 98.94 124 THR B O 1
ATOM 2494 N N . VAL B 1 125 ? 2.193 -4.328 -3.715 1 98.94 125 VAL B N 1
ATOM 2495 C CA . VAL B 1 125 ? 2.723 -5.445 -4.496 1 98.94 125 VAL B CA 1
ATOM 2496 C C . VAL B 1 125 ? 2.736 -6.711 -3.643 1 98.94 125 VAL B C 1
ATOM 2498 O O . VAL B 1 125 ? 2.312 -7.777 -4.098 1 98.94 125 VAL B O 1
ATOM 2501 N N . LEU B 1 126 ? 3.184 -6.59 -2.408 1 98.94 126 LEU B N 1
ATOM 2502 C CA . LEU B 1 126 ? 3.215 -7.734 -1.507 1 98.94 126 LEU B CA 1
ATOM 2503 C C . LEU B 1 126 ? 1.805 -8.242 -1.221 1 98.94 126 LEU B C 1
ATOM 2505 O O . LEU B 1 126 ? 1.547 -9.445 -1.281 1 98.94 126 LEU B O 1
ATOM 2509 N N . ASP B 1 127 ? 0.893 -7.379 -0.938 1 98.88 127 ASP B N 1
ATOM 2510 C CA . ASP B 1 127 ? -0.499 -7.738 -0.686 1 98.88 127 ASP B CA 1
ATOM 2511 C C . ASP B 1 127 ? -1.101 -8.477 -1.879 1 98.88 127 ASP B C 1
ATOM 2513 O O . ASP B 1 127 ? -1.707 -9.539 -1.718 1 98.88 127 ASP B O 1
ATOM 2517 N N . GLU B 1 128 ? -0.943 -7.926 -3.066 1 98.62 128 GLU B N 1
ATOM 2518 C CA . GLU B 1 128 ? -1.469 -8.484 -4.309 1 98.62 128 GLU B CA 1
ATOM 2519 C C . GLU B 1 128 ? -0.921 -9.883 -4.559 1 98.62 128 GLU B C 1
ATOM 2521 O O . GLU B 1 128 ? -1.683 -10.812 -4.84 1 98.62 128 GLU B O 1
ATOM 2526 N N . THR B 1 129 ? 0.421 -10.055 -4.43 1 98.69 129 THR B N 1
ATOM 2527 C CA . THR B 1 129 ? 1.046 -11.328 -4.766 1 98.69 129 THR B CA 1
ATOM 2528 C C . THR B 1 129 ? 0.727 -12.383 -3.709 1 98.69 129 THR B C 1
ATOM 2530 O O . THR B 1 129 ? 0.503 -13.547 -4.035 1 98.69 129 THR B O 1
ATOM 2533 N N . ILE B 1 130 ? 0.672 -11.969 -2.434 1 98.62 130 ILE B N 1
ATOM 2534 C CA . ILE B 1 130 ? 0.279 -12.891 -1.37 1 98.62 130 ILE B CA 1
ATOM 2535 C C . ILE B 1 130 ? -1.147 -13.375 -1.612 1 98.62 130 ILE B C 1
ATOM 2537 O O . ILE B 1 130 ? -1.426 -14.578 -1.515 1 98.62 130 ILE B O 1
ATOM 2541 N N . GLY B 1 131 ? -2.037 -12.492 -1.96 1 97.5 131 GLY B N 1
ATOM 2542 C CA . GLY B 1 131 ? -3.432 -12.836 -2.189 1 97.5 131 GLY B CA 1
ATOM 2543 C C . GLY B 1 131 ? -3.625 -13.828 -3.322 1 97.5 131 GLY B C 1
ATOM 2544 O O . GLY B 1 131 ? -4.633 -14.531 -3.367 1 97.5 131 GLY B O 1
ATOM 2545 N N . MET B 1 132 ? -2.689 -13.945 -4.242 1 97.12 132 MET B N 1
ATOM 2546 C CA . MET B 1 132 ? -2.785 -14.844 -5.391 1 97.12 132 MET B CA 1
ATOM 2547 C C . MET B 1 132 ? -2.803 -16.297 -4.945 1 97.12 132 MET B C 1
ATOM 2549 O O . MET B 1 132 ? -3.244 -17.172 -5.688 1 97.12 132 MET B O 1
ATOM 2553 N N . ILE B 1 133 ? -2.283 -16.562 -3.75 1 96.94 133 ILE B N 1
ATOM 2554 C CA . ILE B 1 133 ? -2.273 -17.922 -3.215 1 96.94 133 ILE B CA 1
ATOM 2555 C C . ILE B 1 133 ? -3.689 -18.484 -3.225 1 96.94 133 ILE B C 1
ATOM 2557 O O . ILE B 1 133 ? -3.896 -19.641 -3.588 1 96.94 133 ILE B O 1
ATOM 2561 N N . PHE B 1 134 ? -4.625 -17.703 -2.924 1 96.5 134 PHE B N 1
ATOM 2562 C CA . PHE B 1 134 ? -6 -18.172 -2.838 1 96.5 134 PHE B CA 1
ATOM 2563 C C . PHE B 1 134 ? -6.594 -18.375 -4.23 1 96.5 134 PHE B C 1
ATOM 2565 O O . PHE B 1 134 ? -7.316 -19.344 -4.469 1 96.5 134 PHE B O 1
ATOM 2572 N N . LEU B 1 135 ? -6.301 -17.453 -5.109 1 94.69 135 LEU B N 1
ATOM 2573 C CA . LEU B 1 135 ? -6.816 -17.562 -6.473 1 94.69 135 LEU B CA 1
ATOM 2574 C C . LEU B 1 135 ? -6.324 -18.828 -7.148 1 94.69 135 LEU B C 1
ATOM 2576 O O . LEU B 1 135 ? -7.109 -19.547 -7.77 1 94.69 135 LEU B O 1
ATOM 2580 N N . ILE B 1 136 ? -5.031 -19.109 -7.004 1 94.56 136 ILE B N 1
ATOM 2581 C CA . ILE B 1 136 ? -4.449 -20.234 -7.73 1 94.56 136 ILE B CA 1
ATOM 2582 C C . ILE B 1 136 ? -4.922 -21.547 -7.105 1 94.56 136 ILE B C 1
ATOM 2584 O O . ILE B 1 136 ? -5.188 -22.516 -7.816 1 94.56 136 ILE B O 1
ATOM 2588 N N . ASN B 1 137 ? -4.969 -21.609 -5.793 1 95.94 137 ASN B N 1
ATOM 2589 C CA . ASN B 1 137 ? -5.441 -22.844 -5.152 1 95.94 137 ASN B CA 1
ATOM 2590 C C . ASN B 1 137 ? -6.914 -23.094 -5.457 1 95.94 137 ASN B C 1
ATOM 2592 O O . ASN B 1 137 ? -7.328 -24.25 -5.602 1 95.94 137 ASN B O 1
ATOM 2596 N N . LYS B 1 138 ? -7.73 -22.062 -5.559 1 94 138 LYS B N 1
ATOM 2597 C CA . LYS B 1 138 ? -9.117 -22.219 -5.984 1 94 138 LYS B CA 1
ATOM 2598 C C . LYS B 1 138 ? -9.203 -22.734 -7.414 1 94 138 LYS B C 1
ATOM 2600 O O . LYS B 1 138 ? -9.961 -23.656 -7.703 1 94 138 LYS B O 1
ATOM 2605 N N . ALA B 1 139 ? -8.445 -22.109 -8.281 1 91.38 139 ALA B N 1
ATOM 2606 C CA . ALA B 1 139 ? -8.453 -22.484 -9.695 1 91.38 139 ALA B CA 1
ATOM 2607 C C . ALA B 1 139 ? -8.062 -23.953 -9.867 1 91.38 139 ALA B C 1
ATOM 2609 O O . ALA B 1 139 ? -8.562 -24.641 -10.773 1 91.38 139 ALA B O 1
ATOM 2610 N N . GLU B 1 140 ? -7.195 -24.453 -8.961 1 90.88 140 GLU B N 1
ATOM 2611 C CA . GLU B 1 140 ? -6.73 -25.828 -9.016 1 90.88 140 GLU B CA 1
ATOM 2612 C C . GLU B 1 140 ? -7.645 -26.75 -8.219 1 90.88 140 GLU B C 1
ATOM 2614 O O . GLU B 1 140 ? -7.375 -27.953 -8.094 1 90.88 140 GLU B O 1
ATOM 2619 N N . GLY B 1 141 ? -8.703 -26.141 -7.582 1 91.88 141 GLY B N 1
ATOM 2620 C CA . GLY B 1 141 ? -9.695 -26.906 -6.848 1 91.88 141 GLY B CA 1
ATOM 2621 C C . GLY B 1 141 ? -9.18 -27.422 -5.512 1 91.88 141 GLY B C 1
ATOM 2622 O O . GLY B 1 141 ? -9.648 -28.438 -5.016 1 91.88 141 GLY B O 1
ATOM 2623 N N . LEU B 1 142 ? -8.195 -26.719 -4.984 1 92.12 142 LEU B N 1
ATOM 2624 C CA . LEU B 1 142 ? -7.516 -27.25 -3.807 1 92.12 142 LEU B CA 1
ATOM 2625 C C . LEU B 1 142 ? -8.094 -26.656 -2.529 1 92.12 142 LEU B C 1
ATOM 2627 O O . LEU B 1 142 ? -7.859 -27.172 -1.436 1 92.12 142 LEU B O 1
ATOM 2631 N N . ILE B 1 143 ? -8.797 -25.547 -2.664 1 92.62 143 ILE B N 1
ATOM 2632 C CA . ILE B 1 143 ? -9.445 -24.938 -1.502 1 92.62 143 ILE B CA 1
ATOM 2633 C C . ILE B 1 143 ? -10.859 -24.5 -1.861 1 92.62 143 ILE B C 1
ATOM 2635 O O . ILE B 1 143 ? -11.203 -24.406 -3.041 1 92.62 143 ILE B O 1
ATOM 2639 N N . PRO B 1 144 ? -11.688 -24.266 -0.795 1 90.5 144 PRO B N 1
ATOM 2640 C CA . PRO B 1 144 ? -13.055 -23.812 -1.068 1 90.5 144 PRO B CA 1
ATOM 2641 C C . PRO B 1 144 ? -13.109 -22.453 -1.751 1 90.5 144 PRO B C 1
ATOM 2643 O O . PRO B 1 144 ? -12.148 -21.688 -1.668 1 90.5 144 PRO B O 1
ATOM 2646 N N . GLU B 1 145 ? -14.258 -22.141 -2.336 1 91.31 145 GLU B N 1
ATOM 2647 C CA . GLU B 1 145 ? -14.453 -20.922 -3.113 1 91.31 145 GLU B CA 1
ATOM 2648 C C . GLU B 1 145 ? -14.766 -19.734 -2.207 1 91.31 145 GLU B C 1
ATOM 2650 O O . GLU B 1 145 ? -14.859 -18.594 -2.674 1 91.31 145 GLU B O 1
ATOM 2655 N N . GLU B 1 146 ? -14.75 -19.906 -0.983 1 90.44 146 GLU B N 1
ATOM 2656 C CA . GLU B 1 146 ? -15.07 -18.844 -0.035 1 90.44 146 GLU B CA 1
ATOM 2657 C C . GLU B 1 146 ? -14.078 -17.688 -0.156 1 90.44 146 GLU B C 1
ATOM 2659 O O . GLU B 1 146 ? -13.008 -17.844 -0.739 1 90.44 146 GLU B O 1
ATOM 2664 N N . ALA B 1 147 ? -14.562 -16.594 0.341 1 92.06 147 ALA B N 1
ATOM 2665 C CA . ALA B 1 147 ? -13.703 -15.406 0.329 1 92.06 147 ALA B CA 1
ATOM 2666 C C . ALA B 1 147 ? -12.68 -15.461 1.46 1 92.06 147 ALA B C 1
ATOM 2668 O O . ALA B 1 147 ? -12.938 -16.047 2.512 1 92.06 147 ALA B O 1
ATOM 2669 N N . TYR B 1 148 ? -11.57 -14.938 1.224 1 95.5 148 TYR B N 1
ATOM 2670 C CA . TYR B 1 148 ? -10.492 -14.766 2.191 1 95.5 148 TYR B CA 1
ATOM 2671 C C . TYR B 1 148 ? -10.164 -13.289 2.373 1 95.5 148 TYR B C 1
ATOM 2673 O O . TYR B 1 148 ? -9.93 -12.57 1.395 1 95.5 148 TYR B O 1
ATOM 2681 N N . MET B 1 149 ? -10.148 -12.789 3.592 1 95.12 149 MET B N 1
ATOM 2682 C CA . MET B 1 149 ? -9.898 -11.375 3.848 1 95.12 149 MET B CA 1
ATOM 2683 C C . MET B 1 149 ? -8.617 -11.18 4.652 1 95.12 149 MET B C 1
ATOM 2685 O O . MET B 1 149 ? -8.328 -11.961 5.562 1 95.12 149 MET B O 1
ATOM 2689 N N . THR B 1 150 ? -7.949 -10.195 4.309 1 97.56 150 THR B N 1
ATOM 2690 C CA . THR B 1 150 ? -6.727 -9.867 5.039 1 97.56 150 THR B CA 1
ATOM 2691 C C . THR B 1 150 ? -7.059 -9.281 6.406 1 97.56 150 THR B C 1
ATOM 2693 O O . THR B 1 150 ? -7.77 -8.281 6.504 1 97.56 150 THR B O 1
ATOM 2696 N N . ALA B 1 151 ? -6.566 -9.914 7.426 1 98.62 151 ALA B N 1
ATOM 2697 C CA . ALA B 1 151 ? -6.695 -9.367 8.773 1 98.62 151 ALA B CA 1
ATOM 2698 C C . ALA B 1 151 ? -5.59 -8.352 9.062 1 98.62 151 ALA B C 1
ATOM 2700 O O . ALA B 1 151 ? -5.863 -7.258 9.555 1 98.62 151 ALA B O 1
ATOM 2701 N N . TYR B 1 152 ? -4.391 -8.75 8.719 1 98.94 152 TYR B N 1
ATOM 2702 C CA . TYR B 1 152 ? -3.303 -7.781 8.836 1 98.94 152 TYR B CA 1
ATOM 2703 C C . TYR B 1 152 ? -2.23 -8.031 7.785 1 98.94 152 TYR B C 1
ATOM 2705 O O . TYR B 1 152 ? -2.154 -9.125 7.219 1 98.94 152 TYR B O 1
ATOM 2713 N N . LEU B 1 153 ? -1.482 -7.086 7.484 1 98.94 153 LEU B N 1
ATOM 2714 C CA . LEU B 1 153 ? -0.289 -7.07 6.645 1 98.94 153 LEU B CA 1
ATOM 2715 C C . LEU B 1 153 ? 0.835 -6.289 7.312 1 98.94 153 LEU B C 1
ATOM 2717 O O . LEU B 1 153 ? 0.743 -5.066 7.465 1 98.94 153 LEU B O 1
ATOM 2721 N N . ASN B 1 154 ? 1.85 -6.98 7.754 1 98.94 154 ASN B N 1
ATOM 2722 C CA . ASN B 1 154 ? 3.029 -6.371 8.359 1 98.94 154 ASN B CA 1
ATOM 2723 C C . ASN B 1 154 ? 4.211 -6.352 7.391 1 98.94 154 ASN B C 1
ATOM 2725 O O . ASN B 1 154 ? 4.703 -7.406 6.988 1 98.94 154 ASN B O 1
ATOM 2729 N N . VAL B 1 155 ? 4.641 -5.184 7.078 1 98.94 155 VAL B N 1
ATOM 2730 C CA . VAL B 1 155 ? 5.707 -5.047 6.09 1 98.94 155 VAL B CA 1
ATOM 2731 C C . VAL B 1 155 ? 6.973 -4.516 6.758 1 98.94 155 VAL B C 1
ATOM 2733 O O . VAL B 1 155 ? 6.914 -3.557 7.531 1 98.94 155 VAL B O 1
ATOM 2736 N N . THR B 1 156 ? 8.047 -5.129 6.508 1 98.94 156 THR B N 1
ATOM 2737 C CA . THR B 1 156 ? 9.375 -4.648 6.867 1 98.94 156 THR B CA 1
ATOM 2738 C C . THR B 1 156 ? 10.141 -4.188 5.629 1 98.94 156 THR B C 1
ATOM 2740 O O . THR B 1 156 ? 10.305 -4.945 4.672 1 98.94 156 THR B O 1
ATOM 2743 N N . TYR B 1 157 ? 10.547 -2.979 5.691 1 98.88 157 TYR B N 1
ATOM 2744 C CA . TYR B 1 157 ? 11.32 -2.41 4.594 1 98.88 157 TYR B CA 1
ATOM 2745 C C . TYR B 1 157 ? 12.812 -2.557 4.848 1 98.88 157 TYR B C 1
ATOM 2747 O O . TYR B 1 157 ? 13.352 -1.958 5.781 1 98.88 157 TYR B O 1
ATOM 2755 N N . VAL B 1 158 ? 13.5 -3.281 3.979 1 98.81 158 VAL B N 1
ATOM 2756 C CA . VAL B 1 158 ? 14.891 -3.654 4.207 1 98.81 158 VAL B CA 1
ATOM 2757 C C . VAL B 1 158 ? 15.812 -2.744 3.398 1 98.81 158 VAL B C 1
ATOM 2759 O O . VAL B 1 158 ? 16.797 -2.219 3.924 1 98.81 158 VAL B O 1
ATOM 2762 N N . ARG B 1 159 ? 15.539 -2.559 2.094 1 98.38 159 ARG B N 1
ATOM 2763 C CA . ARG B 1 159 ? 16.25 -1.685 1.164 1 98.38 159 ARG B CA 1
ATOM 2764 C C . ARG B 1 159 ? 15.273 -0.947 0.253 1 98.38 159 ARG B C 1
ATOM 2766 O O . ARG B 1 159 ? 14.172 -1.436 -0.012 1 98.38 159 ARG B O 1
ATOM 2773 N N . PRO B 1 160 ? 15.695 0.234 -0.201 1 98.25 160 PRO B N 1
ATOM 2774 C CA . PRO B 1 160 ? 14.828 0.909 -1.173 1 98.25 160 PRO B CA 1
ATOM 2775 C C . PRO B 1 160 ? 14.57 0.062 -2.416 1 98.25 160 PRO B C 1
ATOM 2777 O O . PRO B 1 160 ? 15.461 -0.645 -2.887 1 98.25 160 PRO B O 1
ATOM 2780 N N . VAL B 1 161 ? 13.375 0.104 -2.885 1 98.81 161 VAL B N 1
ATOM 2781 C CA . VAL B 1 161 ? 13.031 -0.509 -4.164 1 98.81 161 VAL B CA 1
ATOM 2782 C C . VAL B 1 161 ? 13.211 0.51 -5.289 1 98.81 161 VAL B C 1
ATOM 2784 O O . VAL B 1 161 ? 12.367 1.4 -5.461 1 98.81 161 VAL B O 1
ATOM 2787 N N . ALA B 1 162 ? 14.172 0.319 -6.082 1 98.75 162 ALA B N 1
ATOM 2788 C CA . ALA B 1 162 ? 14.523 1.285 -7.121 1 98.75 162 ALA B CA 1
ATOM 2789 C C . ALA B 1 162 ? 13.547 1.206 -8.289 1 98.75 162 ALA B C 1
ATOM 2791 O O . ALA B 1 162 ? 12.906 0.175 -8.508 1 98.75 162 ALA B O 1
ATOM 2792 N N . THR B 1 163 ? 13.438 2.283 -9.016 1 98.69 163 THR B N 1
ATOM 2793 C CA . THR B 1 163 ? 12.75 2.324 -10.297 1 98.69 163 THR B CA 1
ATOM 2794 C C . THR B 1 163 ? 13.594 3.035 -11.352 1 98.69 163 THR B C 1
ATOM 2796 O O . THR B 1 163 ? 14.328 3.977 -11.031 1 98.69 163 THR B O 1
ATOM 2799 N N . PRO B 1 164 ? 13.641 2.619 -12.539 1 98.56 164 PRO B N 1
ATOM 2800 C CA . PRO B 1 164 ? 12.977 1.393 -12.977 1 98.56 164 PRO B CA 1
ATOM 2801 C C . PRO B 1 164 ? 13.695 0.128 -12.516 1 98.56 164 PRO B C 1
ATOM 2803 O O . PRO B 1 164 ? 14.922 0.12 -12.398 1 98.56 164 PRO B O 1
ATOM 2806 N N . GLN B 1 165 ? 12.922 -0.869 -12.258 1 98.81 165 GLN B N 1
ATOM 2807 C CA . GLN B 1 165 ? 13.516 -2.152 -11.898 1 98.81 165 GLN B CA 1
ATOM 2808 C C . GLN B 1 165 ? 12.516 -3.289 -12.07 1 98.81 165 GLN B C 1
ATOM 2810 O O . GLN B 1 165 ? 11.312 -3.1 -11.867 1 98.81 165 GLN B O 1
ATOM 2815 N N . THR B 1 166 ? 12.992 -4.426 -12.492 1 98.94 166 THR B N 1
ATOM 2816 C CA . THR B 1 166 ? 12.234 -5.668 -12.391 1 98.94 166 THR B CA 1
ATOM 2817 C C . THR B 1 166 ? 12.555 -6.395 -11.086 1 98.94 166 THR B C 1
ATOM 2819 O O . THR B 1 166 ? 13.727 -6.566 -10.742 1 98.94 166 THR B O 1
ATOM 2822 N N . VAL B 1 167 ? 11.492 -6.812 -10.352 1 98.94 167 VAL B N 1
ATOM 2823 C CA . VAL B 1 167 ? 11.68 -7.473 -9.07 1 98.94 167 VAL B CA 1
ATOM 2824 C C . VAL B 1 167 ? 11 -8.836 -9.086 1 98.94 167 VAL B C 1
ATOM 2826 O O . VAL B 1 167 ? 10.133 -9.102 -9.922 1 98.94 167 VAL B O 1
ATOM 2829 N N . LEU B 1 168 ? 11.453 -9.703 -8.188 1 98.94 168 LEU B N 1
ATOM 2830 C CA . LEU B 1 168 ? 10.836 -10.992 -7.922 1 98.94 168 LEU B CA 1
ATOM 2831 C C . LEU B 1 168 ? 10.125 -10.984 -6.57 1 98.94 168 LEU B C 1
ATOM 2833 O O . LEU B 1 168 ? 10.727 -10.617 -5.555 1 98.94 168 LEU B O 1
ATOM 2837 N N . CYS B 1 169 ? 8.891 -11.305 -6.547 1 98.94 169 CYS B N 1
ATOM 2838 C CA . CYS B 1 169 ? 8.156 -11.539 -5.309 1 98.94 169 CYS B CA 1
ATOM 2839 C C . CYS B 1 169 ? 8.023 -13.031 -5.027 1 98.94 169 CYS B C 1
ATOM 2841 O O . CYS B 1 169 ? 7.621 -13.797 -5.902 1 98.94 169 CYS B O 1
ATOM 2843 N N . VAL B 1 170 ? 8.391 -13.414 -3.84 1 98.88 170 VAL B N 1
ATOM 2844 C CA . VAL B 1 170 ? 8.266 -14.797 -3.406 1 98.88 170 VAL B CA 1
ATOM 2845 C C . VAL B 1 170 ? 7.273 -14.891 -2.248 1 98.88 170 VAL B C 1
ATOM 2847 O O . VAL B 1 170 ? 7.414 -14.18 -1.249 1 98.88 170 VAL B O 1
ATOM 2850 N N . VAL B 1 171 ? 6.301 -15.758 -2.377 1 98.75 171 VAL B N 1
ATOM 2851 C CA . VAL B 1 171 ? 5.234 -15.906 -1.393 1 98.75 171 VAL B CA 1
ATOM 2852 C C . VAL B 1 171 ? 5.191 -17.359 -0.893 1 98.75 171 VAL B C 1
ATOM 2854 O O . VAL B 1 171 ? 5.309 -18.297 -1.682 1 98.75 171 VAL B O 1
ATOM 2857 N N . GLU B 1 172 ? 4.973 -17.5 0.391 1 98.62 172 GLU B N 1
ATOM 2858 C CA . GLU B 1 172 ? 4.926 -18.828 1.001 1 98.62 172 GLU B CA 1
ATOM 2859 C C . GLU B 1 172 ? 3.82 -18.922 2.051 1 98.62 172 GLU B C 1
ATOM 2861 O O . GLU B 1 172 ? 3.734 -18.078 2.939 1 98.62 172 GLU B O 1
ATOM 2866 N N . VAL B 1 173 ? 3.008 -19.969 1.972 1 98.5 173 VAL B N 1
ATOM 2867 C CA . VAL B 1 173 ? 2.074 -20.297 3.047 1 98.5 173 VAL B CA 1
ATOM 2868 C C . VAL B 1 173 ? 2.822 -20.938 4.207 1 98.5 173 VAL B C 1
ATOM 2870 O O . VAL B 1 173 ? 3.285 -22.078 4.09 1 98.5 173 VAL B O 1
ATOM 2873 N N . VAL B 1 174 ? 2.859 -20.266 5.316 1 98.62 174 VAL B N 1
ATOM 2874 C CA . VAL B 1 174 ? 3.623 -20.734 6.469 1 98.62 174 VAL B CA 1
ATOM 2875 C C . VAL B 1 174 ? 2.791 -21.734 7.273 1 98.62 174 VAL B C 1
ATOM 2877 O O . VAL B 1 174 ? 3.293 -22.781 7.691 1 98.62 174 VAL B O 1
ATOM 2880 N N . SER B 1 175 ? 1.521 -21.406 7.453 1 98.06 175 SER B N 1
ATOM 2881 C CA . SER B 1 175 ? 0.639 -22.297 8.211 1 98.06 175 SER B CA 1
ATOM 2882 C C . SER B 1 175 ? -0.827 -22 7.91 1 98.06 175 SER B C 1
ATOM 2884 O O . SER B 1 175 ? -1.177 -20.891 7.531 1 98.06 175 SER B O 1
ATOM 2886 N N . VAL B 1 176 ? -1.597 -23.016 8.047 1 96.75 176 VAL B N 1
ATOM 2887 C CA . VAL B 1 176 ? -3.053 -22.938 8.008 1 96.75 176 VAL B CA 1
ATOM 2888 C C . VAL B 1 176 ? -3.643 -23.547 9.273 1 96.75 176 VAL B C 1
ATOM 2890 O O . VAL B 1 176 ? -3.484 -24.75 9.531 1 96.75 176 VAL B O 1
ATOM 2893 N N . LYS B 1 177 ? -4.215 -22.766 10.062 1 97 177 LYS B N 1
ATOM 2894 C CA . LYS B 1 177 ? -4.879 -23.203 11.289 1 97 177 LYS B CA 1
ATOM 2895 C C . LYS B 1 177 ? -6.352 -22.812 11.289 1 97 177 LYS B C 1
ATOM 2897 O O . LYS B 1 177 ? -6.699 -21.672 11.609 1 97 177 LYS B O 1
ATOM 2902 N N . GLY B 1 178 ? -7.266 -23.812 11.008 1 94.31 178 GLY B N 1
ATOM 2903 C CA . GLY B 1 178 ? -8.672 -23.484 10.805 1 94.31 178 GLY B CA 1
ATOM 2904 C C . GLY B 1 178 ? -8.906 -22.547 9.641 1 94.31 178 GLY B C 1
ATOM 2905 O O . GLY B 1 178 ? -8.531 -22.844 8.5 1 94.31 178 GLY B O 1
ATOM 2906 N N . ARG B 1 179 ? -9.492 -21.422 9.992 1 95.5 179 ARG B N 1
ATOM 2907 C CA . ARG B 1 179 ? -9.797 -20.453 8.945 1 95.5 179 ARG B CA 1
ATOM 2908 C C . ARG B 1 179 ? -8.641 -19.484 8.75 1 95.5 179 ARG B C 1
ATOM 2910 O O . ARG B 1 179 ? -8.695 -18.625 7.867 1 95.5 179 ARG B O 1
ATOM 2917 N N . LYS B 1 180 ? -7.621 -19.625 9.516 1 97.62 180 LYS B N 1
ATOM 2918 C CA . LYS B 1 180 ? -6.543 -18.656 9.508 1 97.62 180 LYS B CA 1
ATOM 2919 C C . LYS B 1 180 ? -5.371 -19.125 8.648 1 97.62 180 LYS B C 1
ATOM 2921 O O . LYS B 1 180 ? -4.871 -20.234 8.828 1 97.62 180 LYS B O 1
ATOM 2926 N N . TRP B 1 181 ? -4.984 -18.297 7.77 1 98.25 181 TRP B N 1
ATOM 2927 C CA . TRP B 1 181 ? -3.842 -18.547 6.895 1 98.25 181 TRP B CA 1
ATOM 2928 C C . TRP B 1 181 ? -2.707 -17.578 7.195 1 98.25 181 TRP B C 1
ATOM 2930 O O . TRP B 1 181 ? -2.852 -16.359 7.004 1 98.25 181 TRP B O 1
ATOM 2940 N N . LEU B 1 182 ? -1.613 -18.078 7.652 1 98.88 182 LEU B N 1
ATOM 2941 C CA . LEU B 1 182 ? -0.402 -17.297 7.816 1 98.88 182 LEU B CA 1
ATOM 2942 C C . LEU B 1 182 ? 0.484 -17.391 6.578 1 98.88 182 LEU B C 1
ATOM 2944 O O . LEU B 1 182 ? 0.957 -18.469 6.23 1 98.88 182 LEU B O 1
ATOM 2948 N N . ILE B 1 183 ? 0.688 -16.281 5.941 1 98.88 183 ILE B N 1
ATOM 2949 C CA . ILE B 1 183 ? 1.417 -16.25 4.676 1 98.88 183 ILE B CA 1
ATOM 2950 C C . ILE B 1 183 ? 2.514 -15.195 4.734 1 98.88 183 ILE B C 1
ATOM 2952 O O . ILE B 1 183 ? 2.283 -14.078 5.215 1 98.88 183 ILE B O 1
ATOM 2956 N N . GLU B 1 184 ? 3.674 -15.531 4.238 1 98.94 184 GLU B N 1
ATOM 2957 C CA . GLU B 1 184 ? 4.797 -14.609 4.16 1 98.94 184 GLU B CA 1
ATOM 2958 C C . GLU B 1 184 ? 5.172 -14.312 2.711 1 98.94 184 GLU B C 1
ATOM 2960 O O . GLU B 1 184 ? 4.934 -15.133 1.822 1 98.94 184 GLU B O 1
ATOM 2965 N N . GLY B 1 185 ? 5.648 -13.133 2.451 1 98.88 185 GLY B N 1
ATOM 2966 C CA . GLY B 1 185 ? 6.152 -12.695 1.158 1 98.88 185 GLY B CA 1
ATOM 2967 C C . GLY B 1 185 ? 7.422 -11.875 1.259 1 98.88 185 GLY B C 1
ATOM 2968 O O . GLY B 1 185 ? 7.738 -11.336 2.322 1 98.88 185 GLY B O 1
ATOM 2969 N N . ARG B 1 186 ? 8.117 -11.836 0.212 1 98.94 186 ARG B N 1
ATOM 2970 C CA . ARG B 1 186 ? 9.266 -10.945 0.118 1 98.94 186 ARG B CA 1
ATOM 2971 C C . ARG B 1 186 ? 9.492 -10.5 -1.32 1 98.94 186 ARG B C 1
ATOM 2973 O O . ARG B 1 186 ? 9.102 -11.188 -2.262 1 98.94 186 ARG B O 1
ATOM 2980 N N . ILE B 1 187 ? 10.117 -9.359 -1.462 1 99 187 ILE B N 1
ATOM 2981 C CA . ILE B 1 187 ? 10.547 -8.805 -2.742 1 99 187 ILE B CA 1
ATOM 2982 C C . ILE B 1 187 ? 12.07 -8.883 -2.848 1 99 187 ILE B C 1
ATOM 2984 O O . ILE B 1 187 ? 12.781 -8.453 -1.938 1 99 187 ILE B O 1
ATOM 2988 N N . GLU B 1 188 ? 12.523 -9.43 -3.953 1 98.94 188 GLU B N 1
ATOM 2989 C CA . GLU B 1 188 ? 13.953 -9.555 -4.211 1 98.94 188 GLU B CA 1
ATOM 2990 C C . GLU B 1 188 ? 14.352 -8.836 -5.5 1 98.94 188 GLU B C 1
ATOM 2992 O O . GLU B 1 188 ? 13.547 -8.727 -6.426 1 98.94 188 GLU B O 1
ATOM 2997 N N . ASP B 1 189 ? 15.57 -8.383 -5.496 1 98.75 189 ASP B N 1
ATOM 2998 C CA . ASP B 1 189 ? 16.094 -7.879 -6.758 1 98.75 189 ASP B CA 1
ATOM 2999 C C . ASP B 1 189 ? 16.766 -8.992 -7.562 1 98.75 189 ASP B C 1
ATOM 3001 O O . ASP B 1 189 ? 16.656 -10.172 -7.203 1 98.75 189 ASP B O 1
ATOM 3005 N N . GLU B 1 190 ? 17.359 -8.664 -8.711 1 98.38 190 GLU B N 1
ATOM 3006 C CA . GLU B 1 190 ? 17.938 -9.625 -9.656 1 98.38 190 GLU B CA 1
ATOM 3007 C C . GLU B 1 190 ? 19.047 -10.438 -9.008 1 98.38 190 GLU B C 1
ATOM 3009 O O . GLU B 1 190 ? 19.297 -11.586 -9.398 1 98.38 190 GLU B O 1
ATOM 3014 N N . GLU B 1 191 ? 19.656 -9.883 -7.988 1 98.19 191 GLU B N 1
ATOM 3015 C CA . GLU B 1 191 ? 20.766 -10.562 -7.34 1 98.19 191 GLU B CA 1
ATOM 3016 C C . GLU B 1 191 ? 20.297 -11.414 -6.164 1 98.19 191 GLU B C 1
ATOM 3018 O O . GLU B 1 191 ? 21.109 -11.992 -5.438 1 98.19 191 GLU B O 1
ATOM 3023 N N . GLY B 1 192 ? 19.047 -11.438 -5.906 1 98.31 192 GLY B N 1
ATOM 3024 C CA . GLY B 1 192 ? 18.5 -12.227 -4.812 1 98.31 192 GLY B CA 1
ATOM 3025 C C . GLY B 1 192 ? 18.516 -11.492 -3.486 1 98.31 192 GLY B C 1
ATOM 3026 O O . GLY B 1 192 ? 18.203 -12.078 -2.445 1 98.31 192 GLY B O 1
ATOM 3027 N N . ARG B 1 193 ? 18.891 -10.172 -3.488 1 98.69 193 ARG B N 1
ATOM 3028 C CA . ARG B 1 193 ? 18.844 -9.383 -2.264 1 98.69 193 ARG B CA 1
ATOM 3029 C C . ARG B 1 193 ? 17.406 -9.039 -1.894 1 98.69 193 ARG B C 1
ATOM 3031 O O . ARG B 1 193 ? 16.641 -8.57 -2.736 1 98.69 193 ARG B O 1
ATOM 3038 N N . VAL B 1 194 ? 17.078 -9.289 -0.611 1 98.94 194 VAL B N 1
ATOM 3039 C CA . VAL B 1 194 ? 15.742 -8.969 -0.122 1 98.94 194 VAL B CA 1
ATOM 3040 C C . VAL B 1 194 ? 15.594 -7.457 0.032 1 98.94 194 VAL B C 1
ATOM 3042 O O . VAL B 1 194 ? 16.422 -6.809 0.678 1 98.94 194 VAL B O 1
ATOM 3045 N N . LEU B 1 195 ? 14.578 -6.883 -0.559 1 98.94 195 LEU B N 1
ATOM 3046 C CA . LEU B 1 195 ? 14.305 -5.453 -0.493 1 98.94 195 LEU B CA 1
ATOM 3047 C C . LEU B 1 195 ? 13.219 -5.148 0.531 1 98.94 195 LEU B C 1
ATOM 3049 O O . LEU B 1 195 ? 13.234 -4.094 1.167 1 98.94 195 LEU B O 1
ATOM 3053 N N . ALA B 1 196 ? 12.289 -6.039 0.732 1 98.94 196 ALA B N 1
ATOM 3054 C CA . ALA B 1 196 ? 11.203 -5.93 1.7 1 98.94 196 ALA B CA 1
ATOM 3055 C C . ALA B 1 196 ? 10.609 -7.297 2.018 1 98.94 196 ALA B C 1
ATOM 3057 O O . ALA B 1 196 ? 10.742 -8.234 1.229 1 98.94 196 ALA B O 1
ATOM 3058 N N . LYS B 1 197 ? 9.945 -7.387 3.162 1 98.94 197 LYS B N 1
ATOM 3059 C CA . LYS B 1 197 ? 9.281 -8.609 3.617 1 98.94 197 LYS B CA 1
ATOM 3060 C C . LYS B 1 197 ? 7.902 -8.297 4.199 1 98.94 197 LYS B C 1
ATOM 3062 O O . LYS B 1 197 ? 7.668 -7.191 4.699 1 98.94 197 LYS B O 1
ATOM 3067 N N . ALA B 1 198 ? 7.113 -9.32 4.184 1 98.94 198 ALA B N 1
ATOM 3068 C CA . ALA B 1 198 ? 5.789 -9.148 4.77 1 98.94 198 ALA B CA 1
ATOM 3069 C C . ALA B 1 198 ? 5.324 -10.422 5.465 1 98.94 198 ALA B C 1
ATOM 3071 O O . ALA B 1 198 ? 5.637 -11.531 5.02 1 98.94 198 ALA B O 1
ATOM 3072 N N . GLU B 1 199 ? 4.66 -10.305 6.504 1 98.94 199 GLU B N 1
ATOM 3073 C CA . GLU B 1 199 ? 3.824 -11.312 7.141 1 98.94 199 GLU B CA 1
ATOM 3074 C C . GLU B 1 199 ? 2.354 -10.914 7.121 1 98.94 199 GLU B C 1
ATOM 3076 O O . GLU B 1 199 ? 2.01 -9.781 7.469 1 98.94 199 GLU B O 1
ATOM 3081 N N . SER B 1 200 ? 1.561 -11.805 6.77 1 98.88 200 SER B N 1
ATOM 3082 C CA . SER B 1 200 ? 0.142 -11.477 6.688 1 98.88 200 SER B CA 1
ATOM 3083 C C . SER B 1 200 ? -0.721 -12.594 7.262 1 98.88 200 SER B C 1
ATOM 3085 O O . SER B 1 200 ? -0.317 -13.758 7.262 1 98.88 200 SER B O 1
ATOM 3087 N N . LEU B 1 201 ? -1.808 -12.25 7.781 1 98.88 201 LEU B N 1
ATOM 3088 C CA . LEU B 1 201 ? -2.842 -13.188 8.211 1 98.88 201 LEU B CA 1
ATOM 3089 C C . LEU B 1 201 ? -4.121 -12.992 7.402 1 98.88 201 LEU B C 1
ATOM 3091 O O . LEU B 1 201 ? -4.645 -11.875 7.324 1 98.88 201 LEU B O 1
ATOM 3095 N N . PHE B 1 202 ? -4.566 -13.992 6.793 1 98.38 202 PHE B N 1
ATOM 3096 C CA . PHE B 1 202 ? -5.859 -14.016 6.121 1 98.38 202 PHE B CA 1
ATOM 3097 C C . PHE B 1 202 ? -6.844 -14.906 6.867 1 98.38 202 PHE B C 1
ATOM 3099 O O . PHE B 1 202 ? -6.449 -15.906 7.465 1 98.38 202 PHE B O 1
ATOM 3106 N N . VAL B 1 203 ? -8.086 -14.547 6.762 1 97.62 203 VAL B N 1
ATOM 3107 C CA . VAL B 1 203 ? -9.141 -15.328 7.406 1 97.62 203 VAL B CA 1
ATOM 3108 C C . VAL B 1 203 ? -10.211 -15.703 6.383 1 97.62 203 VAL B C 1
ATOM 3110 O O . VAL B 1 203 ? -10.734 -14.836 5.68 1 97.62 203 VAL B O 1
ATOM 3113 N N . ARG B 1 204 ? -10.492 -16.906 6.289 1 95.81 204 ARG B N 1
ATOM 3114 C CA . ARG B 1 204 ? -11.57 -17.391 5.438 1 95.81 204 ARG B CA 1
ATOM 3115 C C . ARG B 1 204 ? -12.93 -16.984 6.008 1 95.81 204 ARG B C 1
ATOM 3117 O O . ARG B 1 204 ? -13.211 -17.219 7.184 1 95.81 204 ARG B O 1
ATOM 3124 N N . LEU B 1 205 ? -13.812 -16.438 5.219 1 90.81 205 LEU B N 1
ATOM 3125 C CA . LEU B 1 205 ? -15.125 -16 5.68 1 90.81 205 LEU B CA 1
ATOM 3126 C C . LEU B 1 205 ? -16.094 -17.172 5.738 1 90.81 205 LEU B C 1
ATOM 3128 O O . LEU B 1 205 ? -16.062 -18.062 4.883 1 90.81 205 LEU B O 1
ATOM 3132 N N . LYS B 1 206 ? -16.828 -17.25 6.883 1 77.88 206 LYS B N 1
ATOM 3133 C CA . LYS B 1 206 ? -17.828 -18.312 7.047 1 77.88 206 LYS B CA 1
ATOM 3134 C C . LYS B 1 206 ? -19.047 -18.062 6.168 1 77.88 206 LYS B C 1
ATOM 3136 O O . LYS B 1 206 ? -19.469 -16.922 5.996 1 77.88 206 LYS B O 1
ATOM 3141 N N . GLU B 1 207 ? -19.453 -19.094 5.352 1 64.38 207 GLU B N 1
ATOM 3142 C CA . GLU B 1 207 ? -20.75 -19 4.668 1 64.38 207 GLU B CA 1
ATOM 3143 C C . GLU B 1 207 ? -21.875 -18.75 5.656 1 64.38 207 GLU B C 1
ATOM 3145 O O . GLU B 1 207 ? -21.844 -19.25 6.785 1 64.38 207 GLU B O 1
ATOM 3150 N N . LYS B 1 208 ? -22.375 -17.531 5.789 1 51.16 208 LYS B N 1
ATOM 3151 C CA . LYS B 1 208 ? -23.594 -17.453 6.586 1 51.16 208 LYS B CA 1
ATOM 3152 C C . LYS B 1 208 ? -24.547 -18.594 6.246 1 51.16 208 LYS B C 1
ATOM 3154 O O . LYS B 1 208 ? -24.891 -18.797 5.078 1 51.16 208 LYS B O 1
ATOM 3159 N N . LEU B 1 209 ? -24.422 -19.641 6.973 1 40.09 209 LEU B N 1
ATOM 3160 C CA . LEU B 1 209 ? -25.578 -20.516 6.867 1 40.09 209 LEU B CA 1
ATOM 3161 C C . LEU B 1 209 ? -26.859 -19.766 7.184 1 40.09 209 LEU B C 1
ATOM 3163 O O . LEU B 1 209 ? -26.891 -18.938 8.102 1 40.09 209 LEU B O 1
#

Radius of gyration: 24.95 Å; Cα contacts (8 Å, |Δi|>4): 856; chains: 2; bounding box: 55×94×66 Å

pLDDT: mean 86.58, std 23.03, range [24.41, 99.0]

Secondary structure (DSSP, 8-state):
-----HHHHHHHTSHHHHHHHTSTTEEEEE-GGGS--SSSTTHIIIIIT-STTSEEEEEEEEEPP------------------------TT-TTSS--EEEEEEEE-GGGEEETTEE-HHHHHHHHHHHHHHHHHHHHHTT-S-S--EEEEEEEEEE-S--BSSEEEEEEEEEEEEETTEEEEEEEEE-TT--EEEEEEEEEEEPP---/-----HHHHHHHTSHHHHHHHTSTTEEEEE-GGGS--SSSTTHIIIIIT-STTSEEEEEEEEEPP------------------------S--GGGS--EEEEEEEE-GGGEEETTEE-HHHHHHHHHHHHHHHHHHHHHTT-S-S--EEEEEEEEEE-S--BSSEEEEEEEEEEEEETTEEEEEEEEE-TT--EEEEEEEEEEEPP---

Organism: Colletotrichum higginsianum (strain IMI 349063) (NCBI:txid759273)

InterPro domains:
  IPR006683 Thioesterase domain [PF03061] (117-195)
  IPR029069 HotDog domain superfamily [SSF54637] (99-204)
  IPR052061 Post-transcriptional expression and antimicrobial biosynthesis protein [PTHR47260] (10-207)

Nearest PDB structures (foldseek):
  4xy6-assembly1_A  TM=9.185E-01  e=1.848E-08  Streptococcus pneumoniae TIGR4
  4xy5-assembly1_A  TM=9.137E-01  e=4.365E-08  Streptococcus pneumoniae TIGR4
  3lbe-assembly1_B  TM=8.997E-01  e=3.983E-07  Streptococcus mutans UA159
  4qfw-assembly1_A  TM=6.349E-01  e=1.167E-05  Yersinia pestis
  4qfw-assembly3_C  TM=6.358E-01  e=1.794E-05  Yersinia pestis